Protein AF-A0A7D9K273-F1 (afdb_monomer_lite)

pLDDT: mean 88.43, std 12.64, range [40.56, 98.44]

Radius of gyration: 80.41 Å; chains: 1; bounding box: 190×47×224 Å

Structure (mmCIF, N/CA/C/O backbone):
data_AF-A0A7D9K273-F1
#
_entry.id   AF-A0A7D9K273-F1
#
loop_
_atom_site.group_PDB
_atom_site.id
_atom_site.type_symbol
_atom_site.label_atom_id
_atom_site.label_alt_id
_atom_site.label_comp_id
_atom_site.label_asym_id
_atom_site.label_entity_id
_atom_site.label_seq_id
_atom_site.pdbx_PDB_ins_code
_atom_site.Cartn_x
_atom_site.Cartn_y
_atom_site.Cartn_z
_atom_site.occupancy
_atom_site.B_iso_or_equiv
_atom_site.auth_seq_id
_atom_site.auth_comp_id
_atom_site.auth_asym_id
_atom_site.auth_atom_id
_atom_site.pdbx_PDB_model_num
ATOM 1 N N . MET A 1 1 ? -7.018 21.525 52.446 1.00 43.25 1 MET A N 1
ATOM 2 C CA . MET A 1 1 ? -7.582 21.885 53.764 1.00 43.25 1 MET A CA 1
ATOM 3 C C . MET A 1 1 ? -6.640 21.350 54.827 1.00 43.25 1 MET A C 1
ATOM 5 O O . MET A 1 1 ? -6.278 20.185 54.743 1.00 43.25 1 MET A O 1
ATOM 9 N N . LYS A 1 2 ? -6.163 22.194 55.749 1.00 46.41 2 LYS A N 1
ATOM 10 C CA . LYS A 1 2 ? -5.409 21.727 56.919 1.00 46.41 2 LYS A CA 1
ATOM 11 C C . LYS A 1 2 ? -6.436 21.239 57.939 1.00 46.41 2 LYS A C 1
ATOM 13 O O . LYS A 1 2 ? -6.996 22.051 58.664 1.00 46.41 2 LYS A O 1
ATOM 18 N N . GLU A 1 3 ? -6.740 19.947 57.928 1.00 53.66 3 GLU A N 1
ATOM 19 C CA . GLU A 1 3 ? -7.533 19.327 58.991 1.00 53.66 3 GLU A CA 1
ATOM 20 C C . GLU A 1 3 ? -6.634 19.193 60.225 1.00 53.66 3 GLU A C 1
ATOM 22 O O . GLU A 1 3 ? -5.885 18.232 60.381 1.00 53.66 3 GLU A O 1
ATOM 27 N N . THR A 1 4 ? -6.620 20.221 61.071 1.00 49.34 4 THR A N 1
ATOM 28 C CA . THR A 1 4 ? -6.009 20.157 62.401 1.00 49.34 4 THR A CA 1
ATOM 29 C C . THR A 1 4 ? -6.904 19.319 63.302 1.00 49.34 4 THR A C 1
ATOM 31 O O . THR A 1 4 ? -7.920 19.794 63.799 1.00 49.34 4 THR A O 1
ATOM 34 N N . THR A 1 5 ? -6.530 18.060 63.506 1.00 56.06 5 THR A N 1
ATOM 35 C CA . THR A 1 5 ? -7.173 17.159 64.464 1.00 56.06 5 THR A CA 1
ATOM 36 C C . THR A 1 5 ? -6.604 17.400 65.860 1.00 56.06 5 THR A C 1
ATOM 38 O O . THR A 1 5 ? -5.715 16.682 66.316 1.00 56.06 5 THR A O 1
ATOM 41 N N . THR A 1 6 ? -7.092 18.419 66.559 1.00 56.06 6 THR A N 1
ATOM 42 C CA . THR A 1 6 ? -6.968 18.463 68.021 1.00 56.06 6 THR A CA 1
ATOM 43 C C . THR A 1 6 ? -8.019 17.528 68.603 1.00 56.06 6 THR A C 1
ATOM 45 O O . THR A 1 6 ? -9.188 17.884 68.708 1.00 56.06 6 THR A O 1
ATOM 48 N N . ILE A 1 7 ? -7.610 16.301 68.932 1.00 60.25 7 ILE A N 1
ATOM 49 C CA . ILE A 1 7 ? -8.417 15.399 69.759 1.00 60.25 7 ILE A CA 1
ATOM 50 C C . ILE A 1 7 ? -8.408 16.005 71.164 1.00 60.25 7 ILE A C 1
ATOM 52 O O . ILE A 1 7 ? -7.364 16.019 71.818 1.00 60.25 7 ILE A O 1
ATOM 56 N N . GLU A 1 8 ? -9.536 16.561 71.606 1.00 61.28 8 GLU A N 1
ATOM 57 C CA . GLU A 1 8 ? -9.668 17.094 72.963 1.00 61.28 8 GLU A CA 1
ATOM 58 C C . GLU A 1 8 ? -9.368 15.986 73.979 1.00 61.28 8 GLU A C 1
ATOM 60 O O . GLU A 1 8 ? -9.920 14.885 73.900 1.00 61.28 8 GLU A O 1
ATOM 65 N N . LYS A 1 9 ? -8.449 16.256 74.915 1.00 65.19 9 LYS A N 1
ATOM 66 C CA . LYS A 1 9 ? -8.087 15.310 75.973 1.00 65.19 9 LYS A CA 1
ATOM 67 C C . LYS A 1 9 ? -9.285 15.192 76.923 1.00 65.19 9 LYS A C 1
ATOM 69 O O . LYS A 1 9 ? -9.581 16.161 77.617 1.00 65.19 9 LYS A O 1
ATOM 74 N N . PRO A 1 10 ? -9.964 14.038 76.999 1.00 67.75 10 PRO A N 1
ATOM 75 C CA . PRO A 1 10 ? -11.095 13.899 77.895 1.00 67.75 10 PRO A CA 1
ATOM 76 C C . PRO A 1 10 ? -10.596 13.762 79.331 1.00 67.75 10 PRO A C 1
ATOM 78 O O . PRO A 1 10 ? -9.649 13.019 79.602 1.00 67.75 10 PRO A O 1
ATOM 81 N N . HIS A 1 11 ? -11.266 14.454 80.245 1.00 77.56 11 HIS A N 1
ATOM 82 C CA . HIS A 1 11 ? -10.967 14.485 81.678 1.00 77.56 11 HIS A CA 1
ATOM 83 C C . HIS A 1 11 ? -11.473 13.230 82.408 1.00 77.56 11 HIS A C 1
ATOM 85 O O . HIS A 1 11 ? -12.234 13.289 83.367 1.00 77.56 11 HIS A O 1
ATOM 91 N N . LEU A 1 12 ? -11.104 12.061 81.884 1.00 82.50 12 LEU A N 1
ATOM 92 C CA . LEU A 1 12 ? -11.603 10.751 82.306 1.00 82.50 12 LEU A CA 1
ATOM 93 C C . LEU A 1 12 ? -11.192 10.412 83.745 1.00 82.50 12 LEU A C 1
ATOM 95 O O . LEU A 1 12 ? -11.977 9.870 84.519 1.00 82.50 12 LEU A O 1
ATOM 99 N N . VAL A 1 13 ? -9.955 10.756 84.104 1.00 82.81 13 VAL A N 1
ATOM 100 C CA . VAL A 1 13 ? -9.406 10.501 85.440 1.00 82.81 13 VAL A CA 1
ATOM 101 C C . VAL A 1 13 ? -9.986 11.498 86.435 1.00 82.81 13 VAL A C 1
ATOM 103 O O . VAL A 1 13 ? -10.398 11.115 87.525 1.00 82.81 13 VAL A O 1
ATOM 106 N N . GLU A 1 14 ? -10.077 12.766 86.044 1.00 86.50 14 GLU A N 1
ATOM 107 C CA . GLU A 1 14 ? -10.590 13.840 86.885 1.00 86.50 14 GLU A CA 1
ATOM 108 C C . GLU A 1 14 ? -12.085 13.640 87.197 1.00 86.50 14 GLU A C 1
ATOM 110 O O . GLU A 1 14 ? -12.486 13.748 88.356 1.00 86.50 14 GLU A O 1
ATOM 115 N N . ASN A 1 15 ? -12.892 13.238 86.208 1.00 85.31 15 ASN A N 1
ATOM 116 C CA . ASN A 1 15 ? -14.318 12.936 86.385 1.00 85.31 15 ASN A CA 1
ATOM 117 C C . ASN A 1 15 ? -14.558 11.691 87.250 1.00 85.31 15 ASN A C 1
ATOM 119 O O . ASN A 1 15 ? -15.520 11.644 88.027 1.00 85.31 15 ASN A O 1
ATOM 123 N N . TYR A 1 16 ? -13.698 10.677 87.124 1.00 88.56 16 TYR A N 1
ATOM 124 C CA . TYR A 1 16 ? -13.776 9.469 87.939 1.00 88.56 16 TYR A CA 1
ATOM 125 C C . TYR A 1 16 ? -13.438 9.754 89.399 1.00 88.56 16 TYR A C 1
ATOM 127 O O . TYR A 1 16 ? -14.207 9.374 90.278 1.00 88.56 16 TYR A O 1
ATOM 135 N N . VAL A 1 17 ? -12.340 10.473 89.654 1.00 86.44 17 VAL A N 1
ATOM 136 C CA . VAL A 1 17 ? -11.939 10.871 91.010 1.00 86.44 17 VAL A CA 1
ATOM 137 C C . VAL A 1 17 ? -13.023 11.736 91.654 1.00 86.44 17 VAL A C 1
ATOM 139 O O . VAL A 1 17 ? -13.420 11.458 92.781 1.00 86.44 17 VAL A O 1
ATOM 142 N N . GLN A 1 18 ? -13.582 12.714 90.932 1.00 86.62 18 GLN A N 1
ATOM 143 C CA . GLN A 1 18 ? -14.703 13.516 91.439 1.00 86.62 18 GLN A CA 1
ATOM 144 C C . GLN A 1 18 ? -15.944 12.670 91.753 1.00 86.62 18 GLN A C 1
ATOM 146 O O . GLN A 1 18 ? -16.580 12.880 92.781 1.00 86.62 18 GLN A O 1
ATOM 151 N N . SER A 1 19 ? -16.284 11.702 90.896 1.00 86.38 19 SER A N 1
ATOM 152 C CA . SER A 1 19 ? -17.451 10.835 91.113 1.00 86.38 19 SER A CA 1
ATOM 153 C C . SER A 1 19 ? -17.244 9.853 92.272 1.00 86.38 19 SER A C 1
ATOM 155 O O . SER A 1 19 ? -18.209 9.531 92.949 1.00 86.38 19 SER A O 1
ATOM 157 N N . LEU A 1 20 ? -16.013 9.377 92.490 1.00 88.19 20 LEU A N 1
ATOM 158 C CA . LEU A 1 20 ? -15.652 8.441 93.561 1.00 88.19 20 LEU A CA 1
ATOM 159 C C . LEU A 1 20 ? -15.637 9.116 94.939 1.00 88.19 20 LEU A C 1
ATOM 161 O O . LEU A 1 20 ? -16.040 8.516 95.930 1.00 88.19 20 LEU A O 1
ATOM 165 N N . MET A 1 21 ? -15.182 10.368 95.000 1.00 86.50 21 MET A N 1
ATOM 166 C CA . MET A 1 21 ? -15.118 11.144 96.242 1.00 86.50 21 MET A CA 1
ATOM 167 C C . MET A 1 21 ? -16.489 11.674 96.696 1.00 86.50 21 MET A C 1
ATOM 169 O O . MET A 1 21 ? -16.586 12.235 97.783 1.00 86.50 21 MET A O 1
ATOM 173 N N . ALA A 1 22 ? -17.551 11.505 95.903 1.00 84.31 22 ALA A N 1
ATOM 174 C CA . ALA A 1 22 ? -18.875 12.045 96.211 1.00 84.31 22 ALA A CA 1
ATOM 175 C C . ALA A 1 22 ? -19.580 11.329 97.383 1.00 84.31 22 ALA A C 1
ATOM 177 O O . ALA A 1 22 ? -20.178 12.011 98.208 1.00 84.31 22 ALA A O 1
ATOM 178 N N . ASP A 1 23 ? -19.457 9.998 97.499 1.00 81.12 23 ASP A N 1
ATOM 179 C CA . ASP A 1 23 ? -20.096 9.201 98.570 1.00 81.12 23 ASP A CA 1
ATOM 180 C C . ASP A 1 23 ? -19.059 8.439 99.426 1.00 81.12 23 ASP A C 1
ATOM 182 O O . ASP A 1 23 ? -19.238 7.264 99.769 1.00 81.12 23 ASP A O 1
ATOM 186 N N . HIS A 1 24 ? -17.933 9.084 99.739 1.00 83.94 24 HIS A N 1
ATOM 187 C CA . HIS A 1 24 ? -16.912 8.504 100.613 1.00 83.94 24 HIS A CA 1
ATOM 188 C C . HIS A 1 24 ? -17.297 8.635 102.096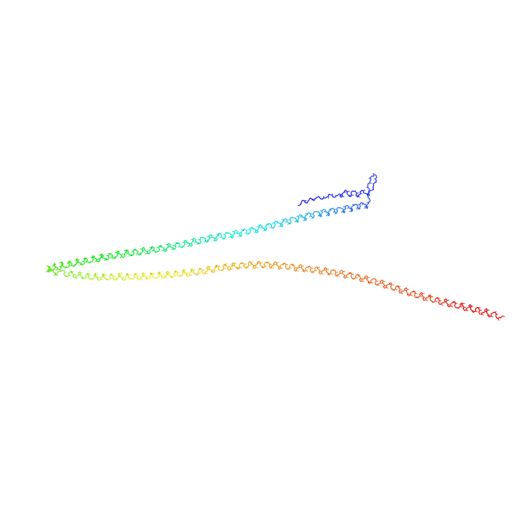 1.00 83.94 24 HIS A C 1
ATOM 190 O O . HIS A 1 24 ? -17.929 9.608 102.505 1.00 83.94 24 HIS A O 1
ATOM 196 N N . VAL A 1 25 ? -16.906 7.650 102.908 1.00 77.81 25 VAL A N 1
ATOM 197 C CA . VAL A 1 25 ? -17.055 7.678 104.369 1.00 77.81 25 VAL A CA 1
ATOM 198 C C . VAL A 1 25 ? -15.663 7.738 104.984 1.00 77.81 25 VAL A C 1
ATOM 200 O O . VAL A 1 25 ? -14.888 6.786 104.858 1.00 77.81 25 VAL A O 1
ATOM 203 N N . GLU A 1 26 ? -15.346 8.858 105.623 1.00 79.19 26 GLU A N 1
ATOM 204 C CA . GLU A 1 26 ? -14.038 9.144 106.213 1.00 79.19 26 GLU A CA 1
ATOM 205 C C . GLU A 1 26 ? -14.096 8.979 107.741 1.00 79.19 26 GLU A C 1
ATOM 207 O O . GLU A 1 26 ? -14.902 9.619 108.413 1.00 79.19 26 GLU A O 1
ATOM 212 N N . ASN A 1 27 ? -13.258 8.091 108.279 1.00 70.81 27 ASN A N 1
ATOM 213 C CA . ASN A 1 27 ? -12.932 7.996 109.706 1.00 70.81 27 ASN A CA 1
ATOM 214 C C . ASN A 1 27 ? -11.474 8.453 109.897 1.00 70.81 27 ASN A C 1
ATOM 216 O O . ASN A 1 27 ? -10.702 8.324 108.951 1.00 70.81 27 ASN A O 1
ATOM 220 N N . ASP A 1 28 ? -11.086 8.883 111.107 1.00 66.94 28 ASP A N 1
ATOM 221 C CA . ASP A 1 28 ? -9.808 9.564 111.440 1.00 66.94 28 ASP A CA 1
ATOM 222 C C . ASP A 1 28 ? -8.503 8.958 110.861 1.00 66.94 28 ASP A C 1
ATOM 224 O O . ASP A 1 28 ? -7.508 9.670 110.781 1.00 66.94 28 ASP A O 1
ATOM 228 N N . ASP A 1 29 ? -8.498 7.693 110.416 1.00 74.75 29 ASP A N 1
ATOM 229 C CA . ASP A 1 29 ? -7.361 7.037 109.737 1.00 74.75 29 ASP A CA 1
ATOM 230 C C . ASP A 1 29 ? -7.731 6.230 108.462 1.00 74.75 29 ASP A C 1
ATOM 232 O O . ASP A 1 29 ? -6.860 5.611 107.845 1.00 74.75 29 ASP A O 1
ATOM 236 N N . THR A 1 30 ? -9.006 6.173 108.035 1.00 74.38 30 THR A N 1
ATOM 237 C CA . THR A 1 30 ? -9.422 5.348 106.874 1.00 74.38 30 THR A CA 1
ATOM 238 C C . THR A 1 30 ? -10.570 5.949 106.059 1.00 74.38 30 THR A C 1
ATOM 240 O O . THR A 1 30 ? -11.603 6.338 106.600 1.00 74.38 30 THR A O 1
ATOM 243 N N . ILE A 1 31 ? -10.422 5.932 104.729 1.00 81.50 31 ILE A N 1
ATOM 244 C CA . ILE A 1 31 ? -11.493 6.243 103.772 1.00 81.50 31 ILE A CA 1
ATOM 245 C C . ILE A 1 31 ? -12.122 4.930 103.304 1.00 81.50 31 ILE A C 1
ATOM 247 O O . ILE A 1 31 ? -11.435 4.047 102.785 1.00 81.50 31 ILE A O 1
ATOM 251 N N . THR A 1 32 ? -13.436 4.801 103.461 1.00 80.62 32 THR A N 1
ATOM 252 C CA . THR A 1 32 ? -14.197 3.619 103.044 1.00 80.62 32 THR A CA 1
ATOM 253 C C . THR A 1 32 ? -15.274 3.994 102.034 1.00 80.62 32 THR A C 1
ATOM 255 O O . THR A 1 32 ? -15.927 5.029 102.145 1.00 80.62 32 THR A O 1
ATOM 258 N N . PHE A 1 33 ? -15.461 3.143 101.024 1.00 85.31 33 PHE A N 1
ATOM 259 C CA . PHE A 1 33 ? -16.449 3.356 99.968 1.00 85.31 33 PHE A CA 1
ATOM 260 C C . PHE A 1 33 ? -17.497 2.244 100.003 1.00 85.31 33 PHE A C 1
ATOM 262 O O . PHE A 1 33 ? -17.133 1.060 100.020 1.00 85.31 33 PHE A O 1
ATOM 269 N N . PRO A 1 34 ? -18.797 2.575 99.952 1.00 88.25 34 PRO A N 1
ATOM 270 C CA . PRO A 1 34 ? -19.834 1.573 99.778 1.00 88.25 34 PRO A CA 1
ATOM 271 C C . PRO A 1 34 ? -19.603 0.784 98.485 1.00 88.25 34 PRO A C 1
ATOM 273 O O . PRO A 1 34 ? -19.435 1.357 97.407 1.00 88.25 34 PRO A O 1
ATOM 276 N N . LYS A 1 35 ? -19.647 -0.551 98.570 1.00 86.94 35 LYS A N 1
ATOM 277 C CA . LYS A 1 35 ? -19.433 -1.446 97.417 1.00 86.94 35 LYS A CA 1
ATOM 278 C C . LYS A 1 35 ? -20.356 -1.117 96.236 1.00 86.94 35 LYS A C 1
ATOM 280 O O . LYS A 1 35 ? -19.959 -1.245 95.082 1.00 86.94 35 LYS A O 1
ATOM 285 N N . THR A 1 36 ? -21.588 -0.702 96.519 1.00 87.56 36 THR A N 1
ATOM 286 C CA . THR A 1 36 ? -22.582 -0.300 95.515 1.00 87.56 36 THR A CA 1
ATOM 287 C C . THR A 1 36 ? -22.175 0.975 94.777 1.00 87.56 36 THR A C 1
ATOM 289 O O . THR A 1 36 ? -22.216 0.986 93.549 1.00 87.56 36 THR A O 1
ATOM 292 N N . HIS A 1 37 ? -21.728 2.006 95.501 1.00 89.19 37 HIS A N 1
ATOM 293 C CA . HIS A 1 37 ? -21.246 3.264 94.929 1.00 89.19 37 HIS A CA 1
ATOM 294 C C . HIS A 1 37 ? -19.971 3.049 94.103 1.00 89.19 37 HIS A C 1
ATOM 296 O O . HIS A 1 37 ? -19.917 3.428 92.936 1.00 89.19 37 HIS A O 1
ATOM 302 N N . PHE A 1 38 ? -18.988 2.330 94.655 1.00 89.00 38 PHE A N 1
ATOM 303 C CA . PHE A 1 38 ? -17.741 2.017 93.954 1.00 89.00 38 PHE A CA 1
ATOM 304 C C . PHE A 1 38 ? -17.982 1.293 92.618 1.00 89.00 38 PHE A C 1
ATOM 306 O O . PHE A 1 38 ? -17.431 1.674 91.585 1.00 89.00 38 PHE A O 1
ATOM 313 N N . ASN A 1 39 ? -18.871 0.292 92.607 1.00 90.56 39 ASN A N 1
ATOM 314 C CA . ASN A 1 39 ? -19.255 -0.403 91.377 1.00 90.56 39 ASN A CA 1
ATOM 315 C C . ASN A 1 39 ? -19.931 0.531 90.361 1.00 90.56 39 ASN A C 1
ATOM 317 O O . ASN A 1 39 ? -19.694 0.399 89.162 1.00 90.56 39 ASN A O 1
ATOM 321 N N . LEU A 1 40 ? -20.749 1.483 90.814 1.00 90.50 40 LEU A N 1
ATOM 322 C CA . LEU A 1 40 ? -21.415 2.448 89.941 1.00 90.50 40 LEU A CA 1
ATOM 323 C C . LEU A 1 40 ? -20.410 3.420 89.300 1.00 90.50 40 LEU A C 1
ATOM 325 O O . LEU A 1 40 ? -20.488 3.671 88.096 1.00 90.50 40 LEU A O 1
ATOM 329 N N . CYS A 1 41 ? -19.411 3.885 90.057 1.00 90.81 41 CYS A N 1
ATOM 330 C CA . CYS A 1 41 ? -18.306 4.695 89.536 1.00 90.81 41 CYS A CA 1
ATOM 331 C C . CYS A 1 41 ? -17.458 3.930 88.510 1.00 90.81 41 CYS A C 1
ATOM 333 O O . CYS A 1 41 ? -17.099 4.497 87.479 1.00 90.81 41 CYS A O 1
ATOM 335 N N . LEU A 1 42 ? -17.183 2.639 88.740 1.00 90.25 42 LEU A N 1
ATOM 336 C CA . LEU A 1 42 ? -16.469 1.791 87.777 1.00 90.25 42 LEU A CA 1
ATOM 337 C C . LEU A 1 42 ? -17.261 1.579 86.480 1.00 90.25 42 LEU A C 1
ATOM 339 O O . LEU A 1 42 ? -16.692 1.664 85.393 1.00 90.25 42 LEU A O 1
ATOM 343 N N . VAL A 1 43 ? -18.572 1.340 86.574 1.00 91.69 43 VAL A N 1
ATOM 344 C CA . VAL A 1 43 ? -19.445 1.209 85.394 1.00 91.69 43 VAL A CA 1
ATOM 345 C C . VAL A 1 43 ? -19.485 2.519 84.604 1.00 91.69 43 VAL A C 1
ATOM 347 O O . VAL A 1 43 ? -19.382 2.501 83.376 1.00 91.69 43 VAL A O 1
ATOM 350 N N . LYS A 1 44 ? -19.572 3.662 85.294 1.00 90.38 44 LYS A N 1
ATOM 351 C CA . LYS A 1 44 ? -19.525 4.988 84.668 1.00 90.38 44 LYS A CA 1
ATOM 352 C C . LYS A 1 44 ? -18.187 5.232 83.962 1.00 90.38 44 LYS A C 1
ATOM 354 O O . LYS A 1 44 ? -18.188 5.605 82.791 1.00 90.38 44 LYS A O 1
ATOM 359 N N . LEU A 1 45 ? -17.063 4.931 84.618 1.00 91.56 45 LEU A N 1
ATOM 360 C CA . LEU A 1 45 ? -15.722 5.034 84.032 1.00 91.56 45 LEU A CA 1
ATOM 361 C C . LEU A 1 45 ? -15.571 4.161 82.778 1.00 91.56 45 LEU A C 1
ATOM 363 O O . LEU A 1 45 ? -15.055 4.621 81.758 1.00 91.56 45 LEU A O 1
ATOM 367 N N . ALA A 1 46 ? -16.046 2.915 82.828 1.00 89.75 46 ALA A N 1
ATOM 368 C CA . ALA A 1 46 ? -16.018 2.008 81.684 1.00 89.75 46 ALA A CA 1
ATOM 369 C C . ALA A 1 46 ? -16.851 2.556 80.511 1.00 89.75 46 ALA A C 1
ATOM 371 O O . ALA A 1 46 ? -16.388 2.553 79.368 1.00 89.75 46 ALA A O 1
ATOM 372 N N . SER A 1 47 ? -18.042 3.094 80.793 1.00 90.06 47 SER A N 1
ATOM 373 C CA . SER A 1 47 ? -18.905 3.721 79.787 1.00 90.06 47 SER A CA 1
ATOM 374 C C . SER A 1 47 ? -18.247 4.949 79.145 1.00 90.06 47 SER A C 1
ATOM 376 O O . SER A 1 47 ? -18.228 5.069 77.921 1.00 90.06 47 SER A O 1
ATOM 378 N N . GLU A 1 48 ? -17.672 5.853 79.941 1.00 89.62 48 GLU A N 1
ATOM 379 C CA . GLU A 1 48 ? -16.979 7.049 79.437 1.00 89.62 48 GLU A CA 1
ATOM 380 C C . GLU A 1 48 ? -15.732 6.686 78.613 1.00 89.62 48 GLU A C 1
ATOM 382 O O . GLU A 1 48 ? -15.487 7.275 77.556 1.00 89.62 48 GLU A O 1
ATOM 387 N N . THR A 1 49 ? -14.991 5.654 79.031 1.00 89.69 49 THR A N 1
ATOM 388 C CA . THR A 1 49 ? -13.837 5.127 78.285 1.00 89.69 49 THR A CA 1
ATOM 389 C C . THR A 1 49 ? -14.263 4.588 76.918 1.00 89.69 49 THR A C 1
ATOM 391 O O . THR A 1 49 ? -13.641 4.924 75.907 1.00 89.69 49 THR A O 1
ATOM 394 N N . MET A 1 50 ? -15.358 3.821 76.857 1.00 89.75 50 MET A N 1
ATOM 395 C CA . MET A 1 50 ? -15.905 3.303 75.597 1.00 89.75 50 MET A CA 1
ATOM 396 C C . MET A 1 50 ? -16.385 4.419 74.663 1.00 89.75 50 MET A C 1
ATOM 398 O O . MET A 1 50 ? -16.150 4.356 73.455 1.00 89.75 50 MET A O 1
ATOM 402 N N . VAL A 1 51 ? -17.041 5.454 75.197 1.00 87.88 51 VAL A N 1
ATOM 403 C CA . VAL A 1 51 ? -17.496 6.606 74.400 1.00 87.88 51 VAL A CA 1
ATOM 404 C C . VAL A 1 51 ? -16.305 7.363 73.815 1.00 87.88 51 VAL A C 1
ATOM 406 O O . VAL A 1 51 ? -16.315 7.685 72.623 1.00 87.88 51 VAL A O 1
ATOM 409 N N . ARG A 1 52 ? -15.248 7.584 74.608 1.00 87.25 52 ARG A N 1
ATOM 410 C CA . ARG A 1 52 ? -13.992 8.163 74.119 1.00 87.25 52 ARG A CA 1
ATOM 411 C C . ARG A 1 52 ? -13.389 7.312 73.009 1.00 87.25 52 ARG A C 1
ATOM 413 O O . ARG A 1 52 ? -13.068 7.847 71.954 1.00 87.25 52 ARG A O 1
ATOM 420 N N . GLU A 1 53 ? -13.223 6.011 73.237 1.00 87.50 53 GLU A N 1
ATOM 421 C CA . GLU A 1 53 ? -12.640 5.103 72.246 1.00 87.50 53 GLU A CA 1
ATOM 422 C C . GLU A 1 53 ? -13.415 5.142 70.940 1.00 87.50 53 GLU A C 1
ATOM 424 O O . GLU A 1 53 ? -12.824 5.371 69.887 1.00 87.50 53 GLU A O 1
ATOM 429 N N . ARG A 1 54 ? -14.742 5.024 71.012 1.00 89.56 54 ARG A N 1
ATOM 430 C CA . ARG A 1 54 ? -15.621 5.117 69.847 1.00 89.56 54 ARG A CA 1
ATOM 431 C C . ARG A 1 54 ? -15.464 6.448 69.113 1.00 89.56 54 ARG A C 1
ATOM 433 O O . ARG A 1 54 ? -15.398 6.447 67.886 1.00 89.56 54 ARG A O 1
ATOM 440 N N . SER A 1 55 ? -15.386 7.561 69.840 1.00 86.50 55 SER A N 1
ATOM 441 C CA . SER A 1 55 ? -15.170 8.890 69.258 1.00 86.50 55 SER A CA 1
ATOM 442 C C . SER A 1 55 ? -13.807 8.994 68.564 1.00 86.50 55 SER A C 1
ATOM 444 O O . SER A 1 55 ? -13.737 9.408 67.408 1.00 86.50 55 SER A O 1
ATOM 446 N N . CYS A 1 56 ? -12.731 8.524 69.205 1.00 85.00 56 CYS A N 1
ATOM 447 C CA . CYS A 1 56 ? -11.393 8.491 68.614 1.00 85.00 56 CYS A CA 1
ATOM 448 C C . CYS A 1 56 ? -11.350 7.618 67.353 1.00 85.00 56 CYS A C 1
ATOM 450 O O . CYS A 1 56 ? -10.850 8.066 66.323 1.00 85.00 56 CYS A O 1
ATOM 452 N N . PHE A 1 57 ? -11.905 6.402 67.402 1.00 88.75 57 PHE A N 1
ATOM 453 C CA . PHE A 1 57 ? -11.992 5.518 66.238 1.00 88.75 57 PHE A CA 1
ATOM 454 C C . PHE A 1 57 ? -12.763 6.170 65.091 1.00 88.75 57 PHE A C 1
ATOM 456 O O . PHE A 1 57 ? -12.308 6.117 63.952 1.00 88.75 57 PHE A O 1
ATOM 463 N N . ASN A 1 58 ? -13.889 6.825 65.384 1.00 87.62 58 ASN A N 1
ATOM 464 C CA . ASN A 1 58 ? -14.672 7.521 64.369 1.00 87.62 58 ASN A CA 1
ATOM 465 C C . ASN A 1 58 ? -13.903 8.710 63.767 1.00 87.62 58 ASN A C 1
ATOM 467 O O . ASN A 1 58 ? -13.918 8.895 62.554 1.00 87.62 58 ASN A O 1
ATOM 471 N N . GLY A 1 59 ? -13.174 9.469 64.591 1.00 85.69 59 GLY A N 1
ATOM 472 C CA . GLY A 1 59 ? -12.319 10.566 64.134 1.00 85.69 59 GLY A CA 1
ATOM 473 C C . GLY A 1 59 ? -11.212 10.094 63.188 1.00 85.69 59 GLY A C 1
ATOM 474 O O . GLY A 1 59 ? -11.052 10.651 62.102 1.00 85.69 59 GLY A O 1
ATOM 475 N N . TYR A 1 60 ? -10.495 9.024 63.547 1.00 87.12 60 TYR A N 1
ATOM 476 C CA . TYR A 1 60 ? -9.487 8.432 62.661 1.00 87.12 60 TYR A CA 1
ATOM 477 C C . TYR A 1 60 ? -10.107 7.854 61.386 1.00 87.12 60 TYR A C 1
ATOM 479 O O . TYR A 1 60 ? -9.565 8.063 60.303 1.00 87.12 60 TYR A O 1
ATOM 487 N N . ALA A 1 61 ? -11.247 7.165 61.487 1.00 89.19 61 ALA A N 1
ATOM 488 C CA . ALA A 1 61 ? -11.936 6.601 60.330 1.00 89.19 61 ALA A CA 1
ATOM 489 C C . ALA A 1 61 ? -12.338 7.691 59.326 1.00 89.19 61 ALA A C 1
ATOM 491 O O . ALA A 1 61 ? -12.021 7.572 58.144 1.00 89.19 61 ALA A O 1
ATOM 492 N N . MET A 1 62 ? -12.948 8.782 59.800 1.00 88.56 62 MET A N 1
ATOM 493 C CA . MET A 1 62 ? -13.313 9.922 58.955 1.00 88.56 62 MET A CA 1
ATOM 494 C C . MET A 1 62 ? -12.089 10.585 58.321 1.00 88.56 62 MET A C 1
ATOM 496 O O . MET A 1 62 ? -12.112 10.890 57.131 1.00 88.56 62 MET A O 1
ATOM 500 N N . TYR A 1 63 ? -11.005 10.769 59.081 1.00 87.56 63 TYR A N 1
ATOM 501 C CA . TYR A 1 63 ? -9.761 11.328 58.552 1.00 87.56 63 TYR A CA 1
ATOM 502 C C . TYR A 1 63 ? -9.192 10.475 57.411 1.00 87.56 63 TYR A C 1
ATOM 504 O O . TYR A 1 63 ? -8.884 10.992 56.336 1.00 87.56 63 TYR A O 1
ATOM 512 N N . TYR A 1 64 ? -9.085 9.158 57.610 1.00 91.62 64 TYR A N 1
ATOM 513 C CA . TYR A 1 64 ? -8.569 8.265 56.574 1.00 91.62 64 TYR A CA 1
ATOM 514 C C . TYR A 1 64 ? -9.505 8.174 55.370 1.00 91.62 64 TYR A C 1
ATOM 516 O O . TYR A 1 64 ? -9.024 8.124 54.238 1.00 91.62 64 TYR A O 1
ATOM 524 N N . GLU A 1 65 ? -10.821 8.203 55.580 1.00 94.12 65 GLU A N 1
ATOM 525 C CA . GLU A 1 65 ? -11.792 8.235 54.488 1.00 94.12 65 GLU A CA 1
ATOM 526 C C . GLU A 1 65 ? -11.662 9.521 53.657 1.00 94.12 65 GLU A C 1
ATOM 528 O O . GLU A 1 65 ? -11.588 9.460 52.426 1.00 94.12 65 GLU A O 1
ATOM 533 N N . ASN A 1 66 ? -11.552 10.680 54.312 1.00 91.25 66 ASN A N 1
ATOM 534 C CA . ASN A 1 66 ? -11.347 11.967 53.647 1.00 91.25 66 ASN A CA 1
ATOM 535 C C . ASN A 1 66 ? -10.015 12.007 52.891 1.00 91.25 66 ASN A C 1
ATOM 537 O O . ASN A 1 66 ? -9.972 12.440 51.736 1.00 91.25 66 ASN A O 1
ATOM 541 N N . LEU A 1 67 ? -8.938 11.509 53.506 1.00 93.44 67 LEU A N 1
ATOM 542 C CA . LEU A 1 67 ? -7.628 11.410 52.871 1.00 93.44 67 LEU A CA 1
ATOM 543 C C . LEU A 1 67 ? -7.687 10.519 51.625 1.00 93.44 67 LEU A C 1
ATOM 545 O O . LEU A 1 67 ? -7.214 10.925 50.564 1.00 93.44 67 LEU A O 1
ATOM 549 N N . LEU A 1 68 ? -8.306 9.340 51.721 1.00 95.81 68 LEU A N 1
ATOM 550 C CA . LEU A 1 68 ? -8.479 8.427 50.590 1.00 95.81 68 LEU A CA 1
ATOM 551 C C . LEU A 1 68 ? -9.298 9.065 49.469 1.00 95.81 68 LEU A C 1
ATOM 553 O O . LEU A 1 68 ? -8.898 8.993 48.306 1.00 95.81 68 LEU A O 1
ATOM 557 N N . ARG A 1 69 ? -10.410 9.731 49.800 1.00 95.94 69 ARG A N 1
ATOM 558 C CA . ARG A 1 69 ? -11.247 10.427 48.816 1.00 95.94 69 ARG A CA 1
ATOM 559 C C . ARG A 1 69 ? -10.461 11.527 48.101 1.00 95.94 69 ARG A C 1
ATOM 561 O O . ARG A 1 69 ? -10.531 11.627 46.876 1.00 95.94 69 ARG A O 1
ATOM 568 N N . HIS A 1 70 ? -9.674 12.306 48.842 1.00 94.62 70 HIS A N 1
ATOM 569 C CA . HIS A 1 70 ? -8.826 13.347 48.272 1.00 94.62 70 HIS A CA 1
ATOM 570 C C . HIS A 1 70 ? -7.748 12.771 47.342 1.00 94.62 70 HIS A C 1
ATOM 572 O O . HIS A 1 70 ? -7.599 13.240 46.212 1.00 94.62 70 HIS A O 1
ATOM 578 N N . GLN A 1 71 ? -7.042 11.721 47.773 1.00 94.88 71 GLN A N 1
ATOM 579 C CA . GLN A 1 71 ? -6.023 11.063 46.950 1.00 94.88 71 GLN A CA 1
ATOM 580 C C . GLN A 1 71 ? -6.622 10.436 45.687 1.00 94.88 71 GLN A C 1
ATOM 582 O O . GLN A 1 71 ? -6.042 10.542 44.609 1.00 94.88 71 GLN A O 1
ATOM 587 N N . HIS A 1 72 ? -7.815 9.847 45.786 1.00 97.25 72 HIS A N 1
ATOM 588 C CA . HIS A 1 72 ? -8.519 9.297 44.631 1.00 97.25 72 HIS A CA 1
ATOM 589 C C . HIS A 1 72 ? -8.877 10.381 43.604 1.00 97.25 72 HIS A C 1
ATOM 591 O O . HIS A 1 72 ? -8.662 10.202 42.406 1.00 97.25 72 HIS A O 1
ATOM 597 N N . GLN A 1 73 ? -9.367 11.536 44.062 1.00 96.75 73 GLN A N 1
ATOM 598 C CA . GLN A 1 73 ? -9.679 12.664 43.183 1.00 96.75 73 GLN A CA 1
ATOM 599 C C . GLN A 1 73 ? -8.423 13.240 42.508 1.00 96.75 73 GLN A C 1
ATOM 601 O O . GLN A 1 73 ? -8.456 13.591 41.323 1.00 96.75 73 GLN A O 1
ATOM 606 N N . LEU A 1 74 ? -7.307 13.310 43.240 1.00 97.50 74 LEU A N 1
ATOM 607 C CA . LEU A 1 74 ? -6.029 13.753 42.689 1.00 97.50 74 LEU A CA 1
ATOM 608 C C . LEU A 1 74 ? -5.526 12.786 41.609 1.00 97.50 74 LEU A C 1
ATOM 610 O O . LEU A 1 74 ? -5.139 13.226 40.525 1.00 97.50 74 LEU A O 1
ATOM 614 N N . LEU A 1 75 ? -5.598 11.479 41.874 1.00 97.69 75 LEU A N 1
ATOM 615 C CA . LEU A 1 75 ? -5.219 10.440 40.918 1.00 97.69 75 LEU A CA 1
ATOM 616 C C . LEU A 1 75 ? -6.062 10.523 39.641 1.00 97.69 75 LEU A C 1
ATOM 618 O O . LEU A 1 75 ? -5.510 10.547 38.545 1.00 97.69 75 LEU A O 1
ATOM 622 N N . TYR A 1 76 ? -7.383 10.648 39.777 1.00 98.00 76 TYR A N 1
ATOM 623 C CA . TYR A 1 76 ? -8.288 10.772 38.635 1.00 98.00 76 TYR A CA 1
ATOM 624 C C . TYR A 1 76 ? -7.958 11.990 37.759 1.00 98.00 76 TYR A C 1
ATOM 626 O O . TYR A 1 76 ? -7.902 11.886 36.532 1.00 98.00 76 TYR A O 1
ATOM 634 N N . THR A 1 77 ? -7.684 13.138 38.384 1.00 96.56 77 THR A N 1
ATOM 635 C CA . THR A 1 77 ? -7.267 14.353 37.667 1.00 96.56 77 THR A CA 1
ATOM 636 C C . THR A 1 77 ? -5.968 14.114 36.892 1.00 96.56 77 THR A C 1
ATOM 638 O O . THR A 1 77 ? -5.880 14.447 35.711 1.00 96.56 77 THR A O 1
ATOM 641 N N . LYS A 1 78 ? -4.978 13.459 37.512 1.00 96.88 78 LYS A N 1
ATOM 642 C CA . LYS A 1 78 ? -3.700 13.134 36.861 1.00 96.88 78 LYS A CA 1
ATOM 643 C C . LYS A 1 78 ? -3.857 12.144 35.707 1.00 96.88 78 LYS A C 1
ATOM 645 O O . LYS A 1 78 ? -3.218 12.306 34.671 1.00 96.88 78 LYS A O 1
ATOM 650 N N . GLU A 1 79 ? -4.732 11.151 35.835 1.00 96.69 79 GLU A N 1
ATOM 651 C CA . GLU A 1 79 ? -5.032 10.221 34.741 1.00 96.69 79 GLU A CA 1
ATOM 652 C C . GLU A 1 79 ? -5.679 10.918 33.535 1.00 96.69 79 GLU A C 1
ATOM 654 O O . GLU A 1 79 ? -5.372 10.574 32.390 1.00 96.69 79 GLU A O 1
ATOM 659 N N . GLN A 1 80 ? -6.554 11.900 33.770 1.00 95.88 80 GLN A N 1
ATOM 660 C CA . GLN A 1 80 ? -7.154 12.717 32.709 1.00 95.88 80 GLN A CA 1
ATOM 661 C C . GLN A 1 80 ? -6.103 13.585 32.001 1.00 95.88 80 GLN A C 1
ATOM 663 O O . GLN A 1 80 ? -6.044 13.579 30.771 1.00 95.88 80 GLN A O 1
ATOM 668 N N . GLU A 1 81 ? -5.214 14.248 32.750 1.00 97.19 81 GLU A N 1
ATOM 669 C CA . GLU A 1 81 ? -4.092 15.015 32.182 1.00 97.19 81 GLU A CA 1
ATOM 670 C C . GLU A 1 81 ? -3.197 14.132 31.294 1.00 97.19 81 GLU A C 1
ATOM 672 O O . GLU A 1 81 ? -2.876 14.498 30.162 1.00 97.19 81 GLU A O 1
ATOM 677 N N . ILE A 1 82 ? -2.847 12.925 31.759 1.00 96.25 82 ILE A N 1
ATOM 678 C CA . ILE A 1 82 ? -2.040 11.971 30.981 1.00 96.25 82 ILE A CA 1
ATOM 679 C C . ILE A 1 82 ? -2.750 11.576 29.682 1.00 96.25 82 ILE A C 1
ATOM 681 O O . ILE A 1 82 ? -2.111 11.508 28.629 1.00 96.25 82 ILE A O 1
ATOM 685 N N . LYS A 1 83 ? -4.062 11.314 29.731 1.00 96.44 83 LYS A N 1
ATOM 686 C CA . LYS A 1 83 ? -4.849 10.993 28.531 1.00 96.44 83 LYS A CA 1
ATOM 687 C C . LYS A 1 83 ? -4.828 12.142 27.528 1.00 96.44 83 LYS A C 1
ATOM 689 O O . LYS A 1 83 ? -4.588 11.894 26.349 1.00 96.44 83 LYS A O 1
ATOM 694 N N . GLN A 1 84 ? -5.009 13.377 27.991 1.00 96.06 84 GLN A N 1
ATOM 695 C CA . GLN A 1 84 ? -5.013 14.558 27.132 1.00 96.06 84 GLN A CA 1
ATOM 696 C C . GLN A 1 84 ? -3.648 14.790 26.465 1.00 96.06 84 GLN A C 1
ATOM 698 O O . GLN A 1 84 ? -3.580 15.027 25.256 1.00 96.06 84 GLN A O 1
ATOM 703 N N . ILE A 1 85 ? -2.552 14.648 27.221 1.00 95.25 85 ILE A N 1
ATOM 704 C CA . ILE A 1 85 ? -1.186 14.761 26.687 1.00 95.25 85 ILE A CA 1
ATOM 705 C C . ILE A 1 85 ? -0.926 13.679 25.634 1.00 95.25 85 ILE A C 1
ATOM 707 O O . ILE A 1 85 ? -0.406 13.986 24.562 1.00 95.25 85 ILE A O 1
ATOM 711 N N . ARG A 1 86 ? -1.327 12.427 25.893 1.00 94.81 86 ARG A N 1
ATOM 712 C CA . ARG A 1 86 ? -1.183 11.332 24.918 1.00 94.81 86 ARG A CA 1
ATOM 713 C C . ARG A 1 86 ? -1.961 11.601 23.632 1.00 94.81 86 ARG A C 1
ATOM 715 O O . ARG A 1 86 ? -1.382 11.475 22.561 1.00 94.81 86 ARG A O 1
ATOM 722 N N . SER A 1 87 ? -3.219 12.041 23.725 1.00 94.38 87 SER A N 1
ATOM 723 C CA . SER A 1 87 ? -4.011 12.373 22.532 1.00 94.38 87 SER A CA 1
ATOM 724 C C . SER A 1 87 ? -3.434 13.551 21.745 1.00 94.38 87 SER A C 1
ATOM 726 O O . SER A 1 87 ? -3.440 13.532 20.518 1.00 94.38 87 SER A O 1
ATOM 728 N N . SER A 1 88 ? -2.902 14.563 22.439 1.00 93.81 88 SER A N 1
ATOM 729 C CA . SER A 1 88 ? -2.252 15.707 21.793 1.00 93.81 88 SER A CA 1
ATOM 730 C C . SER A 1 88 ? -0.993 15.271 21.042 1.00 93.81 88 SER A C 1
ATOM 732 O O . SER A 1 88 ? -0.809 15.627 19.880 1.00 93.81 88 SER A O 1
ATOM 734 N N . LYS A 1 89 ? -0.171 14.421 21.671 1.00 92.81 89 LYS A N 1
ATOM 735 C CA . LYS A 1 89 ? 1.031 13.857 21.055 1.00 92.81 89 LYS A CA 1
ATOM 736 C C . LYS A 1 89 ? 0.703 13.024 19.813 1.00 92.81 89 LYS A C 1
ATOM 738 O O . LYS A 1 89 ? 1.283 13.279 18.766 1.00 92.81 89 LYS A O 1
ATOM 743 N N . GLU A 1 90 ? -0.252 12.096 19.899 1.00 93.56 90 GLU A N 1
ATOM 744 C CA . GLU A 1 90 ? -0.665 11.279 18.745 1.00 93.56 90 GLU A CA 1
ATOM 745 C C . GLU A 1 90 ? -1.187 12.132 17.581 1.00 93.56 90 GLU A C 1
ATOM 747 O O . GLU A 1 90 ? -0.913 11.834 16.421 1.00 93.56 90 GLU A O 1
ATOM 752 N N . ASN A 1 91 ? -1.934 13.201 17.870 1.00 91.25 91 ASN A N 1
ATOM 753 C CA . ASN A 1 91 ? -2.412 14.117 16.836 1.00 91.25 91 ASN A CA 1
ATOM 754 C C . ASN A 1 91 ? -1.268 14.932 16.222 1.00 91.25 91 ASN A C 1
ATOM 756 O O . ASN A 1 91 ? -1.224 15.092 15.006 1.00 91.25 91 ASN A O 1
ATOM 760 N N . SER A 1 92 ? -0.324 15.410 17.036 1.00 91.00 92 SER A N 1
ATOM 761 C CA . SER A 1 92 ? 0.857 16.127 16.546 1.00 91.00 92 SER A CA 1
ATOM 762 C C . SER A 1 92 ? 1.746 15.239 15.675 1.00 91.00 92 SER A C 1
ATOM 764 O O . SER A 1 92 ? 2.244 15.705 14.656 1.00 91.00 92 SER A O 1
ATOM 766 N N . GLU A 1 93 ? 1.932 13.970 16.046 1.00 90.81 93 GLU A N 1
ATOM 767 C CA . GLU A 1 93 ? 2.692 12.993 15.255 1.00 90.81 93 GLU A CA 1
ATOM 768 C C . GLU A 1 93 ? 2.005 12.710 13.916 1.00 90.81 93 GLU A C 1
ATOM 770 O O . GLU A 1 93 ? 2.661 12.735 12.877 1.00 90.81 93 GLU A O 1
ATOM 775 N N . LYS A 1 94 ? 0.678 12.518 13.911 1.00 90.31 94 LYS A N 1
ATOM 776 C CA . LYS A 1 94 ? -0.094 12.339 12.670 1.00 90.31 94 LYS A CA 1
ATOM 777 C C . LYS A 1 94 ? -0.010 13.560 11.761 1.00 90.31 94 LYS A C 1
ATOM 779 O O . LYS A 1 94 ? 0.221 13.396 10.571 1.00 90.31 94 LYS A O 1
ATOM 784 N N . ASN A 1 95 ? -0.167 14.763 12.310 1.00 89.25 95 ASN A N 1
ATOM 785 C CA . ASN A 1 95 ? -0.079 15.996 11.528 1.00 89.25 95 ASN A CA 1
ATOM 786 C C . ASN A 1 95 ? 1.325 16.180 10.943 1.00 89.25 95 ASN A C 1
ATOM 788 O O . ASN A 1 95 ? 1.453 16.439 9.754 1.00 89.25 95 ASN A O 1
ATOM 792 N N . SER A 1 96 ? 2.373 15.956 11.743 1.00 90.31 96 SER A N 1
ATOM 793 C CA . SER A 1 96 ? 3.753 16.020 11.257 1.00 90.31 96 SER A CA 1
ATOM 794 C C . SER A 1 96 ? 4.030 14.985 10.167 1.00 90.31 96 SER A C 1
ATOM 796 O O . SER A 1 96 ? 4.756 15.292 9.228 1.00 90.31 96 SER A O 1
ATOM 798 N N . GLN A 1 97 ? 3.481 13.772 10.279 1.00 90.81 97 GLN A N 1
ATOM 799 C CA . GLN A 1 97 ? 3.632 12.751 9.244 1.00 90.81 97 GLN A CA 1
ATOM 800 C C . GLN A 1 97 ? 2.950 13.179 7.941 1.00 90.81 97 GLN A C 1
ATOM 802 O O . GLN A 1 97 ? 3.552 13.064 6.880 1.00 90.81 97 GLN A O 1
ATOM 807 N N . VAL A 1 98 ? 1.729 13.715 8.025 1.00 92.56 98 VAL A N 1
ATOM 808 C CA . VAL A 1 98 ? 1.002 14.231 6.857 1.00 92.56 98 VAL A CA 1
ATOM 809 C C . VAL A 1 98 ? 1.766 15.382 6.199 1.00 92.56 98 VAL A C 1
ATOM 811 O O . VAL A 1 98 ? 1.897 15.391 4.979 1.00 92.56 98 VAL A O 1
ATOM 814 N N . ASP A 1 99 ? 2.326 16.312 6.977 1.00 93.00 99 ASP A N 1
ATOM 815 C CA . ASP A 1 99 ? 3.133 17.413 6.438 1.00 93.00 99 ASP A CA 1
ATOM 816 C C . ASP A 1 99 ? 4.393 16.906 5.719 1.00 93.00 99 ASP A C 1
ATOM 818 O O . ASP A 1 99 ? 4.723 17.397 4.638 1.00 93.00 99 ASP A O 1
ATOM 822 N N . ILE A 1 100 ? 5.080 15.903 6.283 1.00 93.75 100 ILE A N 1
ATOM 823 C CA . ILE A 1 100 ? 6.243 15.264 5.648 1.00 93.75 100 ILE A CA 1
ATOM 824 C C . ILE A 1 100 ? 5.832 14.583 4.338 1.00 93.75 100 ILE A C 1
ATOM 826 O O . ILE A 1 100 ? 6.512 14.756 3.326 1.00 93.75 100 ILE A O 1
ATOM 830 N N . ASP A 1 101 ? 4.722 13.844 4.337 1.00 92.50 101 ASP A N 1
ATOM 831 C CA . ASP A 1 101 ? 4.227 13.144 3.150 1.00 92.50 101 ASP A CA 1
ATOM 832 C C . ASP A 1 101 ? 3.840 14.138 2.037 1.00 92.50 101 ASP A C 1
ATOM 834 O O . ASP A 1 101 ? 4.176 13.915 0.872 1.00 92.50 101 ASP A O 1
ATOM 838 N N . CYS A 1 102 ? 3.210 15.268 2.383 1.00 94.50 102 CYS A N 1
ATOM 839 C CA . CYS A 1 102 ? 2.902 16.352 1.444 1.00 94.50 102 CYS A CA 1
ATOM 840 C C . CYS A 1 102 ? 4.174 16.985 0.861 1.00 94.50 102 CYS A C 1
ATOM 842 O O . CYS A 1 102 ? 4.301 17.093 -0.356 1.00 94.50 102 CYS A O 1
ATOM 844 N N . GLN A 1 103 ? 5.154 17.336 1.702 1.00 95.06 103 GLN A N 1
ATOM 845 C CA . GLN A 1 103 ? 6.426 17.905 1.234 1.00 95.06 103 GLN A CA 1
ATOM 846 C C . GLN A 1 103 ? 7.194 16.935 0.330 1.00 95.06 103 GLN A C 1
ATOM 848 O O . GLN A 1 103 ? 7.799 17.346 -0.665 1.00 95.06 103 GLN A O 1
ATOM 853 N N . LEU A 1 104 ? 7.171 15.641 0.658 1.00 95.56 104 LEU A N 1
ATOM 854 C CA . LEU A 1 104 ? 7.787 14.605 -0.161 1.00 95.56 104 LEU A CA 1
ATOM 855 C C . LEU A 1 104 ? 7.079 14.473 -1.515 1.00 95.56 104 LEU A C 1
ATOM 857 O O . LEU A 1 104 ? 7.753 14.343 -2.539 1.00 95.56 104 LEU A O 1
ATOM 861 N N . ALA A 1 105 ? 5.745 14.530 -1.534 1.00 94.88 105 ALA A N 1
ATOM 862 C CA . ALA A 1 105 ? 4.959 14.494 -2.762 1.00 94.88 105 ALA A CA 1
ATOM 863 C C . ALA A 1 105 ? 5.256 15.702 -3.664 1.00 94.88 105 ALA A C 1
ATOM 865 O O . ALA A 1 105 ? 5.521 15.510 -4.852 1.00 94.88 105 ALA A O 1
ATOM 866 N N . ASP A 1 106 ? 5.308 16.912 -3.101 1.00 95.81 106 ASP A N 1
ATOM 867 C CA . ASP A 1 106 ? 5.629 18.137 -3.841 1.00 95.81 106 ASP A CA 1
ATOM 868 C C . ASP A 1 106 ? 7.032 18.061 -4.457 1.00 95.81 106 ASP A C 1
ATOM 870 O O . ASP A 1 106 ? 7.207 18.276 -5.659 1.00 95.81 106 ASP A O 1
ATOM 874 N N . LYS A 1 107 ? 8.038 17.652 -3.671 1.00 97.12 107 LYS A N 1
ATOM 875 C CA . LYS A 1 107 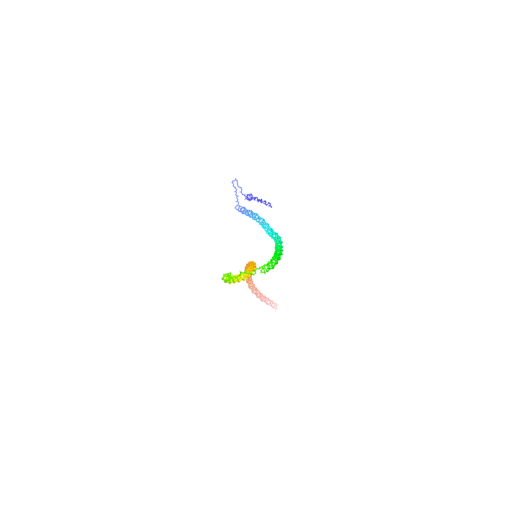? 9.413 17.483 -4.170 1.00 97.12 107 LYS A CA 1
ATOM 876 C C . LYS A 1 107 ? 9.529 16.381 -5.216 1.00 97.12 107 LYS A C 1
ATOM 878 O O . LYS A 1 107 ? 10.262 16.533 -6.192 1.00 97.12 107 LYS A O 1
ATOM 883 N N . SER A 1 108 ? 8.809 15.276 -5.041 1.00 95.62 108 SER A N 1
ATOM 884 C CA . SER A 1 108 ? 8.771 14.200 -6.031 1.00 95.62 108 SER A CA 1
ATOM 885 C C . SER A 1 108 ? 8.150 14.676 -7.344 1.00 95.62 108 SER A C 1
ATOM 887 O O . SER A 1 108 ? 8.670 14.355 -8.413 1.00 95.62 108 SER A O 1
ATOM 889 N N . HIS A 1 109 ? 7.084 15.476 -7.271 1.00 97.69 109 HIS A N 1
ATOM 890 C CA . HIS A 1 109 ? 6.439 16.051 -8.442 1.00 97.69 109 HIS A CA 1
ATOM 891 C C . HIS A 1 109 ? 7.359 17.032 -9.183 1.00 97.69 109 HIS A C 1
ATOM 893 O O . HIS A 1 109 ? 7.513 16.906 -10.398 1.00 97.69 109 HIS A O 1
ATOM 899 N N . GLU A 1 110 ? 8.033 17.940 -8.467 1.00 97.94 110 GLU A N 1
ATOM 900 C CA . GLU A 1 110 ? 9.025 18.863 -9.043 1.00 97.94 110 GLU A CA 1
ATOM 901 C C . GLU A 1 110 ? 10.136 18.116 -9.798 1.00 97.94 110 GLU A C 1
ATOM 903 O O . GLU A 1 110 ? 10.404 18.409 -10.965 1.00 97.94 110 GLU A O 1
ATOM 908 N N . LEU A 1 111 ? 10.739 17.098 -9.173 1.00 97.56 111 LEU A N 1
ATOM 909 C CA . LEU A 1 111 ? 11.791 16.293 -9.804 1.00 97.56 111 LEU A CA 1
ATOM 910 C C . LEU A 1 111 ? 11.280 15.530 -11.031 1.00 97.56 111 LEU A C 1
ATOM 912 O O . LEU A 1 111 ? 12.002 15.367 -12.014 1.00 97.56 111 LEU A O 1
ATOM 916 N N . LEU A 1 112 ? 10.032 15.060 -11.007 1.00 98.06 112 LEU A N 1
ATOM 917 C CA . LEU A 1 112 ? 9.425 14.370 -12.144 1.00 98.06 112 LEU A CA 1
ATOM 918 C C . LEU A 1 112 ? 9.222 15.322 -13.330 1.00 98.06 112 LEU A C 1
ATOM 920 O O . LEU A 1 112 ? 9.483 14.936 -14.476 1.00 98.06 112 LEU A O 1
ATOM 924 N N . LEU A 1 113 ? 8.810 16.565 -13.069 1.00 97.44 113 LEU A N 1
ATOM 925 C CA . LEU A 1 113 ? 8.722 17.614 -14.086 1.00 97.44 113 LEU A CA 1
ATOM 926 C C . LEU A 1 113 ? 10.100 17.940 -14.674 1.00 97.44 113 LEU A C 1
ATOM 928 O O . LEU A 1 113 ? 10.236 17.993 -15.897 1.00 97.44 113 LEU A O 1
ATOM 932 N N . GLU A 1 114 ? 11.131 18.067 -13.837 1.00 98.25 114 GLU A N 1
ATOM 933 C CA . GLU A 1 114 ? 12.507 18.306 -14.288 1.00 98.25 114 GLU A CA 1
ATOM 934 C C . GLU A 1 114 ? 13.031 17.150 -15.151 1.00 98.25 114 GLU A C 1
ATOM 936 O O . GLU A 1 114 ? 13.501 17.368 -16.267 1.00 98.25 114 GLU A O 1
ATOM 941 N N . ILE A 1 115 ? 12.865 15.900 -14.703 1.00 97.56 115 ILE A N 1
ATOM 942 C CA . ILE A 1 115 ? 13.223 14.706 -15.483 1.00 97.56 115 ILE A CA 1
ATOM 943 C C . ILE A 1 115 ? 12.497 14.702 -16.831 1.00 97.56 115 ILE A C 1
ATOM 945 O O . ILE A 1 115 ? 13.080 14.333 -17.852 1.00 97.56 115 ILE A O 1
ATOM 949 N N . THR A 1 116 ? 11.228 15.105 -16.853 1.00 97.94 116 THR A N 1
ATOM 950 C CA . THR A 1 116 ? 10.437 15.169 -18.087 1.00 97.94 116 THR A CA 1
ATOM 951 C C . THR A 1 116 ? 10.980 16.235 -19.039 1.00 97.94 116 THR A C 1
ATOM 953 O O . THR A 1 116 ? 11.165 15.947 -20.223 1.00 97.94 116 THR A O 1
ATOM 956 N N . ALA A 1 117 ? 11.316 17.424 -18.534 1.00 98.00 117 ALA A N 1
ATOM 957 C CA . ALA A 1 117 ? 11.935 18.489 -19.320 1.00 98.00 117 ALA A CA 1
ATOM 958 C C . ALA A 1 117 ? 13.314 18.076 -19.863 1.00 98.00 117 ALA A C 1
ATOM 960 O O . ALA A 1 117 ? 13.595 18.257 -21.049 1.00 98.00 117 ALA A O 1
ATOM 961 N N . LEU A 1 118 ? 14.150 17.440 -19.036 1.00 98.44 118 LEU A N 1
ATOM 962 C CA . LEU A 1 118 ? 15.461 16.935 -19.449 1.00 98.44 118 LEU A CA 1
ATOM 963 C C . LEU A 1 118 ? 15.342 15.849 -20.521 1.00 98.44 118 LEU A C 1
ATOM 965 O O . LEU A 1 118 ? 16.076 15.875 -21.507 1.00 98.44 118 LEU A O 1
ATOM 969 N N . ARG A 1 119 ? 14.388 14.920 -20.387 1.00 98.25 119 ARG A N 1
ATOM 970 C CA . ARG A 1 119 ? 14.114 13.902 -21.416 1.00 98.25 119 ARG A CA 1
ATOM 971 C C . ARG A 1 119 ? 13.678 14.527 -22.738 1.00 98.25 119 ARG A C 1
ATOM 973 O O . ARG A 1 119 ? 14.139 14.085 -23.788 1.00 98.25 119 ARG A O 1
ATOM 980 N N . ALA A 1 120 ? 12.827 15.553 -22.695 1.00 97.94 120 ALA A N 1
ATOM 981 C CA . ALA A 1 120 ? 12.434 16.294 -23.890 1.00 97.94 120 ALA A CA 1
ATOM 982 C C . ALA A 1 120 ? 13.644 16.981 -24.539 1.00 97.94 120 ALA A C 1
ATOM 984 O O . ALA A 1 120 ? 13.822 16.873 -25.751 1.00 97.94 120 ALA A O 1
ATOM 985 N N . LYS A 1 121 ? 14.524 17.593 -23.734 1.00 98.38 121 LYS A N 1
ATOM 986 C CA . LYS A 1 121 ? 15.731 18.250 -24.245 1.00 98.38 121 LYS A CA 1
ATOM 987 C C . LYS A 1 121 ? 16.724 17.269 -24.867 1.00 98.38 121 LYS A C 1
ATOM 989 O O . LYS A 1 121 ? 17.278 17.550 -25.924 1.00 98.38 121 LYS A O 1
ATOM 994 N N . ILE A 1 122 ? 16.923 16.102 -24.253 1.00 98.12 122 ILE A N 1
ATOM 995 C CA . ILE A 1 122 ? 17.761 15.032 -24.816 1.00 98.12 122 ILE A CA 1
ATOM 996 C C . ILE A 1 122 ? 17.211 14.578 -26.167 1.00 98.12 122 ILE A C 1
ATOM 998 O O . ILE A 1 122 ? 17.980 14.404 -27.111 1.00 98.12 122 ILE A O 1
ATOM 1002 N N . LYS A 1 123 ? 15.890 14.402 -26.273 1.00 97.56 123 LYS A N 1
ATOM 1003 C CA . LYS A 1 123 ? 15.255 14.013 -27.531 1.00 97.56 123 LYS A CA 1
ATOM 1004 C C . LYS A 1 123 ? 15.477 15.068 -28.616 1.00 97.56 123 LYS A C 1
ATOM 1006 O O . LYS A 1 123 ? 15.936 14.715 -29.692 1.00 97.56 123 LYS A O 1
ATOM 1011 N N . GLU A 1 124 ? 15.230 16.339 -28.305 1.00 98.25 124 GLU A N 1
ATOM 1012 C CA . GLU A 1 124 ? 15.461 17.458 -29.228 1.00 98.25 124 GLU A CA 1
ATOM 1013 C C . GLU A 1 124 ? 16.909 17.481 -29.745 1.00 98.25 124 GLU A C 1
ATOM 1015 O O . GLU A 1 124 ? 17.130 17.531 -30.950 1.00 98.25 124 GLU A O 1
ATOM 1020 N N . LEU A 1 125 ? 17.895 17.348 -28.849 1.00 98.25 125 LEU A N 1
ATOM 1021 C CA . LEU A 1 125 ? 19.314 17.308 -29.224 1.00 98.25 125 LEU A CA 1
ATOM 1022 C C . LEU A 1 125 ? 19.677 16.071 -30.059 1.00 98.25 125 LEU A C 1
ATOM 1024 O O . LEU A 1 125 ? 20.529 16.146 -30.940 1.00 98.25 125 LEU A O 1
ATOM 1028 N N . THR A 1 126 ? 19.043 14.929 -29.789 1.00 97.88 126 THR A N 1
ATOM 1029 C CA . THR A 1 126 ? 19.261 13.695 -30.561 1.00 97.88 126 THR A CA 1
ATOM 1030 C C . THR A 1 126 ? 18.711 13.838 -31.981 1.00 97.88 126 THR A C 1
ATOM 1032 O O . THR A 1 126 ? 19.374 13.441 -32.940 1.00 97.88 126 THR A O 1
ATOM 1035 N N . ASP A 1 127 ? 17.528 14.439 -32.120 1.00 97.69 127 ASP A N 1
ATOM 1036 C CA . ASP A 1 127 ? 16.906 14.716 -33.415 1.00 97.69 127 ASP A CA 1
ATOM 1037 C C . ASP A 1 127 ? 17.749 15.732 -34.213 1.00 97.69 127 ASP A C 1
ATOM 1039 O O . ASP A 1 127 ? 18.009 15.529 -35.401 1.00 97.69 127 ASP A O 1
ATOM 1043 N N . GLU A 1 128 ? 18.255 16.783 -33.558 1.00 98.12 128 GLU A N 1
ATOM 1044 C CA . GLU A 1 128 ? 19.144 17.775 -34.176 1.00 98.12 128 GLU A CA 1
ATOM 1045 C C . GLU A 1 128 ? 20.463 17.154 -34.661 1.00 98.12 128 GLU A C 1
ATOM 1047 O O . GLU A 1 128 ? 20.870 17.389 -35.800 1.00 98.12 128 GLU A O 1
ATOM 1052 N N . LEU A 1 129 ? 21.094 16.296 -33.851 1.00 97.88 129 LEU A N 1
ATOM 1053 C CA . LEU A 1 129 ? 22.305 15.570 -34.242 1.00 97.88 129 LEU A CA 1
ATOM 1054 C C . LEU A 1 129 ? 22.058 14.669 -35.462 1.00 97.88 129 LEU A C 1
ATOM 1056 O O . LEU A 1 129 ? 22.846 14.676 -36.407 1.00 97.88 129 LEU A O 1
ATOM 1060 N N . SER A 1 130 ? 20.950 13.922 -35.471 1.00 97.19 130 SER A N 1
ATOM 1061 C CA . SER A 1 130 ? 20.578 13.062 -36.602 1.00 97.19 130 SER A CA 1
ATOM 1062 C C . SER A 1 130 ? 20.381 13.865 -37.893 1.00 97.19 130 SER A C 1
ATOM 1064 O O . SER A 1 130 ? 20.810 13.431 -38.967 1.00 97.19 130 SER A O 1
ATOM 1066 N N . ASN A 1 131 ? 19.757 15.043 -37.798 1.00 97.75 131 ASN A N 1
ATOM 1067 C CA . ASN A 1 131 ? 19.577 15.940 -38.938 1.00 97.75 131 ASN A CA 1
ATOM 1068 C C . ASN A 1 131 ? 20.927 16.451 -39.457 1.00 97.75 131 ASN A C 1
ATOM 1070 O O . ASN A 1 131 ? 21.208 16.317 -40.646 1.00 97.75 131 ASN A O 1
ATOM 1074 N N . GLN A 1 132 ? 21.808 16.920 -38.567 1.00 98.00 132 GLN A N 1
ATOM 1075 C CA . GLN A 1 132 ? 23.154 17.368 -38.942 1.00 98.00 132 GLN A CA 1
ATOM 1076 C C . GLN A 1 132 ? 23.971 16.255 -39.617 1.00 98.00 132 GLN A C 1
ATOM 1078 O O . GLN A 1 132 ? 24.630 16.491 -40.630 1.00 98.00 132 GLN A O 1
ATOM 1083 N N . GLU A 1 133 ? 23.913 15.020 -39.113 1.00 97.75 133 GLU A N 1
ATOM 1084 C CA . GLU A 1 133 ? 24.575 13.886 -39.766 1.00 97.75 133 GLU A CA 1
ATOM 1085 C C . GLU A 1 133 ? 24.006 13.591 -41.161 1.00 97.75 133 GLU A C 1
ATOM 1087 O O . GLU A 1 133 ? 24.741 13.163 -42.058 1.00 97.75 133 GLU A O 1
ATOM 1092 N N . SER A 1 134 ? 22.694 13.750 -41.353 1.00 97.31 134 SER A N 1
ATOM 1093 C CA . SER A 1 134 ? 22.062 13.603 -42.667 1.00 97.31 134 SER A CA 1
ATOM 1094 C C . SER A 1 134 ? 22.571 14.670 -43.637 1.00 97.31 134 SER A C 1
ATOM 1096 O O . SER A 1 134 ? 23.010 14.326 -44.737 1.00 97.31 134 SER A O 1
ATOM 1098 N N . ASP A 1 135 ? 22.608 15.929 -43.202 1.00 97.94 135 ASP A N 1
ATOM 1099 C CA . ASP A 1 135 ? 23.073 17.060 -44.009 1.00 97.94 135 ASP A CA 1
ATOM 1100 C C . ASP A 1 135 ? 24.543 16.896 -44.416 1.00 97.94 135 ASP A C 1
ATOM 1102 O O . ASP A 1 135 ? 24.892 17.043 -45.590 1.00 97.94 135 ASP A O 1
ATOM 1106 N N . ILE A 1 136 ? 25.413 16.501 -43.478 1.00 97.88 136 ILE A N 1
ATOM 1107 C CA . ILE A 1 136 ? 26.832 16.233 -43.763 1.00 97.88 136 ILE A CA 1
ATOM 1108 C C . ILE A 1 136 ? 26.974 15.100 -44.785 1.00 97.88 136 ILE A C 1
ATOM 1110 O O . ILE A 1 136 ? 27.750 15.218 -45.738 1.00 97.88 136 ILE A O 1
ATOM 1114 N N . ARG A 1 137 ? 26.220 14.002 -44.626 1.00 98.00 137 ARG A N 1
ATOM 1115 C CA . ARG A 1 137 ? 26.231 12.882 -45.582 1.00 98.00 137 ARG A CA 1
ATOM 1116 C C . ARG A 1 137 ? 25.767 13.314 -46.970 1.00 98.00 137 ARG A C 1
ATOM 1118 O O . ARG A 1 137 ? 26.343 12.868 -47.965 1.00 98.00 137 ARG A O 1
ATOM 1125 N N . GLU A 1 138 ? 24.753 14.169 -47.056 1.00 97.94 138 GLU A N 1
ATOM 1126 C CA . GLU A 1 138 ? 24.261 14.692 -48.328 1.00 97.94 138 GLU A CA 1
ATOM 1127 C C . GLU A 1 138 ? 25.289 15.608 -49.003 1.00 97.94 138 GLU A C 1
ATOM 1129 O O . GLU A 1 138 ? 25.573 15.427 -50.191 1.00 97.94 138 GLU A O 1
ATOM 1134 N N . CYS A 1 139 ? 25.894 16.535 -48.256 1.00 97.94 139 CYS A N 1
ATOM 1135 C CA . CYS A 1 139 ? 26.961 17.409 -48.748 1.00 97.94 139 CYS A CA 1
ATOM 1136 C C . CYS A 1 139 ? 28.155 16.599 -49.266 1.00 97.94 139 CYS A C 1
ATOM 1138 O O . CYS A 1 139 ? 28.551 16.760 -50.419 1.00 97.94 139 CYS A O 1
ATOM 1140 N N . LEU A 1 140 ? 28.651 15.634 -48.483 1.00 97.88 140 LEU A N 1
ATOM 1141 C CA . LEU A 1 140 ? 29.744 14.751 -48.904 1.00 97.88 140 LEU A CA 1
ATOM 1142 C C . LEU A 1 140 ? 29.402 13.967 -50.173 1.00 97.88 140 LEU A C 1
ATOM 1144 O O . LEU A 1 140 ? 30.239 13.825 -51.064 1.00 97.88 140 LEU A O 1
ATOM 1148 N N . ARG A 1 141 ? 28.165 13.468 -50.289 1.00 97.81 141 ARG A N 1
ATOM 1149 C CA . ARG A 1 141 ? 27.705 12.776 -51.498 1.00 97.81 141 ARG A CA 1
ATOM 1150 C C . ARG A 1 141 ? 27.693 13.717 -52.705 1.00 97.81 141 ARG A C 1
ATOM 1152 O O . ARG A 1 141 ? 28.088 13.291 -53.791 1.00 97.81 141 ARG A O 1
ATOM 1159 N N . LYS A 1 142 ? 27.242 14.966 -52.548 1.00 97.75 142 LYS A N 1
ATOM 1160 C CA . LYS A 1 142 ? 27.242 15.978 -53.621 1.00 97.75 142 LYS A CA 1
ATOM 1161 C C . LYS A 1 142 ? 28.664 16.311 -54.075 1.00 97.75 142 LYS A C 1
ATOM 1163 O O . LYS A 1 142 ? 28.927 16.266 -55.279 1.00 97.75 142 LYS A O 1
ATOM 1168 N N . ASP A 1 143 ? 29.576 16.556 -53.141 1.00 97.56 143 ASP A N 1
ATOM 1169 C CA . ASP A 1 143 ? 30.976 16.874 -53.440 1.00 97.56 143 ASP A CA 1
ATOM 1170 C C . ASP A 1 143 ? 31.677 15.702 -54.128 1.00 97.56 143 ASP A C 1
ATOM 1172 O O . ASP A 1 143 ? 32.270 15.862 -55.196 1.00 97.56 143 ASP A O 1
ATOM 1176 N N . TYR A 1 144 ? 31.521 14.491 -53.585 1.00 97.62 144 TYR A N 1
ATOM 1177 C CA . TYR A 1 144 ? 32.062 13.274 -54.185 1.00 97.62 144 TYR A CA 1
ATOM 1178 C C . TYR A 1 144 ? 31.550 13.068 -55.616 1.00 97.62 144 TYR A C 1
ATOM 1180 O O . TYR A 1 144 ? 32.341 12.852 -56.533 1.00 97.62 144 TYR A O 1
ATOM 1188 N N . ASN A 1 145 ? 30.237 13.188 -55.837 1.00 97.31 145 ASN A N 1
ATOM 1189 C CA . ASN A 1 145 ? 29.646 13.052 -57.169 1.00 97.31 145 ASN A CA 1
ATOM 1190 C C . ASN A 1 145 ? 30.170 14.106 -58.152 1.00 97.31 145 ASN A C 1
ATOM 1192 O O . ASN A 1 145 ? 30.335 13.808 -59.336 1.00 97.31 145 ASN A O 1
ATOM 1196 N N . THR A 1 146 ? 30.427 15.324 -57.674 1.00 97.94 146 THR A N 1
ATOM 1197 C CA . THR A 1 146 ? 30.983 16.409 -58.490 1.00 97.94 146 THR A CA 1
ATOM 1198 C C . THR A 1 146 ? 32.408 16.074 -58.918 1.00 97.94 146 THR A C 1
ATOM 1200 O O . THR A 1 146 ? 32.692 16.055 -60.113 1.00 97.94 146 THR A O 1
ATOM 1203 N N . VAL A 1 147 ? 33.268 15.670 -57.978 1.00 97.81 147 VAL A N 1
ATOM 1204 C CA . VAL A 1 147 ? 34.651 15.255 -58.270 1.00 97.81 147 VAL A CA 1
ATOM 1205 C C . VAL A 1 147 ? 34.694 14.066 -59.229 1.00 97.81 147 VAL A C 1
ATOM 1207 O O . VAL A 1 147 ? 35.481 14.055 -60.174 1.00 97.81 147 VAL A O 1
ATOM 1210 N N . VAL A 1 148 ? 33.837 13.066 -59.018 1.00 97.69 148 VAL A N 1
ATOM 1211 C CA . VAL A 1 148 ? 33.741 11.899 -59.903 1.00 97.69 148 VAL A CA 1
ATOM 1212 C C . VAL A 1 148 ? 33.337 12.324 -61.315 1.00 97.69 148 VAL A C 1
ATOM 1214 O O . VAL A 1 148 ? 33.973 11.904 -62.282 1.00 97.69 148 VAL A O 1
ATOM 1217 N N . ARG A 1 149 ? 32.325 13.190 -61.456 1.00 97.06 149 ARG A N 1
ATOM 1218 C CA . ARG A 1 149 ? 31.885 13.707 -62.761 1.00 97.06 149 ARG A CA 1
ATOM 1219 C C . ARG A 1 149 ? 32.991 14.500 -63.463 1.00 97.06 149 ARG A C 1
ATOM 1221 O O . ARG A 1 149 ? 33.192 14.320 -64.667 1.00 97.06 149 ARG A O 1
ATOM 1228 N N . ASP A 1 150 ? 33.733 15.319 -62.726 1.00 97.25 150 ASP A N 1
ATOM 1229 C CA . ASP A 1 150 ? 34.858 16.092 -63.257 1.00 97.25 150 ASP A CA 1
ATOM 1230 C C . ASP A 1 150 ? 36.000 15.184 -63.717 1.00 97.25 150 ASP A C 1
ATOM 1232 O O . ASP A 1 150 ? 36.552 15.378 -64.804 1.00 97.25 150 ASP A O 1
ATOM 1236 N N . LEU A 1 151 ? 36.328 14.153 -62.932 1.00 97.38 151 LEU A N 1
ATOM 1237 C CA . LEU A 1 151 ? 37.330 13.155 -63.297 1.00 97.38 151 LEU A CA 1
ATOM 1238 C C . LEU A 1 151 ? 36.929 12.424 -64.581 1.00 97.38 151 LEU A C 1
ATOM 1240 O O . LEU A 1 151 ? 37.737 12.345 -65.505 1.00 97.38 151 LEU A O 1
ATOM 1244 N N . PHE A 1 152 ? 35.681 11.956 -64.679 1.00 96.69 152 PHE A N 1
ATOM 1245 C CA . PHE A 1 152 ? 35.171 11.317 -65.895 1.00 96.69 152 PHE A CA 1
ATOM 1246 C C . PHE A 1 152 ? 35.253 12.248 -67.106 1.00 96.69 152 PHE A C 1
ATOM 1248 O O . PHE A 1 152 ? 35.712 11.826 -68.167 1.00 96.69 152 PHE A O 1
ATOM 1255 N N . SER A 1 153 ? 34.880 13.517 -66.943 1.00 96.81 153 SER A N 1
ATOM 1256 C CA . SER A 1 153 ? 34.947 14.518 -68.014 1.00 96.81 153 SER A CA 1
ATOM 1257 C C . SER A 1 153 ? 36.388 14.750 -68.486 1.00 96.81 153 SER A C 1
ATOM 1259 O O . SER A 1 153 ? 36.654 14.780 -69.689 1.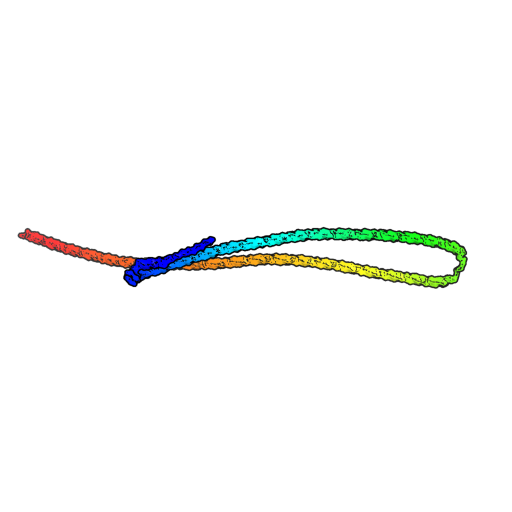00 96.81 153 SER A O 1
ATOM 1261 N N . ARG A 1 154 ? 37.350 14.834 -67.555 1.00 95.69 154 ARG A N 1
ATOM 1262 C CA . ARG A 1 154 ? 38.785 14.958 -67.874 1.00 95.69 154 ARG A CA 1
ATOM 1263 C C . ARG A 1 154 ? 39.344 13.703 -68.539 1.00 95.69 154 ARG A C 1
ATOM 1265 O O . ARG A 1 154 ? 40.063 13.821 -69.528 1.00 95.69 154 ARG A O 1
ATOM 1272 N N . CYS A 1 155 ? 39.002 12.514 -68.045 1.00 95.88 155 CYS A N 1
ATOM 1273 C CA . CYS A 1 155 ? 39.397 11.247 -68.662 1.00 95.88 155 CYS A CA 1
ATOM 1274 C C . CYS A 1 155 ? 38.853 11.127 -70.090 1.00 95.88 155 CYS A C 1
ATOM 1276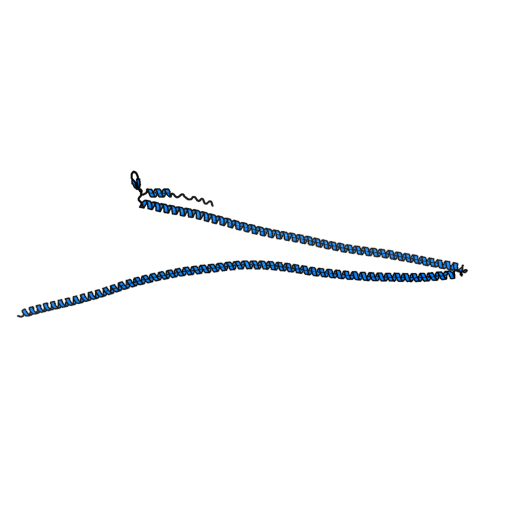 O O . CYS A 1 155 ? 39.586 10.705 -70.982 1.00 95.88 155 CYS A O 1
ATOM 1278 N N . PHE A 1 156 ? 37.603 11.534 -70.322 1.00 95.00 156 PHE A N 1
ATOM 1279 C CA . PHE A 1 156 ? 37.001 11.536 -71.653 1.00 95.00 156 PHE A CA 1
ATOM 1280 C C . PHE A 1 156 ? 37.701 12.526 -72.591 1.00 95.00 156 PHE A C 1
ATOM 1282 O O . PHE A 1 156 ? 38.086 12.154 -73.694 1.00 95.00 156 PHE A O 1
ATOM 1289 N N . SER A 1 157 ? 37.965 13.753 -72.128 1.00 95.56 157 SER A N 1
ATOM 1290 C CA . SER A 1 157 ? 38.737 14.737 -72.899 1.00 95.56 157 SER A CA 1
ATOM 1291 C C . SER A 1 157 ? 40.136 14.223 -73.255 1.00 95.56 157 SER A C 1
ATOM 1293 O O . SER A 1 157 ? 40.570 14.363 -74.395 1.00 95.56 157 SER A O 1
ATOM 1295 N N . MET A 1 158 ? 40.830 13.580 -72.310 1.00 95.25 158 MET A N 1
ATOM 1296 C CA . MET A 1 158 ? 42.150 12.996 -72.553 1.00 95.25 158 MET A CA 1
ATOM 1297 C C . MET A 1 158 ? 42.090 11.847 -73.564 1.00 95.25 158 MET A C 1
ATOM 1299 O O . MET A 1 158 ? 42.925 11.774 -74.461 1.00 95.25 158 MET A O 1
ATOM 1303 N N . LYS A 1 159 ? 41.088 10.966 -73.450 1.00 95.25 159 LYS A N 1
ATOM 1304 C CA . LYS A 1 159 ? 40.852 9.892 -74.418 1.00 95.25 159 LYS A CA 1
ATOM 1305 C C . LYS A 1 159 ? 40.643 10.457 -75.825 1.00 95.25 159 LYS A C 1
ATOM 1307 O O . LYS A 1 159 ? 41.273 9.960 -76.751 1.00 95.25 159 LYS A O 1
ATOM 1312 N N . ASN A 1 160 ? 39.823 11.497 -75.973 1.00 93.62 160 ASN A N 1
ATOM 1313 C CA . ASN A 1 160 ? 39.582 12.125 -77.273 1.00 93.62 160 ASN A CA 1
ATOM 1314 C C . ASN A 1 160 ? 40.877 12.688 -77.869 1.00 93.62 160 ASN A C 1
ATOM 1316 O O . ASN A 1 160 ? 41.169 12.417 -79.026 1.00 93.62 160 ASN A O 1
ATOM 1320 N N . LYS A 1 161 ? 41.715 13.355 -77.062 1.00 95.12 161 LYS A N 1
ATOM 1321 C CA . LYS A 1 161 ? 43.043 13.808 -77.511 1.00 95.12 161 LYS A CA 1
ATOM 1322 C C . LYS A 1 161 ? 43.922 12.650 -77.981 1.00 95.12 161 LYS A C 1
ATOM 1324 O O . LYS A 1 161 ? 44.580 12.763 -79.005 1.00 95.12 161 LYS A O 1
ATOM 1329 N N . PHE A 1 162 ? 43.945 11.526 -77.262 1.00 93.50 162 PHE A N 1
ATOM 1330 C CA . PHE A 1 162 ? 44.685 10.339 -77.708 1.00 93.50 162 PHE A CA 1
ATOM 1331 C C . PHE A 1 162 ? 44.130 9.749 -79.006 1.00 93.50 162 PHE A C 1
ATOM 1333 O O . PHE A 1 162 ? 44.910 9.265 -79.820 1.00 93.50 162 PHE A O 1
ATOM 1340 N N . GLU A 1 163 ? 42.812 9.771 -79.212 1.00 93.25 163 GLU A N 1
ATOM 1341 C CA . GLU A 1 163 ? 42.204 9.333 -80.470 1.00 93.25 163 GLU A CA 1
ATOM 1342 C C . GLU A 1 163 ? 42.574 10.262 -81.633 1.00 93.25 163 GLU A C 1
ATOM 1344 O O . GLU A 1 163 ? 42.921 9.754 -82.697 1.00 93.25 163 GLU A O 1
ATOM 1349 N N . GLU A 1 164 ? 42.597 11.579 -81.412 1.00 92.88 164 GLU A N 1
ATOM 1350 C CA . GLU A 1 164 ? 43.089 12.576 -82.375 1.00 92.88 164 GLU A CA 1
ATOM 1351 C C . GLU A 1 164 ? 44.572 12.353 -82.712 1.00 92.88 164 GLU A C 1
ATOM 1353 O O . GLU A 1 164 ? 44.921 12.224 -83.884 1.00 92.88 164 GLU A O 1
ATOM 1358 N N . PHE A 1 165 ? 45.443 12.214 -81.701 1.00 93.31 165 PHE A N 1
ATOM 1359 C CA . PHE A 1 165 ? 46.868 11.911 -81.906 1.00 93.31 165 PHE A CA 1
ATOM 1360 C C . PHE A 1 165 ? 47.078 10.597 -82.653 1.00 93.31 165 PHE A C 1
ATOM 1362 O O . PHE A 1 165 ? 47.948 10.500 -83.512 1.00 93.31 165 PHE A O 1
ATOM 1369 N N . ARG A 1 166 ? 46.287 9.572 -82.325 1.00 92.62 166 ARG A N 1
ATOM 1370 C CA . ARG A 1 166 ? 46.340 8.286 -83.014 1.00 92.62 166 ARG A CA 1
ATOM 1371 C C . ARG A 1 166 ? 45.918 8.431 -84.475 1.00 92.62 166 ARG A C 1
ATOM 1373 O O . ARG A 1 166 ? 46.551 7.811 -85.313 1.00 92.62 166 ARG A O 1
ATOM 1380 N N . GLY A 1 167 ? 44.882 9.221 -84.769 1.00 89.38 167 GLY A N 1
ATOM 1381 C CA . GLY A 1 167 ? 44.474 9.547 -86.139 1.00 89.38 167 GLY A CA 1
ATOM 1382 C C . GLY A 1 167 ? 45.610 10.203 -86.923 1.00 89.38 167 GLY A C 1
ATOM 1383 O O . GLY A 1 167 ? 46.014 9.667 -87.943 1.00 89.38 167 GLY A O 1
ATOM 1384 N N . SER A 1 168 ? 46.212 11.256 -86.362 1.00 90.75 168 SER A N 1
ATOM 1385 C CA . SER A 1 168 ? 47.373 11.935 -86.958 1.00 90.75 168 SER A CA 1
ATOM 1386 C C . SER A 1 168 ? 48.543 10.984 -87.212 1.00 90.75 168 SER A C 1
ATOM 1388 O O . SER A 1 168 ? 49.112 10.999 -88.290 1.00 90.75 168 SER A O 1
ATOM 1390 N N . LEU A 1 169 ? 48.885 10.122 -86.248 1.00 88.06 169 LEU A N 1
ATOM 1391 C CA . LEU A 1 169 ? 49.946 9.127 -86.430 1.00 88.06 169 LEU A CA 1
ATOM 1392 C C . LEU A 1 169 ? 49.599 8.089 -87.498 1.00 88.06 169 LEU A C 1
ATOM 1394 O O . LEU A 1 169 ? 50.495 7.622 -88.190 1.00 88.06 169 LEU A O 1
ATOM 1398 N N . TYR A 1 170 ? 48.332 7.677 -87.602 1.00 86.56 170 TYR A N 1
ATOM 1399 C CA . TYR A 1 170 ? 47.905 6.783 -88.676 1.00 86.56 170 TYR A CA 1
ATOM 1400 C C . TYR A 1 170 ? 48.061 7.452 -90.033 1.00 86.56 170 TYR A C 1
ATOM 1402 O O . TYR A 1 170 ? 48.564 6.791 -90.933 1.00 86.56 170 TYR A O 1
ATOM 1410 N N . ASP A 1 171 ? 47.680 8.723 -90.159 1.00 84.38 171 ASP A N 1
ATOM 1411 C CA . ASP A 1 171 ? 47.845 9.497 -91.388 1.00 84.38 171 ASP A CA 1
ATOM 1412 C C . ASP A 1 171 ? 49.336 9.649 -91.740 1.00 84.38 171 ASP A C 1
ATOM 1414 O O . ASP A 1 171 ? 49.728 9.275 -92.844 1.00 84.38 171 ASP A O 1
ATOM 1418 N N . ASP A 1 172 ? 50.183 10.037 -90.776 1.00 83.56 172 ASP A N 1
ATOM 1419 C CA . ASP A 1 172 ? 51.643 10.133 -90.943 1.00 83.56 172 ASP A CA 1
ATOM 1420 C C . ASP A 1 172 ? 52.252 8.784 -91.359 1.00 83.56 172 ASP A C 1
ATOM 1422 O O . ASP A 1 172 ? 53.125 8.703 -92.221 1.00 83.56 172 ASP A O 1
ATOM 1426 N N . VAL A 1 173 ? 51.831 7.686 -90.728 1.00 82.38 173 VAL A N 1
ATOM 1427 C CA . VAL A 1 173 ? 52.342 6.347 -91.040 1.00 82.38 173 VAL A CA 1
ATOM 1428 C C . VAL A 1 173 ? 51.839 5.868 -92.397 1.00 82.38 173 VAL A C 1
ATOM 1430 O O . VAL A 1 173 ? 52.615 5.228 -93.093 1.00 82.38 173 VAL A O 1
ATOM 1433 N N . LEU A 1 174 ? 50.600 6.167 -92.801 1.00 75.06 174 LEU A N 1
ATOM 1434 C CA . LEU A 1 174 ? 50.092 5.861 -94.145 1.00 75.06 174 LEU A CA 1
ATOM 1435 C C . LEU A 1 174 ? 50.851 6.646 -95.219 1.00 75.06 174 LEU A C 1
ATOM 1437 O O . LEU A 1 174 ? 51.155 6.094 -96.274 1.00 75.06 174 LEU A O 1
ATOM 1441 N N . GLU A 1 175 ? 51.193 7.901 -94.932 1.00 71.31 175 GLU A N 1
ATOM 1442 C CA . GLU A 1 175 ? 52.037 8.739 -95.783 1.00 71.31 175 GLU A CA 1
ATOM 1443 C C . GLU A 1 175 ? 53.446 8.133 -95.916 1.00 71.31 175 GLU A C 1
ATOM 1445 O O . GLU A 1 175 ? 53.913 7.903 -97.027 1.00 71.31 175 GLU A O 1
ATOM 1450 N N . ASN A 1 176 ? 54.059 7.713 -94.803 1.00 65.31 176 ASN A N 1
ATOM 1451 C CA . ASN A 1 176 ? 55.366 7.043 -94.798 1.00 65.31 176 ASN A CA 1
ATOM 1452 C C . ASN A 1 176 ? 55.345 5.600 -95.355 1.00 65.31 176 ASN A C 1
ATOM 1454 O O . ASN A 1 176 ? 56.373 5.106 -95.809 1.00 65.31 176 ASN A O 1
ATOM 1458 N N . LEU A 1 177 ? 54.211 4.890 -95.310 1.00 61.78 177 LEU A N 1
ATOM 1459 C CA . LEU A 1 177 ? 54.047 3.546 -95.890 1.00 61.78 177 LEU A CA 1
ATOM 1460 C C . LEU A 1 177 ? 53.840 3.597 -97.401 1.00 61.78 177 LEU A C 1
ATOM 1462 O O . LEU A 1 177 ? 54.321 2.699 -98.086 1.00 61.78 177 LEU A O 1
ATOM 1466 N N . ASN A 1 178 ? 53.205 4.651 -97.924 1.00 53.09 178 ASN A N 1
ATOM 1467 C CA . ASN A 1 178 ? 53.219 4.926 -99.363 1.00 53.09 178 ASN A CA 1
ATOM 1468 C C . ASN A 1 178 ? 54.655 5.142 -99.886 1.00 53.09 178 ASN A C 1
ATOM 1470 O O . ASN A 1 178 ? 54.916 4.856 -101.052 1.00 53.09 178 ASN A O 1
ATOM 1474 N N . ASP A 1 179 ? 55.585 5.558 -99.018 1.00 47.75 179 ASP A N 1
ATOM 1475 C CA . ASP A 1 179 ? 57.015 5.708 -99.322 1.00 47.75 179 ASP A CA 1
ATOM 1476 C C . ASP A 1 179 ? 57.866 4.457 -99.012 1.00 47.75 179 ASP A C 1
ATOM 1478 O O . ASP A 1 179 ? 59.026 4.375 -99.420 1.00 47.75 179 ASP A O 1
ATOM 1482 N N . ALA A 1 180 ? 57.321 3.461 -98.310 1.00 45.34 180 ALA A N 1
ATOM 1483 C CA . ALA A 1 180 ? 58.082 2.325 -97.792 1.00 45.34 180 ALA A CA 1
ATOM 1484 C C . ALA A 1 180 ? 57.378 0.979 -98.024 1.00 45.34 180 ALA A C 1
ATOM 1486 O O . ALA A 1 180 ? 57.221 0.168 -97.111 1.00 45.34 180 ALA A O 1
ATOM 1487 N N . GLU A 1 181 ? 57.015 0.692 -99.273 1.00 41.59 181 GLU A N 1
ATOM 1488 C CA . GLU A 1 181 ? 56.830 -0.687 -99.728 1.00 41.59 181 GLU A CA 1
ATOM 1489 C C . GLU A 1 181 ? 58.147 -1.249 -100.276 1.00 41.59 181 GLU A C 1
ATOM 1491 O O . GLU A 1 181 ? 58.387 -1.207 -101.474 1.00 41.59 181 GLU A O 1
ATOM 1496 N N . THR A 1 182 ? 58.979 -1.831 -99.406 1.00 45.31 182 THR A N 1
ATOM 1497 C CA . THR A 1 182 ? 59.742 -3.061 -99.704 1.00 45.31 182 THR A CA 1
ATOM 1498 C C . THR A 1 182 ? 60.328 -3.650 -98.417 1.00 45.31 182 THR A C 1
ATOM 1500 O O . THR A 1 182 ? 60.852 -2.919 -97.589 1.00 45.31 182 THR A O 1
ATOM 1503 N N . GLU A 1 183 ? 60.311 -4.986 -98.322 1.00 40.56 183 GLU A N 1
ATOM 1504 C CA . GLU A 1 183 ? 61.024 -5.842 -97.347 1.00 40.56 183 GLU A CA 1
ATOM 1505 C C . GLU A 1 183 ? 60.238 -6.363 -96.128 1.00 40.56 183 GLU A C 1
ATOM 1507 O O . GLU A 1 183 ? 60.631 -6.247 -94.969 1.00 40.56 183 GLU A O 1
ATOM 1512 N N . SER A 1 184 ? 59.166 -7.106 -96.405 1.00 55.94 184 SER A N 1
ATOM 1513 C CA . SER A 1 184 ? 58.602 -8.085 -95.470 1.00 55.94 184 SER A CA 1
ATOM 1514 C C . SER A 1 184 ? 58.753 -9.476 -96.068 1.00 55.94 184 SER A C 1
ATOM 1516 O O . SER A 1 184 ? 58.205 -9.701 -97.139 1.00 55.94 184 SER A O 1
ATOM 1518 N N . ASN A 1 185 ? 59.488 -10.389 -95.408 1.00 50.22 185 ASN A N 1
ATOM 1519 C CA . ASN A 1 185 ? 59.238 -11.840 -95.535 1.00 50.22 185 ASN A CA 1
ATOM 1520 C C . ASN A 1 185 ? 59.950 -12.770 -94.520 1.00 50.22 185 ASN A C 1
ATOM 1522 O O . ASN A 1 185 ? 59.588 -13.939 -94.440 1.00 50.22 185 ASN A O 1
ATOM 1526 N N . VAL A 1 186 ? 60.880 -12.308 -93.667 1.00 55.34 186 VAL A N 1
ATOM 1527 C CA . VAL A 1 186 ? 61.501 -13.179 -92.625 1.00 55.34 186 VAL A CA 1
ATOM 1528 C C . VAL A 1 186 ? 60.883 -12.985 -91.226 1.00 55.34 186 VAL A C 1
ATOM 1530 O O . VAL A 1 186 ? 60.908 -13.890 -90.390 1.00 55.34 186 VAL A O 1
ATOM 1533 N N . HIS A 1 187 ? 60.217 -11.853 -90.975 1.00 56.31 187 HIS A N 1
ATOM 1534 C CA . HIS A 1 187 ? 59.514 -11.583 -89.711 1.00 56.31 187 HIS A CA 1
ATOM 1535 C C . HIS A 1 187 ? 58.208 -12.378 -89.536 1.00 56.31 187 HIS A C 1
ATOM 1537 O O . HIS A 1 187 ? 57.748 -12.535 -88.403 1.00 56.31 187 HIS A O 1
ATOM 1543 N N . LEU A 1 188 ? 57.647 -12.935 -90.618 1.00 58.41 188 LEU A N 1
ATOM 1544 C CA . LEU A 1 188 ? 56.349 -13.616 -90.614 1.00 58.41 188 LEU A CA 1
ATOM 1545 C C . LEU A 1 188 ? 56.351 -14.858 -89.704 1.00 58.41 188 LEU A C 1
ATOM 1547 O O . LEU A 1 188 ? 55.587 -14.924 -88.750 1.00 58.41 188 LEU A O 1
ATOM 1551 N N . ALA A 1 189 ? 57.278 -15.802 -89.898 1.00 58.38 189 ALA A N 1
ATOM 1552 C CA . ALA A 1 189 ? 57.260 -17.086 -89.181 1.00 58.38 189 ALA A CA 1
ATOM 1553 C C . ALA A 1 189 ? 57.579 -16.980 -87.671 1.00 58.38 189 ALA A C 1
ATOM 1555 O O . ALA A 1 189 ? 57.149 -17.811 -86.864 1.00 58.38 189 ALA A O 1
ATOM 1556 N N . ARG A 1 190 ? 58.343 -15.958 -87.254 1.00 63.56 190 ARG A N 1
ATOM 1557 C CA . ARG A 1 190 ? 58.571 -15.659 -85.827 1.00 63.56 190 ARG A CA 1
ATOM 1558 C C . ARG A 1 190 ? 57.363 -14.944 -85.217 1.00 63.56 190 ARG A C 1
ATOM 1560 O O . ARG A 1 190 ? 57.016 -15.239 -84.073 1.00 63.56 190 ARG A O 1
ATOM 1567 N N . ALA A 1 19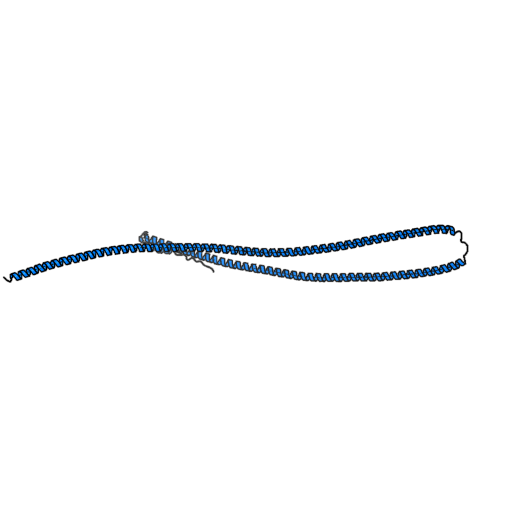1 ? 56.706 -14.069 -85.979 1.00 69.31 191 ALA A N 1
ATOM 1568 C CA . ALA A 1 191 ? 55.472 -13.409 -85.568 1.00 69.31 191 ALA A CA 1
ATOM 1569 C C . ALA A 1 191 ? 54.325 -14.410 -85.359 1.00 69.31 191 ALA A C 1
ATOM 1571 O O . ALA A 1 191 ? 53.588 -14.272 -84.389 1.00 69.31 191 ALA A O 1
ATOM 1572 N N . GLU A 1 192 ? 54.214 -15.467 -86.171 1.00 73.00 192 GLU A N 1
ATOM 1573 C CA . GLU A 1 192 ? 53.150 -16.471 -86.005 1.00 73.00 192 GLU A CA 1
ATOM 1574 C C . GLU A 1 192 ? 53.254 -17.269 -84.697 1.00 73.00 192 GLU A C 1
ATOM 1576 O O . GLU A 1 192 ? 52.241 -17.501 -84.037 1.00 73.00 192 GLU A O 1
ATOM 1581 N N . ARG A 1 193 ? 54.469 -17.642 -84.269 1.00 76.50 193 ARG A N 1
ATOM 1582 C CA . ARG A 1 193 ? 54.676 -18.310 -82.968 1.00 76.50 193 ARG A CA 1
ATOM 1583 C C . ARG A 1 193 ? 54.387 -17.389 -81.786 1.00 76.50 193 ARG A C 1
ATOM 1585 O O . ARG A 1 193 ? 53.781 -17.817 -80.808 1.00 76.50 193 ARG A O 1
ATOM 1592 N N . ILE A 1 194 ? 54.799 -16.125 -81.876 1.00 80.88 194 ILE A N 1
ATOM 1593 C CA . ILE A 1 194 ? 54.500 -15.121 -80.848 1.00 80.88 194 ILE A CA 1
ATOM 1594 C C . ILE A 1 194 ? 52.987 -14.869 -80.778 1.00 80.88 194 ILE A C 1
ATOM 1596 O O . ILE A 1 194 ? 52.441 -14.797 -79.680 1.00 80.88 194 ILE A O 1
ATOM 1600 N N . ARG A 1 195 ? 52.300 -14.827 -81.925 1.00 84.25 195 ARG A N 1
ATOM 1601 C CA . ARG A 1 195 ? 50.840 -14.702 -82.018 1.00 84.25 195 ARG A CA 1
ATOM 1602 C C . ARG A 1 195 ? 50.124 -15.868 -81.330 1.00 84.25 195 ARG A C 1
ATOM 1604 O O . ARG A 1 195 ? 49.212 -15.618 -80.552 1.00 84.25 195 ARG A O 1
ATOM 1611 N N . GLY A 1 196 ? 50.585 -17.108 -81.519 1.00 85.19 196 GLY A N 1
ATOM 1612 C CA . GLY A 1 196 ? 50.028 -18.277 -80.824 1.00 85.19 196 GLY A CA 1
ATOM 1613 C C . GLY A 1 196 ? 50.113 -18.168 -79.295 1.00 85.19 196 GLY A C 1
ATOM 1614 O O . GLY A 1 196 ? 49.110 -18.339 -78.604 1.00 85.19 196 GLY A O 1
ATOM 1615 N N . TYR A 1 197 ? 51.275 -17.783 -78.752 1.00 86.62 197 TYR A N 1
ATOM 1616 C CA . TYR A 1 197 ? 51.416 -17.556 -77.306 1.00 86.62 197 TYR A CA 1
ATOM 1617 C C . TYR A 1 197 ? 50.610 -16.353 -76.803 1.00 86.62 197 TYR A C 1
ATOM 1619 O O . TYR A 1 197 ? 50.107 -16.370 -75.681 1.00 86.62 197 TYR A O 1
ATOM 1627 N N . GLN A 1 198 ? 50.462 -15.302 -77.610 1.00 87.81 198 GLN A N 1
ATOM 1628 C CA . GLN A 1 198 ? 49.611 -14.160 -77.271 1.00 87.81 198 GLN A CA 1
ATOM 1629 C C . GLN A 1 198 ? 48.130 -14.553 -77.219 1.00 87.81 198 GLN A C 1
ATOM 1631 O O . GLN A 1 198 ? 47.416 -14.105 -76.321 1.00 87.81 198 GLN A O 1
ATOM 1636 N N . GLU A 1 199 ? 47.669 -15.406 -78.133 1.00 89.25 199 GLU A N 1
ATOM 1637 C CA . GLU A 1 199 ? 46.305 -15.943 -78.141 1.00 89.25 199 GLU A CA 1
ATOM 1638 C C . GLU A 1 199 ? 46.044 -16.851 -76.936 1.00 89.25 199 GLU A C 1
ATOM 1640 O O . GLU A 1 199 ? 45.032 -16.680 -76.252 1.00 89.25 199 GLU A O 1
ATOM 1645 N N . GLU A 1 200 ? 46.977 -17.749 -76.612 1.00 91.44 200 GLU A N 1
ATOM 1646 C CA . GLU A 1 200 ? 46.879 -18.607 -75.428 1.00 91.44 200 GLU A CA 1
ATOM 1647 C C . GLU A 1 200 ? 46.874 -17.782 -74.133 1.00 91.44 200 GLU A C 1
ATOM 1649 O O . GLU A 1 200 ? 46.016 -17.975 -73.271 1.00 91.44 200 GLU A O 1
ATOM 1654 N N . ASN A 1 201 ? 47.759 -16.790 -74.013 1.00 91.00 201 ASN A N 1
ATOM 1655 C CA . ASN A 1 201 ? 47.806 -15.908 -72.848 1.00 91.00 201 ASN A CA 1
ATOM 1656 C C . ASN A 1 201 ? 46.533 -15.046 -72.732 1.00 91.00 201 ASN A C 1
ATOM 1658 O O . ASN A 1 201 ? 45.996 -14.856 -71.641 1.00 91.00 201 ASN A O 1
ATOM 1662 N N . LYS A 1 202 ? 45.973 -14.589 -73.861 1.00 93.06 202 LYS A N 1
ATOM 1663 C CA . LYS A 1 202 ? 44.668 -13.910 -73.897 1.00 93.06 202 LYS A CA 1
ATOM 1664 C C . LYS A 1 202 ? 43.543 -14.837 -73.425 1.00 93.06 202 LYS A C 1
ATOM 1666 O O . LYS A 1 202 ? 42.679 -14.404 -72.660 1.00 93.06 202 LYS A O 1
ATOM 1671 N N . HIS A 1 203 ? 43.559 -16.103 -73.840 1.00 93.88 203 HIS A N 1
ATOM 1672 C CA . HIS A 1 203 ? 42.583 -17.106 -73.412 1.00 93.88 203 HIS A CA 1
ATOM 1673 C C . HIS A 1 203 ? 42.701 -17.426 -71.911 1.00 93.88 203 HIS A C 1
ATOM 1675 O O . HIS A 1 203 ? 41.696 -17.420 -71.195 1.00 93.88 203 HIS A O 1
ATOM 1681 N N . LEU A 1 204 ? 43.920 -17.635 -71.404 1.00 95.25 204 LEU A N 1
ATOM 1682 C CA . LEU A 1 204 ? 44.187 -17.849 -69.978 1.00 95.25 204 LEU A CA 1
ATOM 1683 C C . LEU A 1 204 ? 43.793 -16.632 -69.135 1.00 95.25 204 LEU A C 1
ATOM 1685 O O . LEU A 1 204 ? 43.141 -16.790 -68.103 1.00 95.25 204 LEU A O 1
ATOM 1689 N N . GLY A 1 205 ? 44.097 -15.418 -69.601 1.00 95.56 205 GLY A N 1
ATOM 1690 C CA . GLY A 1 205 ? 43.640 -14.179 -68.976 1.00 95.56 205 GLY A CA 1
ATOM 1691 C C . GLY A 1 205 ? 42.114 -14.119 -68.882 1.00 95.56 205 GLY A C 1
ATOM 1692 O O . GLY A 1 205 ? 41.568 -13.850 -67.812 1.00 95.56 205 GLY A O 1
ATOM 1693 N N . ALA A 1 206 ? 41.403 -14.455 -69.964 1.00 94.62 206 ALA A N 1
ATOM 1694 C CA . ALA A 1 206 ? 39.942 -14.506 -69.967 1.00 94.62 206 ALA A CA 1
ATOM 1695 C C . ALA A 1 206 ? 39.381 -15.536 -68.966 1.00 94.62 206 ALA A C 1
ATOM 1697 O O . ALA A 1 206 ? 38.408 -15.243 -68.264 1.00 94.62 206 ALA A O 1
ATOM 1698 N N . LEU A 1 207 ? 39.995 -16.720 -68.855 1.00 95.50 207 LEU A N 1
ATOM 1699 C CA . LEU A 1 207 ? 39.622 -17.723 -67.852 1.00 95.50 207 LEU A CA 1
ATOM 1700 C C . LEU A 1 207 ? 39.890 -17.240 -66.422 1.00 95.50 207 LEU A C 1
ATOM 1702 O O . LEU A 1 207 ? 39.026 -17.395 -65.557 1.00 95.50 207 LEU A O 1
ATOM 1706 N N . PHE A 1 208 ? 41.034 -16.603 -66.174 1.00 95.50 208 PHE A N 1
ATOM 1707 C CA . PHE A 1 208 ? 41.366 -16.038 -64.867 1.00 95.50 208 PHE A CA 1
ATOM 1708 C C . PHE A 1 208 ? 40.341 -14.984 -64.429 1.00 95.50 208 PHE A C 1
ATOM 1710 O O . PHE A 1 208 ? 39.837 -15.040 -63.305 1.00 95.50 208 PHE A O 1
ATOM 1717 N N . TYR A 1 209 ? 39.958 -14.069 -65.327 1.00 94.81 209 TYR A N 1
ATOM 1718 C CA . TYR A 1 209 ? 38.911 -13.086 -65.040 1.00 94.81 209 TYR A CA 1
ATOM 1719 C C . TYR A 1 209 ? 37.554 -13.745 -64.771 1.00 94.81 209 TYR A C 1
ATOM 1721 O O . TYR A 1 209 ? 36.873 -13.340 -63.831 1.00 94.81 209 TYR A O 1
ATOM 1729 N N . LYS A 1 210 ? 37.176 -14.798 -65.511 1.00 97.00 210 LYS A N 1
ATOM 1730 C CA . LYS A 1 210 ? 35.946 -15.561 -65.229 1.00 97.00 210 LYS A CA 1
ATOM 1731 C C . LYS A 1 210 ? 35.965 -16.179 -63.831 1.00 97.00 210 LYS A C 1
ATOM 1733 O O . LYS A 1 210 ? 35.002 -16.008 -63.088 1.00 97.00 210 LYS A O 1
ATOM 1738 N N . VAL A 1 211 ? 37.052 -16.851 -63.446 1.00 95.88 211 VAL A N 1
ATOM 1739 C CA . VAL A 1 211 ? 37.193 -17.455 -62.108 1.00 95.88 211 VAL A CA 1
ATOM 1740 C C . VAL A 1 211 ? 37.144 -16.385 -61.018 1.00 95.88 211 VAL A C 1
ATOM 1742 O O . VAL A 1 211 ? 36.452 -16.560 -60.015 1.00 95.88 211 VAL A O 1
ATOM 1745 N N . ARG A 1 212 ? 37.815 -15.247 -61.225 1.00 96.88 212 ARG A N 1
ATOM 1746 C CA . ARG A 1 212 ? 37.791 -14.117 -60.289 1.00 96.88 212 ARG A CA 1
ATOM 1747 C C . ARG A 1 212 ? 36.378 -13.558 -60.108 1.00 96.88 212 ARG A C 1
ATOM 1749 O O . ARG A 1 212 ? 35.959 -13.356 -58.970 1.00 96.88 212 ARG A O 1
ATOM 1756 N N . THR A 1 213 ? 35.633 -13.360 -61.196 1.00 95.75 213 THR A N 1
ATOM 1757 C CA . THR A 1 213 ? 34.240 -12.886 -61.146 1.00 95.75 213 THR A CA 1
ATOM 1758 C C . THR A 1 213 ? 33.320 -13.900 -60.470 1.00 95.75 213 THR A C 1
ATOM 1760 O O . THR A 1 213 ? 32.533 -13.519 -59.609 1.00 95.75 213 THR A O 1
ATOM 1763 N N . LEU A 1 214 ? 33.451 -15.194 -60.781 1.00 96.50 214 LEU A N 1
ATOM 1764 C CA . LEU A 1 214 ? 32.670 -16.250 -60.126 1.00 96.50 214 LEU A CA 1
ATOM 1765 C C . LEU A 1 214 ? 32.945 -16.318 -58.619 1.00 96.50 214 LEU A C 1
ATOM 1767 O O . LEU A 1 214 ? 32.015 -16.478 -57.831 1.00 96.50 214 LEU A O 1
ATOM 1771 N N . ASN A 1 215 ? 34.204 -16.165 -58.203 1.00 96.44 215 ASN A N 1
ATOM 1772 C CA . ASN A 1 215 ? 34.569 -16.134 -56.789 1.00 96.44 215 ASN A CA 1
ATOM 1773 C C . ASN A 1 215 ? 33.991 -14.890 -56.093 1.00 96.44 215 ASN A C 1
ATOM 1775 O O . ASN A 1 215 ? 33.407 -15.002 -55.018 1.00 96.44 215 ASN A O 1
ATOM 1779 N N . PHE A 1 216 ? 34.055 -13.722 -56.741 1.00 96.88 216 PHE A N 1
ATOM 1780 C CA . PHE A 1 216 ? 33.397 -12.515 -56.241 1.00 96.88 216 PHE A CA 1
ATOM 1781 C C . PHE A 1 216 ? 31.888 -12.735 -56.059 1.00 96.88 216 PHE A C 1
ATOM 1783 O O . PHE A 1 216 ? 31.377 -12.500 -54.971 1.00 96.88 216 PHE A O 1
ATOM 1790 N N . TRP A 1 217 ? 31.191 -13.289 -57.056 1.00 96.56 217 TRP A N 1
ATOM 1791 C CA . TRP A 1 217 ? 29.758 -13.594 -56.956 1.00 96.56 217 TRP A CA 1
ATOM 1792 C C . TRP A 1 217 ? 29.435 -14.593 -55.847 1.00 96.56 217 TRP A C 1
ATOM 1794 O O . TRP A 1 217 ? 28.473 -14.393 -55.105 1.00 96.56 217 TRP A O 1
ATOM 1804 N N . LYS A 1 218 ? 30.246 -15.646 -55.695 1.00 97.44 218 LYS A N 1
ATOM 1805 C CA . LYS A 1 218 ? 30.104 -16.606 -54.596 1.00 97.44 218 LYS A CA 1
ATOM 1806 C C . LYS A 1 218 ? 30.235 -15.903 -53.244 1.00 97.44 218 LYS A C 1
ATOM 1808 O O . LYS A 1 218 ? 29.386 -16.101 -52.380 1.00 97.44 218 LYS A O 1
ATOM 1813 N N . ASN A 1 219 ? 31.252 -15.061 -53.072 1.00 95.88 219 ASN A N 1
ATOM 1814 C CA . ASN A 1 219 ? 31.493 -14.346 -51.820 1.00 95.88 219 ASN A CA 1
ATOM 1815 C C . ASN A 1 219 ? 30.396 -13.319 -51.526 1.00 95.88 219 ASN A C 1
ATOM 1817 O O . ASN A 1 219 ? 29.911 -13.270 -50.400 1.00 95.88 219 ASN A O 1
ATOM 1821 N N . THR A 1 220 ? 29.943 -12.556 -52.524 1.00 96.50 220 THR A N 1
ATOM 1822 C CA . THR A 1 220 ? 28.822 -11.618 -52.374 1.00 96.50 220 THR A CA 1
ATOM 1823 C C . THR A 1 220 ? 27.541 -12.348 -51.986 1.00 96.50 220 THR A C 1
ATOM 1825 O O . THR A 1 220 ? 26.868 -11.925 -51.051 1.00 96.50 220 THR A O 1
ATOM 1828 N N . ARG A 1 221 ? 27.230 -13.481 -52.632 1.00 96.25 221 ARG A N 1
ATOM 1829 C CA . ARG A 1 221 ? 26.061 -14.297 -52.279 1.00 96.25 221 ARG A CA 1
ATOM 1830 C C . ARG A 1 221 ? 26.152 -14.828 -50.850 1.00 96.25 221 ARG A C 1
ATOM 1832 O O . ARG A 1 221 ? 25.190 -14.715 -50.101 1.00 96.25 221 ARG A O 1
ATOM 1839 N N . MET A 1 222 ? 27.305 -15.367 -50.454 1.00 96.12 222 MET A N 1
ATOM 1840 C CA . MET A 1 222 ? 27.520 -15.830 -49.080 1.00 96.12 222 MET A CA 1
ATOM 1841 C C . MET A 1 222 ? 27.381 -14.682 -48.073 1.00 96.12 222 MET A C 1
ATOM 1843 O O . MET A 1 222 ? 26.732 -14.847 -47.048 1.00 96.12 222 MET A O 1
ATOM 1847 N N . SER A 1 223 ? 27.942 -13.509 -48.369 1.00 95.12 223 SER A N 1
ATOM 1848 C CA . SER A 1 223 ? 27.809 -12.322 -47.523 1.00 95.12 223 SER A CA 1
ATOM 1849 C C . SER A 1 223 ? 26.356 -11.853 -47.404 1.00 95.12 223 SER A C 1
ATOM 1851 O O . SER A 1 223 ? 25.944 -11.503 -46.303 1.00 95.12 223 SER A O 1
ATOM 1853 N N . SER A 1 224 ? 25.577 -11.882 -48.494 1.00 96.19 224 SER A N 1
ATOM 1854 C CA . SER A 1 224 ? 24.142 -11.547 -48.483 1.00 96.19 224 SER A CA 1
ATOM 1855 C C . SER A 1 224 ? 23.363 -12.508 -47.594 1.00 96.19 224 SER A C 1
ATOM 1857 O O . SER A 1 224 ? 22.659 -12.072 -46.692 1.00 96.19 224 SER A O 1
ATOM 1859 N N . ASN A 1 225 ? 23.576 -13.816 -47.762 1.00 96.44 225 ASN A N 1
ATOM 1860 C CA . ASN A 1 225 ? 22.912 -14.832 -46.947 1.00 96.44 225 ASN A CA 1
ATOM 1861 C C . ASN A 1 225 ? 23.235 -14.676 -45.453 1.00 96.44 225 ASN A C 1
ATOM 1863 O O . ASN A 1 225 ? 22.341 -14.767 -44.613 1.00 96.44 225 ASN A O 1
ATOM 1867 N N . HIS A 1 226 ? 24.505 -14.435 -45.102 1.00 96.44 226 HIS A N 1
ATOM 1868 C CA . HIS A 1 226 ? 24.880 -14.181 -43.710 1.00 96.44 226 HIS A CA 1
ATOM 1869 C C . HIS A 1 226 ? 24.230 -12.902 -43.181 1.00 96.44 226 HIS A C 1
ATOM 1871 O O . HIS A 1 226 ? 23.742 -12.897 -42.055 1.00 96.44 226 HIS A O 1
ATOM 1877 N N . PHE A 1 227 ? 24.196 -11.836 -43.983 1.00 96.94 227 PHE A N 1
ATOM 1878 C CA . PHE A 1 227 ? 23.558 -10.580 -43.603 1.00 96.94 227 PHE A CA 1
ATOM 1879 C C . PHE A 1 227 ? 22.056 -10.762 -43.341 1.00 96.94 227 PHE A C 1
ATOM 1881 O O . PHE A 1 227 ? 21.575 -10.354 -42.287 1.00 96.94 227 PHE A O 1
ATOM 1888 N N . GLU A 1 228 ? 21.339 -11.442 -44.238 1.00 97.50 228 GLU A N 1
ATOM 1889 C CA . GLU A 1 228 ? 19.915 -11.772 -44.085 1.00 97.50 228 GLU A CA 1
ATOM 1890 C C . GLU A 1 228 ? 19.658 -12.642 -42.849 1.00 97.50 228 GLU A C 1
ATOM 1892 O O . GLU A 1 228 ? 18.756 -12.356 -42.064 1.00 97.50 228 GLU A O 1
ATOM 1897 N N . THR A 1 229 ? 20.493 -13.659 -42.621 1.00 97.56 229 THR A N 1
ATOM 1898 C CA . THR A 1 229 ? 20.374 -14.541 -41.448 1.00 97.56 229 THR A CA 1
ATOM 1899 C C . THR A 1 229 ? 20.583 -13.763 -40.148 1.00 97.56 229 THR A C 1
ATOM 1901 O O . THR A 1 229 ? 19.816 -13.911 -39.199 1.00 97.56 229 THR A O 1
ATOM 1904 N N . VAL A 1 230 ? 21.602 -12.900 -40.097 1.00 97.19 230 VAL A N 1
ATOM 1905 C CA . VAL A 1 230 ? 21.877 -12.055 -38.927 1.00 97.19 230 VAL A CA 1
ATOM 1906 C C . VAL A 1 230 ? 20.743 -11.058 -38.692 1.00 97.19 230 VAL A C 1
ATOM 1908 O O . VAL A 1 230 ? 20.381 -10.832 -37.540 1.00 97.19 230 VAL A O 1
ATOM 1911 N N . ALA A 1 231 ? 20.171 -10.478 -39.750 1.00 97.38 231 ALA A N 1
ATOM 1912 C CA . ALA A 1 231 ? 19.019 -9.589 -39.637 1.00 97.38 231 ALA A CA 1
ATOM 1913 C C . ALA A 1 231 ? 17.793 -10.326 -39.069 1.00 97.38 231 ALA A C 1
ATOM 1915 O O . ALA A 1 231 ? 17.224 -9.870 -38.081 1.00 97.38 231 ALA A O 1
ATOM 1916 N N . SER A 1 232 ? 17.462 -11.508 -39.601 1.00 97.62 232 SER A N 1
ATOM 1917 C CA . SER A 1 232 ? 16.339 -12.326 -39.114 1.00 97.62 232 SER A CA 1
ATOM 1918 C C . SER A 1 232 ? 16.496 -12.712 -37.642 1.00 97.62 232 SER A C 1
ATOM 1920 O O . SER A 1 232 ? 15.566 -12.559 -36.854 1.00 97.62 232 SER A O 1
ATOM 1922 N N . LEU A 1 233 ? 17.690 -13.161 -37.240 1.00 97.56 233 LEU A N 1
ATOM 1923 C CA . LEU A 1 233 ? 17.960 -13.539 -35.850 1.00 97.56 233 LEU A CA 1
ATOM 1924 C C . LEU A 1 233 ? 17.899 -12.342 -34.894 1.00 97.56 233 LEU A C 1
ATOM 1926 O O . LEU A 1 233 ? 17.479 -12.496 -33.748 1.00 97.56 233 LEU A O 1
ATOM 1930 N N . ARG A 1 234 ? 18.305 -11.147 -35.342 1.00 97.25 234 ARG A N 1
ATOM 1931 C CA . ARG A 1 234 ? 18.151 -9.916 -34.552 1.00 97.25 234 ARG A CA 1
ATOM 1932 C C . ARG A 1 234 ? 16.681 -9.562 -34.364 1.00 97.25 234 ARG A C 1
ATOM 1934 O O . ARG A 1 234 ? 16.281 -9.302 -33.234 1.00 97.25 234 ARG A O 1
ATOM 1941 N N . ASP A 1 235 ? 15.881 -9.629 -35.424 1.00 97.56 235 ASP A N 1
ATOM 1942 C CA . ASP A 1 235 ? 14.444 -9.356 -35.350 1.00 97.56 235 ASP A CA 1
ATOM 1943 C C . ASP A 1 235 ? 13.719 -10.351 -34.430 1.00 97.56 235 ASP A C 1
ATOM 1945 O O . ASP A 1 235 ? 12.840 -9.964 -33.657 1.00 97.56 235 ASP A O 1
ATOM 1949 N N . GLU A 1 236 ? 14.088 -11.634 -34.477 1.00 97.50 236 GLU A N 1
ATOM 1950 C CA . GLU A 1 236 ? 13.573 -12.661 -33.563 1.00 97.50 236 GLU A CA 1
ATOM 1951 C C . GLU A 1 236 ? 13.987 -12.403 -32.111 1.00 97.50 236 GLU A C 1
ATOM 1953 O O . GLU A 1 236 ? 13.144 -12.471 -31.214 1.00 97.50 236 GLU A O 1
ATOM 1958 N N . ALA A 1 237 ? 15.251 -12.046 -31.866 1.00 96.81 237 ALA A N 1
ATOM 1959 C CA . ALA A 1 237 ? 15.729 -11.699 -30.530 1.00 96.81 237 ALA A CA 1
ATOM 1960 C C . ALA A 1 237 ? 15.008 -10.463 -29.966 1.00 96.81 237 ALA A C 1
ATOM 1962 O O . ALA A 1 237 ? 14.623 -10.451 -28.794 1.00 96.81 237 ALA A O 1
ATOM 1963 N N . ASP A 1 238 ? 14.772 -9.445 -30.795 1.00 96.56 238 ASP A N 1
ATOM 1964 C CA . ASP A 1 238 ? 14.041 -8.241 -30.403 1.00 96.56 238 ASP A CA 1
ATOM 1965 C C . ASP A 1 238 ? 12.563 -8.533 -30.116 1.00 96.56 238 ASP A C 1
ATOM 1967 O O . ASP A 1 238 ? 12.009 -7.994 -29.153 1.00 96.56 238 ASP A O 1
ATOM 1971 N N . LYS A 1 239 ? 11.919 -9.415 -30.894 1.00 97.56 239 LYS A N 1
ATOM 1972 C CA . LYS A 1 239 ? 10.553 -9.895 -30.613 1.00 97.56 239 LYS A CA 1
ATOM 1973 C C . LYS A 1 239 ? 10.491 -10.666 -29.296 1.00 97.56 239 LYS A C 1
ATOM 1975 O O . LYS A 1 239 ? 9.699 -10.303 -28.430 1.00 97.56 239 LYS A O 1
ATOM 1980 N N . ALA A 1 240 ? 11.378 -11.639 -29.094 1.00 96.38 240 ALA A N 1
ATOM 1981 C CA . ALA A 1 240 ? 11.436 -12.422 -27.860 1.00 96.38 240 ALA A CA 1
ATOM 1982 C C . ALA A 1 240 ? 11.700 -11.539 -26.628 1.00 96.38 240 ALA A C 1
ATOM 1984 O O . ALA A 1 240 ? 11.109 -11.734 -25.564 1.00 96.38 240 ALA A O 1
ATOM 1985 N N . LYS A 1 241 ? 12.552 -10.515 -26.765 1.00 97.94 241 LYS A N 1
ATOM 1986 C CA . LYS A 1 241 ? 12.807 -9.536 -25.702 1.00 97.94 241 LYS A CA 1
ATOM 1987 C C . LYS A 1 241 ? 11.557 -8.722 -25.365 1.00 97.94 241 LYS A C 1
ATOM 1989 O O . LYS A 1 241 ? 11.302 -8.500 -24.183 1.00 97.94 241 LYS A O 1
ATOM 1994 N N . LYS A 1 242 ? 10.782 -8.291 -26.366 1.00 97.56 242 LYS A N 1
ATOM 1995 C CA . LYS A 1 242 ? 9.506 -7.583 -26.153 1.00 97.56 242 LYS A CA 1
ATOM 1996 C C . LYS A 1 242 ? 8.492 -8.470 -25.433 1.00 97.56 242 LYS A C 1
ATOM 1998 O O . LYS A 1 242 ? 7.986 -8.063 -24.395 1.00 97.56 242 LYS A O 1
ATOM 2003 N N . GLU A 1 243 ? 8.293 -9.700 -25.899 1.00 97.75 243 GLU A N 1
ATOM 2004 C CA . GLU A 1 243 ? 7.382 -10.664 -25.264 1.00 97.75 243 GLU A CA 1
ATOM 2005 C C . GLU A 1 243 ? 7.766 -10.948 -23.803 1.00 97.75 243 GLU A C 1
ATOM 2007 O O . GLU A 1 243 ? 6.913 -10.968 -22.917 1.00 97.75 243 GLU A O 1
ATOM 2012 N N . CYS A 1 244 ? 9.063 -11.101 -23.519 1.00 97.62 244 CYS A N 1
ATOM 2013 C CA . CYS A 1 244 ? 9.562 -11.290 -22.157 1.00 97.62 244 CYS A CA 1
ATOM 2014 C C . CYS A 1 244 ? 9.268 -10.077 -21.256 1.00 97.62 244 CYS A C 1
ATOM 2016 O O . CYS A 1 244 ? 8.849 -10.241 -20.107 1.00 97.62 244 CYS A O 1
ATOM 2018 N N . LEU A 1 245 ? 9.448 -8.856 -21.772 1.00 97.50 245 LEU A N 1
ATOM 2019 C CA . LEU A 1 245 ? 9.116 -7.629 -21.044 1.00 97.50 245 LEU A CA 1
ATOM 2020 C C . LEU A 1 245 ? 7.611 -7.507 -20.782 1.00 97.50 245 LEU A C 1
ATOM 2022 O O . LEU A 1 245 ? 7.229 -7.133 -19.674 1.00 97.50 245 LEU A O 1
ATOM 2026 N N . ASP A 1 246 ? 6.770 -7.872 -21.747 1.00 97.81 246 ASP A N 1
ATOM 2027 C CA . ASP A 1 246 ? 5.314 -7.853 -21.588 1.00 97.81 246 ASP A CA 1
ATOM 2028 C C . ASP A 1 246 ? 4.855 -8.864 -20.529 1.00 97.81 246 ASP A C 1
ATOM 2030 O O . ASP A 1 246 ? 4.080 -8.522 -19.633 1.00 97.81 246 ASP A O 1
ATOM 2034 N N . ILE A 1 247 ? 5.392 -10.090 -20.553 1.00 97.56 247 ILE A N 1
ATOM 2035 C CA . ILE A 1 247 ? 5.121 -11.103 -19.521 1.00 97.56 247 ILE A CA 1
ATOM 2036 C C . ILE A 1 247 ? 5.566 -10.601 -18.144 1.00 97.56 247 ILE A C 1
ATOM 2038 O O . ILE A 1 247 ? 4.814 -10.733 -17.174 1.00 97.56 247 ILE A O 1
ATOM 2042 N N . LYS A 1 248 ? 6.762 -10.005 -18.051 1.00 97.94 248 LYS A N 1
ATOM 2043 C CA . LYS A 1 248 ? 7.287 -9.448 -16.800 1.00 97.94 248 LYS A CA 1
ATOM 2044 C C . LYS A 1 248 ? 6.379 -8.344 -16.258 1.00 97.94 248 LYS A C 1
ATOM 2046 O O . LYS A 1 248 ? 6.016 -8.391 -15.088 1.00 97.94 248 LYS A O 1
ATOM 2051 N N . LYS A 1 249 ? 5.946 -7.413 -17.111 1.00 97.25 249 LYS A N 1
ATOM 2052 C CA . LYS A 1 249 ? 5.019 -6.338 -16.739 1.00 97.25 249 LYS A CA 1
ATOM 2053 C C . LYS A 1 249 ? 3.689 -6.895 -16.218 1.00 97.25 249 LYS A C 1
ATOM 2055 O O . LYS A 1 249 ? 3.235 -6.502 -15.149 1.00 97.25 249 LYS A O 1
ATOM 2060 N N . MET A 1 250 ? 3.103 -7.868 -16.918 1.00 97.44 250 MET A N 1
ATOM 2061 C CA . MET A 1 250 ? 1.866 -8.527 -16.477 1.00 97.44 250 MET A CA 1
ATOM 2062 C C . MET A 1 250 ? 2.041 -9.275 -15.146 1.00 97.44 250 MET A C 1
ATOM 2064 O O . MET A 1 250 ? 1.096 -9.382 -14.365 1.00 97.44 250 MET A O 1
ATOM 2068 N N . ALA A 1 251 ? 3.222 -9.836 -14.876 1.00 95.75 251 ALA A N 1
ATOM 2069 C CA . ALA A 1 251 ? 3.522 -10.471 -13.595 1.00 95.75 251 ALA A CA 1
ATOM 2070 C C . ALA A 1 251 ? 3.637 -9.439 -12.459 1.00 95.75 251 ALA A C 1
ATOM 2072 O O . ALA A 1 251 ? 3.048 -9.648 -11.400 1.00 95.75 251 ALA A O 1
ATOM 2073 N N . GLU A 1 252 ? 4.317 -8.314 -12.698 1.00 97.06 252 GLU A N 1
ATOM 2074 C CA . GLU A 1 252 ? 4.444 -7.206 -11.740 1.00 97.06 252 GLU A CA 1
ATOM 2075 C C . GLU A 1 252 ? 3.079 -6.580 -11.402 1.00 97.06 252 GLU A C 1
ATOM 2077 O O . GLU A 1 252 ? 2.775 -6.348 -10.230 1.00 97.06 252 GLU A O 1
ATOM 2082 N N . GLU A 1 253 ? 2.211 -6.379 -12.399 1.00 97.31 253 GLU A N 1
ATOM 2083 C CA . GLU A 1 253 ? 0.838 -5.892 -12.192 1.00 97.31 253 GLU A CA 1
ATOM 2084 C C . GLU A 1 253 ? 0.010 -6.859 -11.327 1.00 97.31 253 GLU A C 1
ATOM 2086 O O . GLU A 1 253 ? -0.673 -6.430 -10.393 1.00 97.31 253 GLU A O 1
ATOM 2091 N N . ARG A 1 254 ? 0.105 -8.175 -11.572 1.00 97.31 254 ARG A N 1
ATOM 2092 C CA . ARG A 1 254 ? -0.564 -9.192 -10.738 1.00 97.31 254 ARG A CA 1
ATOM 2093 C C . ARG A 1 254 ? -0.024 -9.215 -9.312 1.00 97.31 254 ARG A C 1
ATOM 2095 O O . ARG A 1 254 ? -0.807 -9.335 -8.373 1.00 97.31 254 ARG A O 1
ATOM 2102 N N . GLU A 1 255 ? 1.289 -9.096 -9.132 1.00 97.56 255 GLU A N 1
ATOM 2103 C CA . GLU A 1 255 ? 1.902 -9.041 -7.802 1.00 97.56 255 GLU A CA 1
ATOM 2104 C C . GLU A 1 255 ? 1.405 -7.822 -7.013 1.00 97.56 255 GLU A C 1
ATOM 2106 O O . GLU A 1 255 ? 1.082 -7.935 -5.827 1.00 97.56 255 GLU A O 1
ATOM 2111 N N . LEU A 1 256 ? 1.289 -6.665 -7.672 1.00 97.56 256 LEU A N 1
ATOM 2112 C CA . LEU A 1 256 ? 0.750 -5.452 -7.065 1.00 97.56 256 LEU A CA 1
ATOM 2113 C C . LEU A 1 256 ? -0.707 -5.641 -6.622 1.00 97.56 256 LEU A C 1
ATOM 2115 O O . LEU A 1 256 ? -1.035 -5.311 -5.480 1.00 97.56 256 LEU A O 1
ATOM 2119 N N . LEU A 1 257 ? -1.560 -6.206 -7.483 1.00 97.81 257 LEU A N 1
ATOM 2120 C CA . LEU A 1 257 ? -2.962 -6.492 -7.154 1.00 97.81 257 LEU A CA 1
ATOM 2121 C C . LEU A 1 257 ? -3.079 -7.449 -5.962 1.00 97.81 257 LEU A C 1
ATOM 2123 O O . LEU A 1 257 ? -3.802 -7.160 -5.011 1.00 97.81 257 LEU A O 1
ATOM 2127 N N . LEU A 1 258 ? -2.297 -8.532 -5.942 1.00 97.44 258 LEU A N 1
ATOM 2128 C CA . LEU A 1 258 ? -2.288 -9.481 -4.824 1.00 97.44 258 LEU A CA 1
ATOM 2129 C C . LEU A 1 258 ? -1.839 -8.827 -3.507 1.00 97.44 258 LEU A C 1
ATOM 2131 O O . LEU A 1 258 ? -2.408 -9.105 -2.450 1.00 97.44 258 LEU A O 1
ATOM 2135 N N . LYS A 1 259 ? -0.848 -7.925 -3.540 1.00 97.62 259 LYS A N 1
ATOM 2136 C CA . LYS A 1 259 ? -0.429 -7.151 -2.354 1.00 97.62 259 LYS A CA 1
ATOM 2137 C C . LYS A 1 259 ? -1.531 -6.212 -1.861 1.00 97.62 259 LYS A C 1
ATOM 2139 O O . LYS A 1 259 ? -1.719 -6.071 -0.646 1.00 97.62 259 LYS A O 1
ATOM 2144 N N . GLN A 1 260 ? -2.267 -5.580 -2.774 1.00 97.12 260 GLN A N 1
ATOM 2145 C CA . GLN A 1 260 ? -3.422 -4.748 -2.432 1.00 97.12 260 GLN A CA 1
ATOM 2146 C C . GLN A 1 260 ? -4.543 -5.586 -1.796 1.00 97.12 260 GLN A C 1
ATOM 2148 O O . GLN A 1 260 ? -5.014 -5.232 -0.712 1.00 97.12 260 GLN A O 1
ATOM 2153 N N . GLU A 1 261 ? -4.900 -6.730 -2.387 1.00 97.00 261 GLU A N 1
ATOM 2154 C CA . GLU A 1 261 ? -5.896 -7.664 -1.838 1.00 97.00 261 GLU A CA 1
ATOM 2155 C C . GLU A 1 261 ? -5.488 -8.193 -0.460 1.00 97.00 261 GLU A C 1
ATOM 2157 O O . GLU A 1 261 ? -6.284 -8.167 0.480 1.00 97.00 261 GLU A O 1
ATOM 2162 N N . GLN A 1 262 ? -4.226 -8.599 -0.290 1.00 97.50 262 GLN A N 1
ATOM 2163 C CA . GLN A 1 262 ? -3.707 -9.059 0.998 1.00 97.50 262 GLN A CA 1
ATOM 2164 C C . GLN A 1 262 ? -3.823 -7.968 2.070 1.00 97.50 262 GLN A C 1
ATOM 2166 O O . GLN A 1 262 ? -4.179 -8.248 3.217 1.00 97.50 262 GLN A O 1
ATOM 2171 N N . THR A 1 263 ? -3.543 -6.717 1.708 1.00 97.81 263 THR A N 1
ATOM 2172 C CA . THR A 1 263 ? -3.649 -5.577 2.625 1.00 97.81 263 THR A CA 1
ATOM 2173 C C . THR A 1 263 ? -5.107 -5.298 2.993 1.00 97.81 263 THR A C 1
ATOM 2175 O O . THR A 1 263 ? -5.403 -5.064 4.166 1.00 97.81 263 THR A O 1
ATOM 2178 N N . ALA A 1 264 ? -6.031 -5.373 2.032 1.00 97.38 264 ALA A N 1
ATOM 2179 C CA . ALA A 1 264 ? -7.463 -5.223 2.281 1.00 97.38 264 ALA A CA 1
ATOM 2180 C C . ALA A 1 264 ? -8.003 -6.336 3.197 1.00 97.38 264 ALA A C 1
ATOM 2182 O O . ALA A 1 264 ? -8.685 -6.044 4.180 1.00 97.38 264 ALA A O 1
ATOM 2183 N N . LEU A 1 265 ? -7.629 -7.594 2.940 1.00 97.25 265 LEU A N 1
ATOM 2184 C CA . LEU A 1 265 ? -8.022 -8.741 3.762 1.00 97.25 265 LEU A CA 1
ATOM 2185 C C . LEU A 1 265 ? -7.481 -8.644 5.191 1.00 97.25 265 LEU A C 1
ATOM 2187 O O . LEU A 1 265 ? -8.217 -8.925 6.133 1.00 97.25 265 LEU A O 1
ATOM 2191 N N . ARG A 1 266 ? -6.234 -8.192 5.383 1.00 97.75 266 ARG A N 1
ATOM 2192 C CA . ARG A 1 266 ? -5.672 -7.960 6.727 1.00 97.75 266 ARG A CA 1
ATOM 2193 C C . ARG A 1 266 ? -6.459 -6.907 7.507 1.00 97.75 266 ARG A C 1
ATOM 2195 O O . ARG A 1 266 ? -6.758 -7.130 8.675 1.00 97.75 266 ARG A O 1
ATOM 2202 N N . LYS A 1 267 ? -6.840 -5.797 6.863 1.00 97.50 267 LYS A N 1
ATOM 2203 C CA . LYS A 1 267 ? -7.669 -4.753 7.493 1.00 97.50 267 LYS A CA 1
ATOM 2204 C C . LYS A 1 267 ? -9.062 -5.273 7.855 1.00 97.50 267 LYS A C 1
ATOM 2206 O O . LYS A 1 267 ? -9.549 -5.005 8.950 1.00 97.50 267 LYS A O 1
ATOM 2211 N N . ALA A 1 268 ? -9.692 -6.031 6.955 1.00 97.50 268 ALA A N 1
ATOM 2212 C CA . ALA A 1 268 ? -10.996 -6.638 7.211 1.00 97.50 268 ALA A CA 1
ATOM 2213 C C . ALA A 1 268 ? -10.934 -7.649 8.369 1.00 97.50 268 ALA A C 1
ATOM 2215 O O . ALA A 1 268 ? -11.804 -7.638 9.237 1.00 97.50 268 ALA A O 1
ATOM 2216 N N . LEU A 1 269 ? -9.882 -8.473 8.426 1.00 97.81 269 LEU A N 1
ATOM 2217 C CA . LEU A 1 269 ? -9.660 -9.415 9.521 1.00 97.81 269 LEU A CA 1
ATOM 2218 C C . LEU A 1 269 ? -9.504 -8.691 10.862 1.00 97.81 269 LEU A C 1
ATOM 2220 O O . LEU A 1 269 ? -10.194 -9.036 11.816 1.00 97.81 269 LEU A O 1
ATOM 2224 N N . GLU A 1 270 ? -8.664 -7.655 10.926 1.00 97.62 270 GLU A N 1
ATOM 2225 C CA . GLU A 1 270 ? -8.470 -6.857 12.143 1.00 97.62 270 GLU A CA 1
ATOM 2226 C C . GLU A 1 270 ? -9.793 -6.238 12.630 1.00 97.62 270 GLU A C 1
ATOM 2228 O O . GLU A 1 270 ? -10.080 -6.206 13.831 1.00 97.62 270 GLU A O 1
ATOM 2233 N N . GLN A 1 271 ? -10.633 -5.772 11.702 1.00 97.56 271 GLN A N 1
ATOM 2234 C CA . GLN A 1 271 ? -11.949 -5.227 12.022 1.00 97.56 271 GLN A CA 1
ATOM 2235 C C . GLN A 1 271 ? -12.884 -6.297 12.605 1.00 97.56 271 GLN A C 1
ATOM 2237 O O . GLN A 1 271 ? -13.489 -6.078 13.657 1.00 97.56 271 GLN A O 1
ATOM 2242 N N . VAL A 1 272 ? -12.953 -7.476 11.982 1.00 97.00 272 VAL A N 1
ATOM 2243 C CA . VAL A 1 272 ? -13.758 -8.604 12.478 1.00 97.00 272 VAL A CA 1
ATOM 2244 C C . VAL A 1 272 ? -13.254 -9.087 13.840 1.00 97.00 272 VAL A C 1
ATOM 2246 O O . VAL A 1 272 ? -14.055 -9.384 14.727 1.00 97.00 272 VAL A O 1
ATOM 2249 N N . GLU A 1 273 ? -11.940 -9.121 14.062 1.00 97.62 273 GLU A N 1
ATOM 2250 C CA . GLU A 1 273 ? -11.355 -9.472 15.358 1.00 97.62 273 GLU A CA 1
ATOM 2251 C C . GLU A 1 273 ? -11.743 -8.469 16.451 1.00 97.62 273 GLU A C 1
ATOM 2253 O O . GLU A 1 273 ? -12.133 -8.875 17.554 1.00 97.62 273 GLU A O 1
ATOM 2258 N N . LYS A 1 274 ? -11.708 -7.162 16.154 1.00 97.19 274 LYS A N 1
ATOM 2259 C CA . LYS A 1 274 ? -12.189 -6.116 17.072 1.00 97.19 274 LYS A CA 1
ATOM 2260 C C . LYS A 1 274 ? -13.668 -6.311 17.394 1.00 97.19 274 LYS A C 1
ATOM 2262 O O . LYS A 1 274 ? -14.047 -6.315 18.569 1.00 97.19 274 LYS A O 1
ATOM 2267 N N . GLU A 1 275 ? -14.505 -6.530 16.385 1.00 97.31 275 GLU A N 1
ATOM 2268 C CA . GLU A 1 275 ? -15.938 -6.777 16.564 1.00 97.31 275 GLU A CA 1
ATOM 2269 C C . GLU A 1 275 ? -16.195 -8.025 17.419 1.00 97.31 275 GLU A C 1
ATOM 2271 O O . GLU A 1 275 ? -16.925 -7.950 18.413 1.00 97.31 275 GLU A O 1
ATOM 2276 N N . ALA A 1 276 ? -15.513 -9.137 17.139 1.00 97.00 276 ALA A N 1
ATOM 2277 C CA . ALA A 1 276 ? -15.605 -10.367 17.921 1.00 97.00 276 ALA A CA 1
ATOM 2278 C C . ALA A 1 276 ? -15.207 -10.151 19.391 1.00 97.00 276 ALA A C 1
ATOM 2280 O O . ALA A 1 276 ? -15.892 -10.629 20.303 1.00 97.00 276 ALA A O 1
ATOM 2281 N N . GLN A 1 277 ? -14.147 -9.381 19.658 1.00 97.25 277 GLN A N 1
ATOM 2282 C CA . GLN A 1 277 ? -13.757 -9.024 21.024 1.00 97.25 277 GLN A CA 1
ATOM 2283 C C . GLN A 1 277 ? -14.827 -8.183 21.732 1.00 97.25 277 GLN A C 1
ATOM 2285 O O . GLN A 1 277 ? -15.123 -8.429 22.908 1.00 97.25 277 GLN A O 1
ATOM 2290 N N . THR A 1 278 ? -15.435 -7.210 21.045 1.00 97.44 278 THR A N 1
ATOM 2291 C CA . THR A 1 278 ? -16.519 -6.404 21.633 1.00 97.44 278 THR A CA 1
ATOM 2292 C C . THR A 1 278 ? -17.753 -7.249 21.944 1.00 97.44 278 THR A C 1
ATOM 2294 O O . THR A 1 278 ? -18.305 -7.139 23.042 1.00 97.44 278 THR A O 1
ATOM 2297 N N . LEU A 1 279 ? -18.146 -8.151 21.041 1.00 96.44 279 LEU A N 1
ATOM 2298 C CA . LEU A 1 279 ? -19.262 -9.074 21.244 1.00 96.44 279 LEU A CA 1
ATOM 2299 C C . LEU A 1 279 ? -18.990 -10.030 22.406 1.00 96.44 279 LEU A C 1
ATOM 2301 O O . LEU A 1 279 ? -19.852 -10.215 23.264 1.00 96.44 279 LEU A O 1
ATOM 2305 N N . LYS A 1 280 ? -17.769 -10.564 22.515 1.00 97.12 280 LYS A N 1
ATOM 2306 C CA . LYS A 1 280 ? -17.361 -11.414 23.642 1.00 97.12 280 LYS A CA 1
ATOM 2307 C C . LYS A 1 280 ? -17.468 -10.678 24.983 1.00 97.12 280 LYS A C 1
ATOM 2309 O O . LYS A 1 280 ? -17.940 -11.258 25.964 1.00 97.12 280 LYS A O 1
ATOM 2314 N N . LYS A 1 281 ? -17.081 -9.396 25.035 1.00 96.94 281 LYS A N 1
ATOM 2315 C CA . LYS A 1 281 ? -17.247 -8.546 26.230 1.00 96.94 281 LYS A CA 1
ATOM 2316 C C . LYS A 1 281 ? -18.725 -8.314 26.563 1.00 96.94 281 LYS A C 1
ATOM 2318 O O . LYS A 1 281 ? -19.102 -8.484 27.722 1.00 96.94 281 LYS A O 1
ATOM 2323 N N . LYS A 1 282 ? -19.561 -7.994 25.567 1.00 96.56 282 LYS A N 1
ATOM 2324 C CA . LYS A 1 282 ? -21.016 -7.822 25.745 1.00 96.56 282 LYS A CA 1
ATOM 2325 C C . LYS A 1 282 ? -21.673 -9.099 26.275 1.00 96.56 282 LYS A C 1
ATOM 2327 O O . LYS A 1 282 ? -22.366 -9.044 27.285 1.00 96.56 282 LYS A O 1
ATOM 2332 N N . LEU A 1 283 ? -21.364 -10.251 25.682 1.00 96.81 283 LEU A N 1
ATOM 2333 C CA . LEU A 1 283 ? -21.887 -11.551 26.109 1.00 96.81 283 LEU A CA 1
ATOM 2334 C C . LEU A 1 283 ? -21.470 -11.902 27.546 1.00 96.81 283 LEU A C 1
ATOM 2336 O O . LEU A 1 283 ? -22.276 -12.397 28.330 1.00 96.81 283 LEU A O 1
ATOM 2340 N N . SER A 1 284 ? -20.213 -11.638 27.914 1.00 96.19 284 SER A N 1
ATOM 2341 C CA . SER A 1 284 ? -19.716 -11.792 29.290 1.00 96.19 284 SER A CA 1
ATOM 2342 C C . SER A 1 284 ? -20.508 -10.931 30.279 1.00 96.19 284 SER A C 1
ATOM 2344 O O . SER A 1 284 ? -20.937 -11.421 31.327 1.00 96.19 284 SER A O 1
ATOM 2346 N N . HIS A 1 285 ? -20.743 -9.665 29.930 1.00 96.12 285 HIS A N 1
ATOM 2347 C CA . HIS A 1 285 ? -21.509 -8.744 30.759 1.00 96.12 285 HIS A CA 1
ATOM 2348 C C . HIS A 1 285 ? -22.966 -9.198 30.916 1.00 96.12 285 HIS A C 1
ATOM 2350 O O . HIS A 1 285 ? -23.473 -9.260 32.033 1.00 96.12 285 HIS A O 1
ATOM 2356 N N . GLU A 1 286 ? -23.613 -9.605 29.824 1.00 96.06 286 GLU A N 1
ATOM 2357 C CA . GLU A 1 286 ? -24.993 -10.091 29.837 1.00 96.06 286 GLU A CA 1
ATOM 2358 C C . GLU A 1 286 ? -25.144 -11.381 30.657 1.00 96.06 286 GLU A C 1
ATOM 2360 O O . GLU A 1 286 ? -26.068 -11.506 31.462 1.00 96.06 286 GLU A O 1
ATOM 2365 N N . ARG A 1 287 ? -24.190 -12.317 30.540 1.00 95.25 287 ARG A N 1
ATOM 2366 C CA . ARG A 1 287 ? -24.144 -13.530 31.373 1.00 95.25 287 ARG A CA 1
ATOM 2367 C C . ARG A 1 287 ? -24.029 -13.193 32.859 1.00 95.25 287 ARG A C 1
ATOM 2369 O O . ARG A 1 287 ? -24.774 -13.758 33.659 1.00 95.25 287 ARG A O 1
ATOM 2376 N N . LYS A 1 288 ? -23.146 -12.258 33.231 1.00 95.12 288 LYS A N 1
ATOM 2377 C CA . LYS A 1 288 ? -23.008 -11.786 34.621 1.00 95.12 288 LYS A CA 1
ATOM 2378 C C . LYS A 1 288 ? -24.288 -11.115 35.120 1.00 95.12 288 LYS A C 1
ATOM 2380 O O . LYS A 1 288 ? -24.757 -11.446 36.205 1.00 95.12 288 LYS A O 1
ATOM 2385 N N . ALA A 1 289 ? -24.891 -10.243 34.314 1.00 95.62 289 ALA A N 1
ATOM 2386 C CA . ALA A 1 289 ? -26.140 -9.566 34.654 1.00 95.62 289 ALA A CA 1
ATOM 2387 C C . ALA A 1 289 ? -27.297 -10.560 34.844 1.00 95.62 289 ALA A C 1
ATOM 2389 O O . ALA A 1 289 ? -28.074 -10.435 35.792 1.00 95.62 289 ALA A O 1
ATOM 2390 N N . LYS A 1 290 ? -27.401 -11.582 33.984 1.00 95.69 290 LYS A N 1
ATOM 2391 C CA . LYS A 1 290 ? -28.402 -12.648 34.117 1.00 95.69 290 LYS A CA 1
ATOM 2392 C C . LYS A 1 290 ? -28.191 -13.452 35.398 1.00 95.69 290 LYS A C 1
ATOM 2394 O O . LYS A 1 290 ? -29.158 -13.676 36.119 1.00 95.69 290 LYS A O 1
ATOM 2399 N N . LEU A 1 291 ? -26.946 -13.820 35.709 1.00 95.88 291 LEU A N 1
ATOM 2400 C CA . LEU A 1 291 ? -26.607 -14.531 36.943 1.00 95.88 291 LEU A CA 1
ATOM 2401 C C . LEU A 1 291 ? -26.972 -13.702 38.187 1.00 95.88 291 LEU A C 1
ATOM 2403 O O . LEU A 1 291 ? -27.616 -14.202 39.109 1.00 95.88 291 LEU A O 1
ATOM 2407 N N . GLN A 1 292 ? -26.645 -12.409 38.188 1.00 94.38 292 GLN A N 1
ATOM 2408 C CA . GLN A 1 292 ? -26.991 -11.505 39.284 1.00 94.38 292 GLN A CA 1
ATOM 2409 C C . GLN A 1 292 ? -28.511 -11.375 39.449 1.00 94.38 292 GLN A C 1
ATOM 2411 O O . GLN A 1 292 ? -29.006 -11.533 40.561 1.00 94.38 292 GLN A O 1
ATOM 2416 N N . LYS A 1 293 ? -29.266 -11.211 38.351 1.00 94.88 293 LYS A N 1
ATOM 2417 C CA . LYS A 1 293 ? -30.741 -11.216 38.375 1.00 94.88 293 LYS A CA 1
ATOM 2418 C C . LYS A 1 293 ? -31.321 -12.530 38.904 1.00 94.88 293 LYS A C 1
ATOM 2420 O O . LYS A 1 293 ? -32.343 -12.518 39.581 1.00 94.88 293 LYS A O 1
ATOM 2425 N N . THR A 1 294 ? -30.712 -13.677 38.592 1.00 93.56 294 THR A N 1
ATOM 2426 C CA . THR A 1 294 ? -31.163 -14.956 39.165 1.00 93.56 294 THR A CA 1
ATOM 2427 C C . THR A 1 294 ? -30.878 -15.036 40.661 1.00 93.56 294 THR A C 1
ATOM 2429 O O . THR A 1 294 ? -31.744 -15.485 41.406 1.00 93.56 294 THR A O 1
ATOM 2432 N N . HIS A 1 295 ? -29.724 -14.546 41.125 1.00 94.12 295 HIS A N 1
ATOM 2433 C CA . HIS A 1 295 ? -29.410 -14.498 42.553 1.00 94.12 295 HIS A CA 1
ATOM 2434 C C . HIS A 1 295 ? -30.352 -13.572 43.327 1.00 94.12 295 HIS A C 1
ATOM 2436 O O . HIS A 1 295 ? -30.862 -13.991 44.365 1.00 94.12 295 HIS A O 1
ATOM 2442 N N . THR A 1 296 ? -30.645 -12.371 42.812 1.00 93.69 296 THR A N 1
ATOM 2443 C CA . THR A 1 296 ? -31.593 -11.451 43.462 1.00 93.69 296 THR A CA 1
ATOM 2444 C C . THR A 1 296 ? -32.988 -12.060 43.535 1.00 93.69 296 THR A C 1
ATOM 2446 O O . THR A 1 296 ? -33.564 -12.098 44.616 1.00 93.69 296 THR A O 1
ATOM 2449 N N . ARG A 1 297 ? -33.488 -12.663 42.446 1.00 93.25 297 ARG A N 1
ATOM 2450 C CA . ARG A 1 297 ? -34.784 -13.369 42.446 1.00 93.25 297 ARG A CA 1
ATOM 2451 C C . ARG A 1 297 ? -34.836 -14.516 43.456 1.00 93.25 297 ARG A C 1
ATOM 2453 O O . ARG A 1 297 ? -35.841 -14.684 44.137 1.00 93.25 297 ARG A O 1
ATOM 2460 N N . ILE A 1 298 ? -33.769 -15.311 43.567 1.00 92.81 298 ILE A N 1
ATOM 2461 C CA . ILE A 1 298 ? -33.691 -16.395 44.561 1.00 92.81 298 ILE A CA 1
ATOM 2462 C C . ILE A 1 298 ? -33.717 -15.823 45.985 1.00 92.81 298 ILE A C 1
ATOM 2464 O O . ILE A 1 298 ? -34.376 -16.385 46.860 1.00 92.81 298 ILE A O 1
ATOM 2468 N N . GLN A 1 299 ? -33.014 -14.718 46.232 1.00 91.69 299 GLN A N 1
ATOM 2469 C CA . GLN A 1 299 ? -32.973 -14.068 47.541 1.00 91.69 299 GLN A CA 1
ATOM 2470 C C . GLN A 1 299 ? -34.323 -13.438 47.914 1.00 91.69 299 GLN A C 1
ATOM 2472 O O . GLN A 1 299 ? -34.793 -13.642 49.032 1.00 91.69 299 GLN A O 1
ATOM 2477 N N . GLU A 1 300 ? -34.979 -12.757 46.974 1.00 93.88 300 GLU A N 1
ATOM 2478 C CA . GLU A 1 300 ? -36.334 -12.212 47.121 1.00 93.88 300 GLU A CA 1
ATOM 2479 C C . GLU A 1 300 ? -37.351 -13.321 47.402 1.00 93.88 300 GLU A C 1
ATOM 2481 O O . GLU A 1 300 ? -38.112 -13.222 48.361 1.00 93.88 300 GLU A O 1
ATOM 2486 N N . ALA A 1 301 ? -37.321 -14.421 46.642 1.00 93.50 301 ALA A N 1
ATOM 2487 C CA . ALA A 1 301 ? -38.203 -15.566 46.868 1.00 93.50 301 ALA A CA 1
ATOM 2488 C C . ALA A 1 301 ? -37.978 -16.207 48.248 1.00 93.50 301 ALA A C 1
ATOM 2490 O O . ALA A 1 301 ? -38.937 -16.569 48.929 1.00 93.50 301 ALA A O 1
ATOM 2491 N N . ARG A 1 302 ? -36.719 -16.319 48.701 1.00 93.88 302 ARG A N 1
ATOM 2492 C CA . ARG A 1 302 ? -36.395 -16.797 50.058 1.00 93.88 302 ARG A CA 1
ATOM 2493 C C . ARG A 1 302 ? -36.921 -15.853 51.138 1.00 93.88 302 ARG A C 1
ATOM 2495 O O . ARG A 1 302 ? -37.524 -16.330 52.094 1.00 93.88 302 ARG A O 1
ATOM 2502 N N . SER A 1 303 ? -36.713 -14.545 50.986 1.00 92.38 303 SER A N 1
ATOM 2503 C CA . SER A 1 303 ? -37.206 -13.531 51.926 1.00 92.38 303 SER A CA 1
ATOM 2504 C C . SER A 1 303 ? -38.737 -13.517 51.984 1.00 92.38 303 SER A C 1
ATOM 2506 O O . SER A 1 303 ? -39.310 -13.549 53.070 1.00 92.38 303 SER A O 1
ATOM 2508 N N . SER A 1 304 ? -39.403 -13.578 50.828 1.00 92.75 304 SER A N 1
ATOM 2509 C CA . SER A 1 304 ? -40.860 -13.678 50.722 1.00 92.75 304 SER A CA 1
ATOM 2510 C C . SER A 1 304 ? -41.389 -14.938 51.410 1.00 92.75 304 SER A C 1
ATOM 2512 O O . SER A 1 304 ? -42.291 -14.835 52.238 1.00 92.75 304 SER A O 1
ATOM 2514 N N . LYS A 1 305 ? -40.764 -16.102 51.179 1.00 93.00 305 LYS A N 1
ATOM 2515 C CA . LYS A 1 305 ? -41.131 -17.358 51.851 1.00 93.00 305 LYS A CA 1
ATOM 2516 C C . LYS A 1 305 ? -40.943 -17.290 53.371 1.00 93.00 305 LYS A C 1
ATOM 2518 O O . LYS A 1 305 ? -41.782 -17.801 54.104 1.00 93.00 305 LYS A O 1
ATOM 2523 N N . GLN A 1 306 ? -39.874 -16.657 53.860 1.00 92.62 306 GLN A N 1
ATOM 2524 C CA . GLN A 1 306 ? -39.683 -16.428 55.300 1.00 92.62 306 GLN A CA 1
ATOM 2525 C C . GLN A 1 306 ? -40.780 -15.528 55.883 1.00 92.62 306 GLN A C 1
ATOM 2527 O O . GLN A 1 306 ? -41.303 -15.817 56.956 1.00 92.62 306 GLN A O 1
ATOM 2532 N N . MET A 1 307 ? -41.158 -14.474 55.160 1.00 92.50 307 MET A N 1
ATOM 2533 C CA . MET A 1 307 ? -42.257 -13.580 55.528 1.00 92.50 307 MET A CA 1
ATOM 2534 C C . MET A 1 307 ? -43.604 -14.308 55.579 1.00 92.50 307 MET A C 1
ATOM 2536 O O . MET A 1 307 ? -44.363 -14.113 56.524 1.00 92.50 307 MET A O 1
ATOM 2540 N N . GLU A 1 308 ? -43.907 -15.169 54.605 1.00 92.81 308 GLU A N 1
ATOM 2541 C CA . GLU A 1 308 ? -45.125 -15.987 54.639 1.00 92.81 308 GLU A CA 1
ATOM 2542 C C . GLU A 1 308 ? -45.129 -16.976 55.804 1.00 92.81 308 GLU A C 1
ATOM 2544 O O . GLU A 1 308 ? -46.139 -17.095 56.492 1.00 92.81 308 GLU A O 1
ATOM 2549 N N . LEU A 1 309 ? -43.996 -17.621 56.093 1.00 94.06 309 LEU A N 1
ATOM 2550 C CA . LEU A 1 309 ? -43.874 -18.523 57.239 1.00 94.06 309 LEU A CA 1
ATOM 2551 C C . LEU A 1 309 ? -44.091 -17.782 58.572 1.00 94.06 309 LEU A C 1
ATOM 2553 O O . LEU A 1 309 ? -44.772 -18.279 59.468 1.00 94.06 309 LEU A O 1
ATOM 2557 N N . ALA A 1 310 ? -43.555 -16.565 58.698 1.00 91.94 310 ALA A N 1
ATOM 2558 C CA . ALA A 1 310 ? -43.778 -15.702 59.856 1.00 91.94 310 ALA A CA 1
ATOM 2559 C C . ALA A 1 310 ? -45.251 -15.271 59.980 1.00 91.94 310 ALA A C 1
ATOM 2561 O O . ALA A 1 310 ? -45.797 -15.251 61.080 1.00 91.94 310 ALA A O 1
ATOM 2562 N N . LYS A 1 311 ? -45.923 -14.970 58.860 1.00 93.56 311 LYS A N 1
ATOM 2563 C CA . LYS A 1 311 ? -47.362 -14.664 58.856 1.00 93.56 311 LYS A CA 1
ATOM 2564 C C . LYS A 1 311 ? -48.196 -15.880 59.254 1.00 93.56 311 LYS A C 1
ATOM 2566 O O . LYS A 1 311 ? -49.063 -15.734 60.106 1.00 93.56 311 LYS A O 1
ATOM 2571 N N . SER A 1 312 ? -47.908 -17.057 58.693 1.00 92.75 312 SER A N 1
ATOM 2572 C CA . SER A 1 312 ? -48.588 -18.316 59.030 1.00 92.75 312 SER A CA 1
ATOM 2573 C C . SER A 1 312 ? -48.450 -18.632 60.512 1.00 92.75 312 SER A C 1
ATOM 2575 O O . SER A 1 312 ? -49.452 -18.787 61.189 1.00 92.75 312 SER A O 1
ATOM 2577 N N . THR A 1 313 ? -47.227 -18.612 61.049 1.00 92.69 313 THR A N 1
ATOM 2578 C CA . THR A 1 313 ? -46.999 -18.882 62.479 1.00 92.69 313 THR A CA 1
ATOM 2579 C C . THR A 1 313 ? -47.679 -17.858 63.390 1.00 92.69 313 THR A C 1
ATOM 2581 O O . THR A 1 313 ? -48.093 -18.203 64.494 1.00 92.69 313 THR A O 1
ATOM 2584 N N . ASN A 1 314 ? -47.819 -16.602 62.955 1.00 92.81 314 ASN A N 1
ATOM 2585 C CA . ASN A 1 314 ? -48.577 -15.599 63.700 1.00 92.81 314 ASN A CA 1
ATOM 2586 C C . ASN A 1 314 ? -50.093 -15.868 63.652 1.00 92.81 314 ASN A C 1
ATOM 2588 O O . ASN A 1 314 ? -50.768 -15.740 64.667 1.00 92.81 314 ASN A O 1
ATOM 2592 N N . ILE A 1 315 ? -50.622 -16.287 62.497 1.00 93.25 315 ILE A N 1
ATOM 2593 C CA . ILE A 1 315 ? -52.020 -16.720 62.357 1.00 93.25 315 ILE A CA 1
ATOM 2594 C C . ILE A 1 315 ? -52.288 -17.953 63.229 1.00 93.25 315 ILE A C 1
ATOM 2596 O O . ILE A 1 315 ? -53.270 -17.956 63.961 1.00 93.25 315 ILE A O 1
ATOM 2600 N N . ASP A 1 316 ? -51.400 -18.950 63.226 1.00 92.56 316 ASP A N 1
ATOM 2601 C CA . ASP A 1 316 ? -51.535 -20.164 64.042 1.00 92.56 316 ASP A CA 1
ATOM 2602 C C . ASP A 1 316 ? -51.585 -19.835 65.543 1.00 92.56 316 ASP A C 1
ATOM 2604 O O . ASP A 1 316 ? -52.385 -20.409 66.282 1.00 92.56 316 ASP A O 1
ATOM 2608 N N . LYS A 1 317 ? -50.784 -18.860 65.997 1.00 94.25 317 LYS A N 1
ATOM 2609 C CA . LYS A 1 317 ? -50.855 -18.346 67.375 1.00 94.25 317 LYS A CA 1
ATOM 2610 C C . LYS A 1 317 ? -52.198 -17.690 67.671 1.00 94.25 317 LYS A C 1
ATOM 2612 O O . LYS A 1 317 ? -52.798 -18.003 68.688 1.00 94.25 317 LYS A O 1
ATOM 2617 N N . LEU A 1 318 ? -52.690 -16.827 66.780 1.00 94.62 318 LEU A N 1
ATOM 2618 C CA . LEU A 1 318 ? -54.002 -16.194 66.947 1.00 94.62 318 LEU A CA 1
ATOM 2619 C C . LEU A 1 318 ? -55.140 -17.222 66.974 1.00 94.62 318 LEU A C 1
ATOM 2621 O O . LEU A 1 318 ? -56.084 -17.045 67.736 1.00 94.62 318 LEU A O 1
ATOM 2625 N N . ILE A 1 319 ? -55.054 -18.288 66.172 1.00 93.75 319 ILE A N 1
ATOM 2626 C CA . ILE A 1 319 ? -56.013 -19.400 66.206 1.00 93.75 319 ILE A CA 1
ATOM 2627 C C . ILE A 1 319 ? -55.944 -20.109 67.559 1.00 93.75 319 ILE A C 1
ATOM 2629 O O . ILE A 1 319 ? -56.977 -20.284 68.193 1.00 93.75 319 ILE A O 1
ATOM 2633 N N . SER A 1 320 ? -54.744 -20.450 68.037 1.00 93.06 320 SER A N 1
ATOM 2634 C CA . SER A 1 320 ? -54.565 -21.071 69.355 1.00 93.06 320 SER A CA 1
ATOM 2635 C C . SER A 1 320 ? -55.111 -20.193 70.486 1.00 93.06 320 SER A C 1
ATOM 2637 O O . SER A 1 320 ? -55.781 -20.696 71.385 1.00 93.06 320 SER A O 1
ATOM 2639 N N . ASP A 1 321 ? -54.860 -18.883 70.435 1.00 93.50 321 ASP A N 1
ATOM 2640 C CA . ASP A 1 321 ? -55.381 -17.923 71.409 1.00 93.50 321 ASP A CA 1
ATOM 2641 C C . ASP A 1 321 ? -56.914 -17.847 71.334 1.00 93.50 321 ASP A C 1
ATOM 2643 O O . ASP A 1 321 ? -57.584 -17.813 72.366 1.00 93.50 321 ASP A O 1
ATOM 2647 N N . LEU A 1 322 ? -57.495 -17.837 70.128 1.00 92.75 322 LEU A N 1
ATOM 2648 C CA . LEU A 1 322 ? -58.947 -17.861 69.932 1.00 92.75 322 LEU A CA 1
ATOM 2649 C C . LEU A 1 322 ? -59.572 -19.149 70.471 1.00 92.75 322 LEU A C 1
ATOM 2651 O O . LEU A 1 322 ? -60.574 -19.059 71.178 1.00 92.75 322 LEU A O 1
ATOM 2655 N N . ASP A 1 323 ? -58.972 -20.310 70.212 1.00 92.81 323 ASP A N 1
ATOM 2656 C CA . ASP A 1 323 ? -59.414 -21.597 70.757 1.00 92.81 323 ASP A CA 1
ATOM 2657 C C . ASP A 1 323 ? -59.360 -21.593 72.291 1.00 92.81 323 ASP A C 1
ATOM 2659 O O . ASP A 1 323 ? -60.287 -22.056 72.961 1.00 92.81 323 ASP A O 1
ATOM 2663 N N . GLU A 1 324 ? -58.304 -21.029 72.885 1.00 93.25 324 GLU A N 1
ATOM 2664 C CA . GLU A 1 324 ? -58.193 -20.894 74.338 1.00 93.25 324 GLU A CA 1
ATOM 2665 C C . GLU A 1 324 ? -59.287 -19.975 74.903 1.00 93.25 324 GLU A C 1
ATOM 2667 O O . GLU A 1 324 ? -59.948 -20.318 75.890 1.00 93.25 324 GLU A O 1
ATOM 2672 N N . ARG A 1 325 ? -59.548 -18.836 74.250 1.00 92.38 325 ARG A N 1
ATOM 2673 C CA . ARG A 1 325 ? -60.640 -17.920 74.621 1.00 92.38 325 ARG A CA 1
ATOM 2674 C C . ARG A 1 325 ? -62.010 -18.559 74.445 1.00 92.38 325 ARG A C 1
ATOM 2676 O O . ARG A 1 325 ? -62.876 -18.363 75.297 1.00 92.38 325 ARG A O 1
ATOM 2683 N N . GLU A 1 326 ? -62.219 -19.342 73.394 1.00 94.12 326 GLU A N 1
ATOM 2684 C CA . GLU A 1 326 ? -63.467 -20.067 73.178 1.00 94.12 326 GLU A CA 1
ATOM 2685 C C . GLU A 1 326 ? -63.672 -21.129 74.263 1.00 94.12 326 GLU A C 1
ATOM 2687 O O . GLU A 1 326 ? -64.756 -21.226 74.840 1.00 94.12 326 GLU A O 1
ATOM 2692 N N . ASN A 1 327 ? -62.622 -21.866 74.631 1.00 92.44 327 ASN A N 1
ATOM 2693 C CA . ASN A 1 327 ? -62.663 -22.816 75.741 1.00 92.44 327 ASN A CA 1
ATOM 2694 C C . ASN A 1 327 ? -62.994 -22.125 77.074 1.00 92.44 327 ASN A C 1
ATOM 2696 O O . ASN A 1 327 ? -63.840 -22.617 77.828 1.00 92.44 327 ASN A O 1
ATOM 2700 N N . GLN A 1 328 ? -62.404 -20.955 77.347 1.00 92.75 328 GLN A N 1
ATOM 2701 C CA . GLN A 1 328 ? -62.755 -20.127 78.507 1.00 92.75 328 GLN A CA 1
ATOM 2702 C C . GLN A 1 328 ? -64.230 -19.690 78.467 1.00 92.75 328 GLN A C 1
ATOM 2704 O O . GLN A 1 328 ? -64.942 -19.826 79.465 1.00 92.75 328 GLN A O 1
ATOM 2709 N N . LEU A 1 329 ? -64.723 -19.223 77.315 1.00 91.81 329 LEU A N 1
ATOM 2710 C CA . LEU A 1 329 ? -66.125 -18.837 77.131 1.00 91.81 329 LEU A CA 1
ATOM 2711 C C . LEU A 1 329 ? -67.083 -20.018 77.328 1.00 91.81 329 LEU A C 1
ATOM 2713 O O . LEU A 1 329 ? -68.104 -19.866 78.004 1.00 91.81 329 LEU A O 1
ATOM 2717 N N . ARG A 1 330 ? -66.759 -21.209 76.809 1.00 92.38 330 ARG A N 1
ATOM 2718 C CA . ARG A 1 330 ? -67.542 -22.435 77.038 1.00 92.38 330 ARG A CA 1
ATOM 2719 C C . ARG A 1 330 ? -67.586 -22.795 78.522 1.00 92.38 330 ARG A C 1
ATOM 2721 O O . ARG A 1 330 ? -68.659 -23.123 79.029 1.00 92.38 330 ARG A O 1
ATOM 2728 N N . ALA A 1 331 ? -66.464 -22.689 79.237 1.00 90.94 331 ALA A N 1
ATOM 2729 C CA . ALA A 1 331 ? -66.408 -22.939 80.677 1.00 90.94 331 ALA A CA 1
ATOM 2730 C C . ALA A 1 331 ? -67.288 -21.953 81.468 1.00 90.94 331 ALA A C 1
ATOM 2732 O O . ALA A 1 331 ? -68.077 -22.374 82.319 1.00 90.94 331 ALA A O 1
ATOM 2733 N N . ILE A 1 332 ? -67.219 -20.656 81.147 1.00 90.38 332 ILE A N 1
ATOM 2734 C CA . ILE A 1 332 ? -68.073 -19.621 81.752 1.00 90.38 332 ILE A CA 1
ATOM 2735 C C . ILE A 1 332 ? -69.551 -19.890 81.443 1.00 90.38 332 ILE A C 1
ATOM 2737 O O . ILE A 1 332 ? -70.384 -19.843 82.345 1.00 90.38 332 ILE A O 1
ATOM 2741 N N . THR A 1 333 ? -69.882 -20.242 80.199 1.00 89.88 333 THR A N 1
ATOM 2742 C CA . THR A 1 333 ? -71.256 -20.567 79.781 1.00 89.88 333 THR A CA 1
ATOM 2743 C C . THR A 1 333 ? -71.793 -21.788 80.532 1.00 89.88 333 THR A C 1
ATOM 2745 O O . THR A 1 333 ? -72.920 -21.770 81.027 1.00 89.88 333 THR A O 1
ATOM 2748 N N . ALA A 1 334 ? -70.982 -22.837 80.698 1.00 90.56 334 ALA A N 1
ATOM 2749 C CA . ALA A 1 334 ? -71.352 -24.018 81.474 1.00 90.56 334 ALA A CA 1
ATOM 2750 C C . ALA A 1 334 ? -71.569 -23.699 82.965 1.00 90.56 334 ALA A C 1
ATOM 2752 O O . ALA A 1 334 ? -72.471 -24.264 83.590 1.00 90.56 334 ALA A O 1
ATOM 2753 N N . ASN A 1 335 ? -70.771 -22.790 83.535 1.00 89.56 335 ASN A N 1
ATOM 2754 C CA . ASN A 1 335 ? -70.964 -22.302 84.902 1.00 89.56 335 ASN A CA 1
ATOM 2755 C C . ASN A 1 335 ? -72.256 -21.486 85.027 1.00 89.56 335 ASN A C 1
ATOM 2757 O O . ASN A 1 335 ? -73.054 -21.757 85.923 1.00 89.56 335 ASN A O 1
ATOM 2761 N N . LEU A 1 336 ? -72.525 -20.578 84.084 1.00 89.06 336 LEU A N 1
ATOM 2762 C CA . LEU A 1 336 ? -73.765 -19.803 84.039 1.00 89.06 336 LEU A CA 1
ATOM 2763 C C . LEU A 1 336 ? -74.998 -20.712 83.947 1.00 89.06 336 LEU A C 1
ATOM 2765 O O . LEU A 1 336 ? -75.958 -20.508 84.684 1.00 89.06 336 LEU A O 1
ATOM 2769 N N . LEU A 1 337 ? -74.975 -21.741 83.093 1.00 88.81 337 LEU A N 1
ATOM 2770 C CA . LEU A 1 337 ? -76.068 -22.716 82.990 1.00 88.81 337 LEU A CA 1
ATOM 2771 C C . LEU A 1 337 ? -76.258 -23.510 84.292 1.00 88.81 337 LEU A C 1
ATOM 2773 O O . LEU A 1 337 ? -77.395 -23.734 84.717 1.00 88.81 337 LEU A O 1
ATOM 2777 N N . ARG A 1 338 ? -75.167 -23.914 84.962 1.00 88.44 338 ARG A N 1
ATOM 2778 C CA . ARG A 1 338 ? -75.239 -24.544 86.294 1.00 88.44 338 ARG A CA 1
ATOM 2779 C C . ARG A 1 338 ? -75.880 -23.613 87.319 1.00 88.44 338 ARG A C 1
ATOM 2781 O O . ARG A 1 338 ? -76.750 -24.060 88.067 1.00 88.44 338 ARG A O 1
ATOM 2788 N N . ASP A 1 339 ? -75.493 -22.345 87.340 1.00 86.00 339 ASP A N 1
ATOM 2789 C CA . ASP A 1 339 ? -76.036 -21.356 88.271 1.00 86.00 339 ASP A CA 1
ATOM 2790 C C . ASP A 1 339 ? -77.489 -20.999 87.955 1.00 86.00 339 ASP A C 1
ATOM 2792 O O . ASP A 1 339 ? -78.305 -20.899 88.869 1.00 86.00 339 ASP A O 1
ATOM 2796 N N . GLN A 1 340 ? -77.868 -20.911 86.678 1.00 85.06 340 GLN A N 1
ATOM 2797 C CA . GLN A 1 340 ? -79.266 -20.783 86.265 1.00 85.06 340 GLN A CA 1
ATOM 2798 C C . GLN A 1 340 ? -80.095 -21.984 86.730 1.00 85.06 340 GLN A C 1
ATOM 2800 O O . GLN A 1 340 ? -81.159 -21.789 87.316 1.00 85.06 340 GLN A O 1
ATOM 2805 N N . LYS A 1 341 ? -79.602 -23.219 86.555 1.00 87.19 341 LYS A N 1
ATOM 2806 C CA . LYS A 1 341 ? -80.279 -24.430 87.047 1.00 87.19 341 LYS A CA 1
ATOM 2807 C C . LYS A 1 341 ? -80.438 -24.404 88.570 1.00 87.19 341 LYS A C 1
ATOM 2809 O O . LYS A 1 341 ? -81.531 -24.673 89.066 1.00 87.19 341 LYS A O 1
ATOM 2814 N N . LYS A 1 342 ? -79.389 -24.030 89.314 1.00 84.62 342 LYS A N 1
ATOM 2815 C CA . LYS A 1 342 ? -79.459 -23.833 90.774 1.00 84.62 342 LYS A CA 1
ATOM 2816 C C . LYS A 1 342 ? -80.483 -22.760 91.154 1.00 84.62 342 LYS A C 1
ATOM 2818 O O . LYS A 1 342 ? -81.279 -22.986 92.058 1.00 84.62 342 LYS A O 1
ATOM 2823 N N . ASN A 1 343 ? -80.519 -21.636 90.440 1.00 83.50 343 ASN A N 1
ATOM 2824 C CA . ASN A 1 343 ? -81.481 -20.557 90.670 1.00 83.50 343 ASN A CA 1
ATOM 2825 C C . ASN A 1 343 ? -82.927 -20.982 90.388 1.00 83.50 343 ASN A C 1
ATOM 2827 O O . ASN A 1 343 ? -83.824 -20.613 91.141 1.00 83.50 343 ASN A O 1
ATOM 2831 N N . VAL A 1 344 ? -83.178 -21.760 89.332 1.00 84.88 344 VAL A N 1
ATOM 2832 C CA . VAL A 1 344 ? -84.513 -22.312 89.045 1.00 84.88 344 VAL A CA 1
ATOM 2833 C C . VAL A 1 344 ? -84.939 -23.271 90.154 1.00 84.88 344 VAL A C 1
ATOM 2835 O O . VAL A 1 344 ? -86.038 -23.121 90.683 1.00 84.88 344 VAL A O 1
ATOM 2838 N N . MET A 1 345 ? -84.055 -24.179 90.577 1.00 82.38 345 MET A N 1
ATOM 2839 C CA . MET A 1 345 ? -84.308 -25.089 91.702 1.00 82.38 345 MET A CA 1
ATOM 2840 C C . MET A 1 345 ? -84.587 -24.325 93.007 1.00 82.38 345 MET A C 1
ATOM 2842 O O . MET A 1 345 ? -85.534 -24.651 93.721 1.00 82.38 345 MET A O 1
ATOM 2846 N N . ALA A 1 346 ? -83.828 -23.263 93.299 1.00 81.38 346 ALA A N 1
ATOM 2847 C CA . ALA A 1 346 ? -84.054 -22.399 94.459 1.00 81.38 346 ALA A CA 1
ATOM 2848 C C . ALA A 1 346 ? -85.395 -21.642 94.373 1.00 81.38 346 ALA A C 1
ATOM 2850 O O . ALA A 1 346 ? -86.130 -21.567 95.360 1.00 81.38 346 ALA A O 1
ATOM 2851 N N . LYS A 1 347 ? -85.764 -21.133 93.187 1.00 80.94 347 LYS A N 1
ATOM 2852 C CA . LYS A 1 347 ? -87.071 -20.499 92.940 1.00 80.94 347 LYS A CA 1
ATOM 2853 C C . LYS A 1 347 ? -88.228 -21.490 93.085 1.00 80.94 347 LYS A C 1
ATOM 2855 O O . LYS A 1 347 ? -89.254 -21.128 93.657 1.00 80.94 347 LYS A O 1
ATOM 2860 N N . GLU A 1 348 ? -88.089 -22.725 92.603 1.00 82.25 348 GLU A N 1
ATOM 2861 C CA . GLU A 1 348 ? -89.093 -23.777 92.806 1.00 82.25 348 GLU A CA 1
ATOM 2862 C C . GLU A 1 348 ? -89.229 -24.170 94.275 1.00 82.25 348 GLU A C 1
ATOM 2864 O O . GLU A 1 348 ? -90.351 -24.298 94.766 1.00 82.25 348 GLU A O 1
ATOM 2869 N N . HIS A 1 349 ? -88.112 -24.313 94.992 1.00 82.06 349 HIS A N 1
ATOM 2870 C CA . HIS A 1 349 ? -88.116 -24.583 96.427 1.00 82.06 349 HIS A CA 1
ATOM 2871 C C . HIS A 1 349 ? -88.824 -23.459 97.197 1.00 82.06 349 HIS A C 1
ATOM 2873 O O . HIS A 1 349 ? -89.714 -23.723 98.002 1.00 82.06 349 HIS A O 1
ATOM 2879 N N . SER A 1 350 ? -88.517 -22.196 96.884 1.00 77.62 350 SER A N 1
ATOM 2880 C CA . SER A 1 350 ? -89.195 -21.027 97.458 1.00 77.62 350 SER A CA 1
ATOM 2881 C C . SER A 1 350 ? -90.696 -20.998 97.126 1.00 77.62 350 SER A C 1
ATOM 2883 O O . SER A 1 350 ? -91.516 -20.750 98.009 1.00 77.62 350 SER A O 1
ATOM 2885 N N . LYS A 1 351 ? -91.096 -21.332 95.888 1.00 82.56 351 LYS A N 1
ATOM 2886 C CA . LYS A 1 351 ? -92.516 -21.463 95.506 1.00 82.56 351 LYS A CA 1
ATOM 2887 C C . LYS A 1 351 ? -93.231 -22.581 96.272 1.00 82.56 351 LYS A C 1
ATOM 2889 O O . LYS A 1 351 ? -94.361 -22.370 96.708 1.00 82.56 351 LYS A O 1
ATOM 2894 N N . LYS A 1 352 ? -92.603 -23.751 96.441 1.00 81.50 352 LYS A N 1
ATOM 2895 C CA . LYS A 1 352 ? -93.162 -24.876 97.214 1.00 81.50 352 LYS A CA 1
ATOM 2896 C C . LYS A 1 352 ? -93.306 -24.518 98.694 1.00 81.50 352 LYS A C 1
ATOM 2898 O O . LYS A 1 352 ? -94.387 -24.716 99.240 1.00 81.50 352 LYS A O 1
ATOM 2903 N N . ALA A 1 353 ? -92.288 -23.899 99.293 1.00 79.25 353 ALA A N 1
ATOM 2904 C CA . ALA A 1 353 ? -92.345 -23.385 100.661 1.00 79.25 353 ALA A CA 1
ATOM 2905 C C . ALA A 1 353 ? -93.460 -22.338 100.829 1.00 79.25 353 ALA A C 1
ATOM 2907 O O . ALA A 1 353 ? -94.246 -22.413 101.768 1.00 79.25 353 ALA A O 1
ATOM 2908 N N . LYS A 1 354 ? -93.612 -21.415 99.866 1.00 82.00 354 LYS A N 1
ATOM 2909 C CA . LYS A 1 354 ? -94.716 -20.442 99.850 1.00 82.00 354 LYS A CA 1
ATOM 2910 C C . LYS A 1 354 ? -96.087 -21.122 99.772 1.00 82.00 354 LYS A C 1
ATOM 2912 O O . LYS A 1 354 ? -97.011 -20.698 100.455 1.00 82.00 354 LYS A O 1
ATOM 2917 N N . LYS A 1 355 ? -96.237 -22.167 98.951 1.00 81.94 355 LYS A N 1
ATOM 2918 C CA . LYS A 1 355 ? -97.498 -22.916 98.822 1.00 81.94 355 LYS A CA 1
ATOM 2919 C C . LYS A 1 355 ? -97.846 -23.675 100.108 1.00 81.94 355 LYS A C 1
ATOM 2921 O O . LYS A 1 355 ? -99.006 -23.667 100.501 1.00 81.94 355 LYS A O 1
ATOM 2926 N N . GLN A 1 356 ? -96.855 -24.269 100.774 1.00 81.00 356 GLN A N 1
ATOM 2927 C CA . GLN A 1 356 ? -97.031 -24.909 102.082 1.00 81.00 356 GLN A CA 1
ATOM 2928 C C . GLN A 1 356 ? -97.420 -23.896 103.167 1.00 81.00 356 GLN A C 1
ATOM 2930 O O . GLN A 1 356 ? -98.368 -24.147 103.902 1.00 81.00 356 GLN A O 1
ATOM 2935 N N . LEU A 1 357 ? -96.768 -22.728 103.210 1.00 78.81 357 LEU A N 1
ATOM 2936 C CA . LEU A 1 357 ? -97.140 -21.621 104.100 1.00 78.81 357 LEU A CA 1
ATOM 2937 C C . LEU A 1 357 ? -98.582 -21.162 103.867 1.00 78.81 357 LEU A C 1
ATOM 2939 O O . LEU A 1 357 ? -99.324 -20.993 104.824 1.00 78.81 357 LEU A O 1
ATOM 2943 N N . LEU A 1 358 ? -99.005 -21.006 102.607 1.00 78.50 358 LEU A N 1
ATOM 2944 C CA . LEU A 1 358 ? -100.388 -20.641 102.279 1.00 78.50 358 LEU A CA 1
ATOM 2945 C C . LEU A 1 358 ? -101.395 -21.705 102.733 1.00 78.50 358 LEU A C 1
ATOM 2947 O O . LEU A 1 358 ? -102.444 -21.347 103.251 1.00 78.50 358 LEU A O 1
ATOM 2951 N N . GLN A 1 359 ? -101.078 -22.993 102.581 1.00 80.00 359 GLN A N 1
ATOM 2952 C CA . GLN A 1 359 ? -101.931 -24.083 103.068 1.00 80.00 359 GLN A CA 1
ATOM 2953 C C . GLN A 1 359 ? -102.002 -24.130 104.599 1.00 80.00 359 GLN A C 1
ATOM 2955 O O . GLN A 1 359 ? -103.084 -24.330 105.140 1.00 80.00 359 GLN A O 1
ATOM 2960 N N . GLN A 1 360 ? -100.889 -23.905 105.304 1.00 77.81 360 GLN A N 1
ATOM 2961 C CA . GLN A 1 360 ? -100.893 -23.778 106.767 1.00 77.81 360 GLN A CA 1
ATOM 2962 C C . GLN A 1 360 ? -101.755 -22.598 107.221 1.00 77.81 360 GLN A C 1
ATOM 2964 O O . GLN A 1 360 ? -102.543 -22.734 108.151 1.00 77.81 360 GLN A O 1
ATOM 2969 N N . LEU A 1 361 ? -101.660 -21.467 106.521 1.00 78.44 361 LEU A N 1
ATOM 2970 C CA . LEU A 1 361 ? -102.437 -20.267 106.819 1.00 78.44 361 LEU A CA 1
ATOM 2971 C C . LEU A 1 361 ? -103.938 -20.479 106.570 1.00 78.44 361 LEU A C 1
ATOM 2973 O O . LEU A 1 361 ? -104.759 -19.970 107.325 1.00 78.44 361 LEU A O 1
ATOM 2977 N N . ASP A 1 362 ? -104.299 -21.262 105.553 1.00 79.19 362 ASP A N 1
ATOM 2978 C CA . ASP A 1 362 ? -105.689 -21.618 105.252 1.00 79.19 362 ASP A CA 1
ATOM 2979 C C . ASP A 1 362 ? -106.266 -22.607 106.278 1.00 79.19 362 ASP A C 1
ATOM 2981 O O . ASP A 1 362 ? -107.390 -22.440 106.743 1.00 79.19 362 ASP A O 1
ATOM 2985 N N . VAL A 1 363 ? -105.471 -23.585 106.725 1.00 78.00 363 VAL A N 1
ATOM 2986 C CA . VAL A 1 363 ? -105.844 -24.482 107.832 1.00 78.00 363 VAL A CA 1
ATOM 2987 C C . VAL A 1 363 ? -106.018 -23.703 109.136 1.00 78.00 363 VAL A C 1
ATOM 2989 O O . VAL A 1 363 ? -107.017 -23.900 109.823 1.00 78.00 363 VAL A O 1
ATOM 2992 N N . GLU A 1 364 ? -105.113 -22.777 109.464 1.00 76.69 364 GLU A N 1
ATOM 2993 C CA . GLU A 1 364 ? -105.279 -21.904 110.632 1.00 76.69 364 GLU A CA 1
ATOM 2994 C C . GLU A 1 364 ? -106.495 -20.984 110.504 1.00 76.69 364 GLU A C 1
ATOM 2996 O O . GLU A 1 364 ? -107.206 -20.762 111.485 1.00 76.69 364 GLU A O 1
ATOM 3001 N N . ARG A 1 365 ? -106.775 -20.467 109.304 1.00 76.19 365 ARG A N 1
ATOM 3002 C CA . ARG A 1 365 ? -107.969 -19.659 109.042 1.00 76.19 365 ARG A CA 1
ATOM 3003 C C . ARG A 1 365 ? -109.244 -20.475 109.232 1.00 76.19 365 ARG A C 1
ATOM 3005 O O . ARG A 1 365 ? -110.164 -19.978 109.869 1.00 76.19 365 ARG A O 1
ATOM 3012 N N . ASN A 1 366 ? -109.286 -21.710 108.740 1.00 73.38 366 ASN A N 1
ATOM 3013 C CA . ASN A 1 366 ? -110.431 -22.608 108.890 1.00 73.38 366 ASN A CA 1
ATOM 3014 C C . ASN A 1 366 ? -110.607 -23.080 110.339 1.00 73.38 366 ASN A C 1
ATOM 3016 O O . ASN A 1 366 ? -111.731 -23.154 110.820 1.00 73.38 366 ASN A O 1
ATOM 3020 N N . LEU A 1 367 ? -109.516 -23.314 111.075 1.00 73.94 367 LEU A N 1
ATOM 3021 C CA . LEU A 1 367 ? -109.559 -23.567 112.520 1.00 73.94 367 LEU A CA 1
ATOM 3022 C C . LEU A 1 367 ? -110.086 -22.354 113.294 1.00 73.94 367 LEU A C 1
ATOM 3024 O O . LEU A 1 367 ? -110.883 -22.522 114.212 1.00 73.94 367 LEU A O 1
ATOM 3028 N N . LYS A 1 368 ? -109.683 -21.134 112.916 1.00 70.56 368 LYS A N 1
ATOM 3029 C CA . LYS A 1 368 ? -110.214 -19.901 113.515 1.00 70.56 368 LYS A CA 1
ATOM 3030 C C . LYS A 1 368 ? -111.683 -19.683 113.165 1.00 70.56 368 LYS A C 1
ATOM 3032 O O . LYS A 1 368 ? -112.452 -19.366 114.060 1.00 70.56 368 LYS A O 1
ATOM 3037 N N . LEU A 1 369 ? -112.087 -19.891 111.911 1.00 69.06 369 LEU A N 1
ATOM 3038 C CA . LEU A 1 369 ? -113.488 -19.805 111.483 1.00 69.06 369 LEU A CA 1
ATOM 3039 C C . LEU A 1 369 ? -114.359 -20.846 112.196 1.00 69.06 369 LEU A C 1
ATOM 3041 O O . LEU A 1 369 ? -115.382 -20.477 112.754 1.00 69.06 369 LEU A O 1
ATOM 3045 N N . GLY A 1 370 ? -113.905 -22.097 112.303 1.00 68.69 370 GLY A N 1
ATOM 3046 C CA . GLY A 1 370 ? -114.604 -23.133 113.070 1.00 68.69 370 GLY A CA 1
ATOM 3047 C C . GLY A 1 370 ? -114.628 -22.872 114.583 1.00 68.69 370 GLY A C 1
ATOM 3048 O O . GLY A 1 370 ? -115.553 -23.297 115.273 1.00 68.69 370 GLY A O 1
ATOM 3049 N N . ALA A 1 371 ? -113.644 -22.145 115.124 1.00 63.47 371 ALA A N 1
ATOM 3050 C CA . ALA A 1 371 ? -113.693 -21.659 116.502 1.00 63.47 371 ALA A CA 1
ATOM 3051 C C . ALA A 1 371 ? -114.722 -20.528 116.671 1.00 63.47 371 ALA A C 1
ATOM 3053 O O . ALA A 1 371 ? -115.421 -20.510 117.680 1.00 63.47 371 ALA A O 1
ATOM 3054 N N . PHE A 1 372 ? -114.855 -19.627 115.691 1.00 65.00 372 PHE A N 1
ATOM 3055 C CA . PHE A 1 372 ? -115.892 -18.592 115.695 1.00 65.00 372 PHE A CA 1
ATOM 3056 C C . PHE A 1 372 ? -117.299 -19.187 115.545 1.00 65.00 372 PHE A C 1
ATOM 3058 O O . PHE A 1 372 ? -118.181 -18.814 116.308 1.00 65.00 372 PHE A O 1
ATOM 3065 N N . GLU A 1 373 ? -117.494 -20.180 114.673 1.00 62.03 373 GLU A N 1
ATOM 3066 C CA . GLU A 1 373 ? -118.778 -20.883 114.518 1.00 62.03 373 GLU A CA 1
ATOM 3067 C C . GLU A 1 373 ? -119.195 -21.626 115.800 1.00 62.03 373 GLU A C 1
ATOM 3069 O O . GLU A 1 373 ? -120.359 -21.578 116.187 1.00 62.03 373 GLU A O 1
ATOM 3074 N N . ARG A 1 374 ? -118.245 -22.228 116.535 1.00 61.38 374 ARG A N 1
ATOM 3075 C CA . ARG A 1 374 ? -118.525 -22.816 117.861 1.00 61.38 374 ARG A CA 1
ATOM 3076 C C . ARG A 1 374 ? -118.871 -21.786 118.930 1.00 61.38 374 ARG A C 1
ATOM 3078 O O . ARG A 1 374 ? -119.637 -22.098 119.835 1.00 61.38 374 ARG A O 1
ATOM 3085 N N . VAL A 1 375 ? -118.292 -20.588 118.867 1.00 61.41 375 VAL A N 1
ATOM 3086 C CA . VAL A 1 375 ? -118.654 -19.495 119.781 1.00 61.41 375 VAL A CA 1
ATOM 3087 C C . VAL A 1 375 ? -120.056 -18.971 119.451 1.00 61.41 375 VAL A C 1
ATOM 3089 O O . VAL A 1 375 ? -120.837 -18.748 120.373 1.00 61.41 375 VAL A O 1
ATOM 3092 N N . ASP A 1 376 ? -120.408 -18.873 118.168 1.00 58.81 376 ASP A N 1
ATOM 3093 C CA . ASP A 1 376 ? -121.750 -18.476 117.723 1.00 58.81 376 ASP A CA 1
ATOM 3094 C C . ASP A 1 376 ? -122.823 -19.532 118.061 1.00 58.81 376 ASP A C 1
ATOM 3096 O O . ASP A 1 376 ? -123.953 -19.173 118.401 1.00 58.81 376 ASP A O 1
ATOM 3100 N N . GLU A 1 377 ? -122.492 -20.830 118.033 1.00 59.25 377 GLU A N 1
ATOM 3101 C CA . GLU A 1 377 ? -123.385 -21.907 118.498 1.00 59.25 377 GLU A CA 1
ATOM 3102 C C . GLU A 1 377 ? -123.586 -21.892 120.023 1.00 59.25 377 GLU A C 1
ATOM 3104 O O . GLU A 1 377 ? -124.695 -22.140 120.496 1.00 59.25 377 GLU A O 1
ATOM 3109 N N . LEU A 1 378 ? -122.555 -21.535 120.796 1.00 58.94 378 LEU A N 1
ATOM 3110 C CA . LEU A 1 378 ? -122.632 -21.425 122.259 1.00 58.94 378 LEU A CA 1
ATOM 3111 C C . LEU A 1 378 ? -123.360 -20.161 122.751 1.00 58.94 378 LEU A C 1
ATOM 3113 O O . LEU A 1 378 ? -123.713 -20.099 123.922 1.00 58.94 378 LEU A O 1
ATOM 3117 N N . GLN A 1 379 ? -123.611 -19.171 121.887 1.00 55.78 379 GLN A N 1
ATOM 3118 C CA . GLN A 1 379 ? -124.433 -17.992 122.205 1.00 55.78 379 GLN A CA 1
ATOM 3119 C C . GLN A 1 379 ? -125.926 -18.169 121.867 1.00 55.78 379 GLN A C 1
ATOM 3121 O O . GLN A 1 379 ? -126.719 -17.260 122.118 1.00 55.78 379 GLN A O 1
ATOM 3126 N N . ARG A 1 380 ? -126.327 -19.316 121.292 1.00 53.31 380 ARG A N 1
ATOM 3127 C CA . ARG A 1 380 ? -127.732 -19.651 120.973 1.00 53.31 380 ARG A CA 1
ATOM 3128 C C . ARG A 1 380 ? -128.357 -20.703 121.906 1.00 53.31 380 ARG A C 1
ATOM 3130 O O . ARG A 1 380 ? -129.462 -21.166 121.623 1.00 53.31 380 ARG A O 1
ATOM 3137 N N . GLN A 1 381 ? -127.680 -21.049 123.002 1.00 42.50 381 GLN A N 1
ATOM 3138 C CA . GLN A 1 381 ? -128.217 -21.758 124.175 1.00 42.50 381 GLN A CA 1
ATOM 3139 C C . GLN A 1 381 ? -128.190 -20.818 125.375 1.00 42.50 381 GLN A C 1
ATOM 3141 O O . GLN A 1 381 ? -129.120 -20.927 126.206 1.00 42.50 381 GLN A O 1
#

Organism: Paramuricea clavata (NCBI:txid317549)

Foldseek 3Di:
DPPPPPLDDDPLVVVLVVQQVPQWDDDPPDIDGDPVSNVVSVVVSVVVVVVSVVVVVVVVVVVVVVVVVVVVVVVVVVVVVVVVVVVVVVVVVVVVVVVVVVVVVVVVVVVVVVVVVVVVVVVVVVVVVVVVVVVVVVVVVVVVVVVVVVVVVVVVVVVVVVVVVVVVVVVVVVVVVVVDPDDDDPVVVVVVVVVVVVVVVVVVVVVV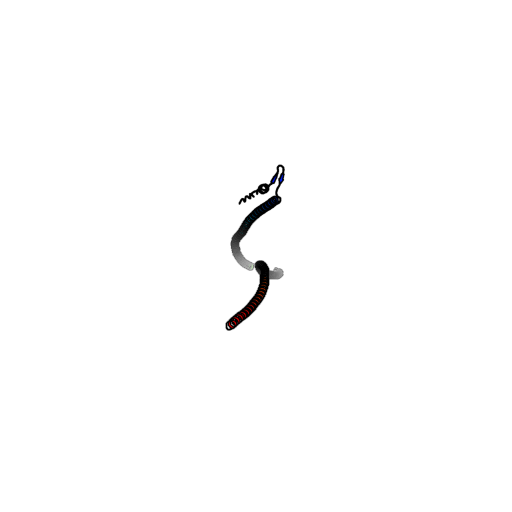VVVVVVVVVVVVVVVVVVVVVVVVVVVVVVVVVVVVVVVVVVVVVVVVVVVVVVVVVVVVVVVVVVVVVVVVVVVVVVVVVVVVVVVVVVVVVVVVVVVVVVVVVVVVVVVVVVVVVVVVVVVVVVVVVVVVVVVVVVVVVVVVVVVVVVVVVVVVVVVVVVVVVVVVVVVVD

InterPro domains:
  IPR040401 Coiled-coil domain-containing protein 162 [PTHR33331] (1-381)

Sequence (381 aa):
MKETTTIEKPHLVENYVQSLMADHVENDDTITFPKTHFNLCLVKLASETMVRERSCFNGYAMYYENLLRHQHQLLYTKEQEIKQIRSSKENSEKNSQVDIDCQLADKSHELLLEITALRAKIKELTDELSNQESDIRECLRKDYNTVVRDLFSRCFSMKNKFEEFRGSLYDDVLENLNDAETESNVHLARAERIRGYQEENKHLGALFYKVRTLNFWKNTRMSSNHFETVASLRDEADKAKKECLDIKKMAEERELLLKQEQTALRKALEQVEKEAQTLKKKLSHERKAKLQKTHTRIQEARSSKQMELAKSTNIDKLISDLDERENQLRAITANLLRDQKKNVMAKEHSKKAKKQLLQQLDVERNLKLGAFERVDELQRQ

Secondary structure (DSSP, 8-state):
-----------HHHHHHHHHGGG-EEETTEEE--HHHHHHHHHHHHHHHHHHHHHHHHHHHHHHHHHHHHHHHHHHHHHHHHHHHHHHHHHHHHHHHHHHHHHHHHHHHHHHHHHHHHHHHHHHHHHHHHHHHHHHHHHHHHHHHHHHHHHHHHHHHHHHHHHHHHHHHHHHHHHHHHT-----SSHHHHHHHHHHHHHHHHHHHHHHHHHHHHHHHHHHHHHHHHHHHHHHHHHHHHHHHHHHHHHHHHHHHHHHHHHHHHHHHHHHHHHHHHHHHHHHHHHHHHHHHHHHHHHHHHHHHHHHHHHHHHHHHHHHHHHHHHHHHHHHHHHHHHHHHHHHHHHHHHHHHHHHHHHHHHHHHHHHHHHHHHHHHHHHHHT--